Protein AF-A0A7C4T2D8-F1 (afdb_monomer)

Solvent-accessible surface area (backbone atoms only — not comparable to full-atom values): 27893 Å² total; per-residue (Å²): 118,68,72,63,54,55,53,52,51,52,51,49,53,52,51,50,51,51,50,55,55,58,72,61,60,72,76,83,68,47,91,36,60,38,37,37,36,27,35,97,89,35,70,68,26,50,51,41,60,71,73,39,44,61,58,50,55,63,75,38,58,80,56,51,41,79,42,83,35,50,46,82,39,43,69,45,38,51,50,55,49,45,56,33,56,76,69,67,55,85,72,83,92,65,68,31,28,38,36,45,86,94,43,78,46,68,64,71,61,73,47,65,65,50,49,53,49,54,49,52,65,48,74,76,43,82,79,71,69,84,78,80,79,73,86,70,79,67,58,70,76,56,57,73,56,43,64,59,51,42,34,51,54,14,36,57,57,22,65,30,69,66,58,48,49,51,54,52,52,53,52,50,51,45,58,73,70,68,56,51,73,68,55,47,49,53,33,50,51,34,19,51,48,24,32,46,52,42,50,50,44,49,70,73,40,78,51,53,60,59,72,67,40,90,59,39,67,58,52,52,48,51,49,38,41,52,52,14,51,50,27,37,51,51,15,52,43,29,48,50,34,38,53,49,32,74,74,64,75,47,85,78,87,44,72,88,50,79,53,68,69,57,50,51,48,52,52,51,59,49,43,71,62,52,79,77,69,97,81,71,88,89,70,82,56,66,71,44,54,50,52,47,36,52,52,24,30,52,50,20,38,56,47,42,58,54,44,48,69,75,45,32,81,60,53,46,59,49,44,51,49,39,60,44,78,32,94,45,70,69,61,28,49,51,50,53,49,46,19,45,53,31,24,44,46,52,53,51,50,56,50,50,51,57,72,71,47,73,47,71,65,64,50,48,51,50,47,63,75,40,39,63,61,51,28,52,52,50,18,52,50,22,40,53,52,13,48,50,42,34,60,76,65,47,81,77,76,70,66,94,61,62,51,57,42,64,83,56,51,66,48,71,72,46,78,41,51,48,64,41,74,51,75,52,75,40,44,44,31,26,65,29,96,56,72,41,38,52,76,48,76,49,54,76,64,71,42,48,76,74,48,69,56,70,45,66,28,48,58,72,34,71,30,48,40,32,38,33,42,50,32,61,96,48,66,43,80,44,76,43,44,37,40,39,28,36,70,43,89,67,61,38,62,45,71,34,37,42,34,32,30,24,41,81,122

Structure (mmCIF, N/CA/C/O backbone):
data_AF-A0A7C4T2D8-F1
#
_entry.id   AF-A0A7C4T2D8-F1
#
loop_
_atom_site.group_PDB
_atom_site.id
_atom_site.type_symbol
_atom_site.label_atom_id
_atom_site.label_alt_id
_atom_site.label_comp_id
_atom_site.label_asym_id
_atom_site.label_entity_id
_atom_site.label_seq_id
_atom_site.pdbx_PDB_ins_code
_atom_site.Cartn_x
_atom_site.Cartn_y
_atom_site.Cartn_z
_atom_site.occupancy
_atom_site.B_iso_or_equiv
_atom_site.auth_seq_id
_atom_site.auth_comp_id
_atom_site.auth_asym_id
_atom_site.auth_atom_id
_atom_site.pdbx_PDB_model_num
ATOM 1 N N . MET A 1 1 ? 78.414 -29.800 -5.692 1.00 55.16 1 MET A N 1
ATOM 2 C CA . MET A 1 1 ? 77.181 -29.174 -5.154 1.00 55.16 1 MET A CA 1
ATOM 3 C C . MET A 1 1 ? 76.679 -27.974 -5.967 1.00 55.16 1 MET A C 1
ATOM 5 O O . MET A 1 1 ? 75.473 -27.796 -6.037 1.00 55.16 1 MET A O 1
ATOM 9 N N . PHE A 1 2 ? 77.538 -27.225 -6.670 1.00 52.19 2 PHE A N 1
ATOM 10 C CA . PHE A 1 2 ? 77.144 -26.019 -7.425 1.00 52.19 2 PHE A CA 1
ATOM 11 C C . PHE A 1 2 ? 76.196 -26.245 -8.628 1.00 52.19 2 PHE A C 1
ATOM 13 O O . PHE A 1 2 ? 75.267 -25.472 -8.833 1.00 52.19 2 PHE A O 1
ATOM 20 N N . LYS A 1 3 ? 76.351 -27.338 -9.396 1.00 51.06 3 LYS A N 1
ATOM 21 C CA . LYS A 1 3 ? 75.506 -27.607 -10.584 1.00 51.06 3 LYS A CA 1
ATOM 22 C C . LYS A 1 3 ? 74.026 -27.882 -10.264 1.00 51.06 3 LYS A C 1
ATOM 24 O O . LYS A 1 3 ? 73.168 -27.536 -11.064 1.00 51.06 3 LYS A O 1
ATOM 29 N N . LYS A 1 4 ? 73.711 -28.466 -9.099 1.00 52.38 4 LYS A N 1
ATOM 30 C CA . LYS A 1 4 ? 72.316 -28.751 -8.699 1.00 52.38 4 LYS A CA 1
ATOM 31 C C . LYS A 1 4 ? 71.562 -27.487 -8.263 1.00 52.38 4 LYS A C 1
ATOM 33 O O . LYS A 1 4 ? 70.366 -27.392 -8.502 1.00 52.38 4 LYS A O 1
ATOM 38 N N . ALA A 1 5 ? 72.265 -26.503 -7.697 1.00 56.81 5 ALA A N 1
ATOM 39 C CA . ALA A 1 5 ? 71.671 -25.230 -7.292 1.00 56.81 5 ALA A CA 1
ATOM 40 C C . ALA A 1 5 ? 71.269 -24.364 -8.501 1.00 56.81 5 ALA A C 1
ATOM 42 O O . ALA A 1 5 ? 70.202 -23.759 -8.495 1.00 56.81 5 ALA A O 1
ATOM 43 N N . ILE A 1 6 ? 72.076 -24.374 -9.568 1.00 64.94 6 ILE A N 1
ATOM 44 C CA . ILE A 1 6 ? 71.794 -23.616 -10.799 1.00 64.94 6 ILE A CA 1
ATOM 45 C C . ILE A 1 6 ? 70.583 -24.200 -11.542 1.00 64.94 6 ILE A C 1
ATOM 47 O O . ILE A 1 6 ? 69.732 -23.451 -12.011 1.00 64.94 6 ILE A O 1
ATOM 51 N N . ILE A 1 7 ? 70.456 -25.531 -11.589 1.00 65.12 7 ILE A N 1
ATOM 52 C CA . ILE A 1 7 ? 69.319 -26.203 -12.238 1.00 65.12 7 ILE A CA 1
ATOM 53 C C . ILE A 1 7 ? 68.014 -25.948 -11.466 1.00 65.12 7 ILE A C 1
ATOM 55 O O . ILE A 1 7 ? 67.003 -25.641 -12.091 1.00 65.12 7 ILE A O 1
ATOM 59 N N . CYS A 1 8 ? 68.031 -25.985 -10.126 1.00 61.03 8 CYS A N 1
ATOM 60 C CA . CYS A 1 8 ? 66.858 -25.614 -9.323 1.00 61.03 8 CYS A CA 1
ATOM 61 C C . CYS A 1 8 ? 66.476 -24.136 -9.482 1.00 61.03 8 CYS A C 1
ATOM 63 O O . CYS A 1 8 ? 65.290 -23.832 -9.562 1.00 61.03 8 CYS A O 1
ATOM 65 N N . GLY A 1 9 ? 67.452 -23.225 -9.573 1.00 68.75 9 GLY A N 1
ATOM 66 C CA . GLY A 1 9 ? 67.187 -21.802 -9.805 1.00 68.75 9 GLY A CA 1
ATOM 67 C C . GLY A 1 9 ? 66.543 -21.531 -11.168 1.00 68.75 9 GLY A C 1
ATOM 68 O O . GLY A 1 9 ? 65.609 -20.738 -11.260 1.00 68.75 9 GLY A O 1
ATOM 69 N N . PHE A 1 10 ? 66.979 -22.241 -12.213 1.00 69.88 10 PHE A N 1
ATOM 70 C CA . PHE A 1 10 ? 66.416 -22.106 -13.559 1.00 69.88 10 PHE A CA 1
ATOM 71 C C . PHE A 1 10 ? 65.012 -22.720 -13.671 1.00 69.88 10 PHE A C 1
ATOM 73 O O . PHE A 1 10 ? 64.136 -22.136 -14.305 1.00 69.88 10 PHE A O 1
ATOM 80 N N . LEU A 1 11 ? 64.766 -23.854 -13.001 1.00 66.81 11 LEU A N 1
ATOM 81 C CA . LEU A 1 11 ? 63.431 -24.457 -12.922 1.00 66.81 11 LEU A CA 1
ATOM 82 C C . LEU A 1 11 ? 62.455 -23.564 -12.145 1.00 66.81 11 LEU A C 1
ATOM 84 O O . LEU A 1 11 ? 61.296 -23.448 -12.527 1.00 66.81 11 LEU A O 1
ATOM 88 N N . PHE A 1 12 ? 62.929 -22.906 -11.083 1.00 66.62 12 PHE A N 1
ATOM 89 C CA . PHE A 1 12 ? 62.127 -21.974 -10.295 1.00 66.62 12 PHE A CA 1
ATOM 90 C C . PHE A 1 12 ? 61.799 -20.704 -11.087 1.00 66.62 12 PHE A C 1
ATOM 92 O O . PHE A 1 12 ? 60.657 -20.270 -11.067 1.00 66.62 12 PHE A O 1
ATOM 99 N N . LEU A 1 13 ? 62.743 -20.157 -11.861 1.00 65.69 13 LEU A N 1
ATOM 100 C CA . LEU A 1 13 ? 62.503 -19.013 -12.755 1.00 65.69 13 LEU A CA 1
ATOM 101 C C . LEU A 1 13 ? 61.555 -19.342 -13.920 1.00 65.69 13 LEU A C 1
ATOM 103 O O . LEU A 1 13 ? 60.729 -18.504 -14.285 1.00 65.69 13 LEU A O 1
ATOM 107 N N . LEU A 1 14 ? 61.629 -20.558 -14.471 1.00 65.75 14 LEU A N 1
ATOM 108 C CA . LEU A 1 14 ? 60.684 -21.044 -15.482 1.00 65.75 14 LEU A CA 1
ATOM 109 C C . LEU A 1 14 ? 59.287 -21.280 -14.895 1.00 65.75 14 LEU A C 1
ATOM 111 O O . LEU A 1 14 ? 58.303 -20.893 -15.517 1.00 65.75 14 LEU A O 1
ATOM 115 N N . LEU A 1 15 ? 59.188 -21.843 -13.688 1.00 61.91 15 LEU A N 1
ATOM 116 C CA . LEU A 1 15 ? 57.913 -22.018 -12.983 1.00 61.91 15 LEU A CA 1
ATOM 117 C C . LEU A 1 15 ? 57.306 -20.678 -12.551 1.00 61.91 15 LEU A C 1
ATOM 119 O O . LEU A 1 15 ? 56.095 -20.514 -12.646 1.00 61.91 15 LEU A O 1
ATOM 123 N N . PHE A 1 16 ? 58.124 -19.701 -12.152 1.00 63.34 16 PHE A N 1
ATOM 124 C CA . PHE A 1 16 ? 57.665 -18.357 -11.795 1.00 63.34 16 PHE A CA 1
ATOM 125 C C . PHE A 1 16 ? 57.233 -17.555 -13.031 1.00 63.34 16 PHE A C 1
ATOM 127 O O . PHE A 1 16 ? 56.214 -16.876 -12.988 1.00 63.34 16 PHE A O 1
ATOM 134 N N . SER A 1 17 ? 57.937 -17.696 -14.162 1.00 56.19 17 SER A N 1
ATOM 135 C CA . SER A 1 17 ? 57.495 -17.118 -15.444 1.00 56.19 17 SER A CA 1
ATOM 136 C C . SER A 1 17 ? 56.231 -17.792 -15.976 1.00 56.19 17 SER A C 1
ATOM 138 O O . SER A 1 17 ? 55.381 -17.118 -16.546 1.00 56.19 17 SER A O 1
ATOM 140 N N . CYS A 1 18 ? 56.067 -19.102 -15.766 1.00 51.31 18 CYS A N 1
ATOM 141 C CA . CYS A 1 18 ? 54.859 -19.824 -16.161 1.00 51.31 18 CYS A CA 1
ATOM 142 C C . CYS A 1 18 ? 53.662 -19.494 -15.252 1.00 51.31 18 CYS A C 1
ATOM 144 O O . CYS A 1 18 ? 52.543 -19.410 -15.746 1.00 51.31 18 CYS A O 1
ATOM 146 N N . ALA A 1 19 ? 53.883 -19.265 -13.952 1.00 54.75 19 ALA A N 1
ATOM 147 C CA . ALA A 1 19 ? 52.855 -18.801 -13.018 1.00 54.75 19 ALA A CA 1
ATOM 148 C C . ALA A 1 19 ? 52.434 -17.351 -13.311 1.00 54.75 19 ALA A C 1
ATOM 150 O O . ALA A 1 19 ? 51.241 -17.068 -13.383 1.00 54.75 19 ALA A O 1
ATOM 151 N N . ALA A 1 20 ? 53.395 -16.466 -13.602 1.00 51.75 20 ALA A N 1
ATOM 152 C CA . ALA A 1 20 ? 53.120 -15.093 -14.025 1.00 51.75 20 ALA A CA 1
ATOM 153 C C . ALA A 1 20 ? 52.416 -15.025 -15.395 1.00 51.75 20 ALA A C 1
ATOM 155 O O . ALA A 1 20 ? 51.584 -14.149 -15.620 1.00 51.75 20 ALA A O 1
ATOM 156 N N . ALA A 1 21 ? 52.699 -15.967 -16.303 1.00 49.38 21 ALA A N 1
ATOM 157 C CA . ALA A 1 21 ? 51.984 -16.094 -17.573 1.00 49.38 21 ALA A CA 1
ATOM 158 C C . ALA A 1 21 ? 50.563 -16.672 -17.411 1.00 49.38 21 ALA A C 1
ATOM 160 O O . ALA A 1 21 ? 49.702 -16.384 -18.238 1.00 49.38 21 ALA A O 1
ATOM 161 N N . LEU A 1 22 ? 50.297 -17.449 -16.352 1.00 45.03 22 LEU A N 1
ATOM 162 C CA . LEU A 1 22 ? 48.966 -17.988 -16.052 1.00 45.03 22 LEU A CA 1
ATOM 163 C C . LEU A 1 22 ? 48.059 -16.951 -15.362 1.00 45.03 22 LEU A C 1
ATOM 165 O O . LEU A 1 22 ? 46.859 -16.939 -15.611 1.00 45.03 22 LEU A O 1
ATOM 169 N N . GLU A 1 23 ? 48.624 -16.032 -14.570 1.00 45.62 23 GLU A N 1
ATOM 170 C CA . GLU A 1 23 ? 47.907 -14.859 -14.031 1.00 45.62 23 GLU A CA 1
ATOM 171 C C . GLU A 1 23 ? 47.669 -13.755 -15.078 1.00 45.62 23 GLU A C 1
ATOM 173 O O . GLU A 1 23 ? 46.821 -12.888 -14.880 1.00 45.62 23 GLU A O 1
ATOM 178 N N . ALA A 1 24 ? 48.358 -13.812 -16.223 1.00 35.44 24 ALA A N 1
ATOM 179 C CA . ALA A 1 24 ? 48.115 -12.949 -17.380 1.00 35.44 24 ALA A CA 1
ATOM 180 C C . ALA A 1 24 ? 47.079 -13.523 -18.369 1.00 35.44 24 ALA A C 1
ATOM 182 O O . ALA A 1 24 ? 46.892 -12.969 -19.455 1.00 35.44 24 ALA A O 1
ATOM 183 N N . ALA A 1 25 ? 46.373 -14.602 -18.008 1.00 34.56 25 ALA A N 1
ATOM 184 C CA . ALA A 1 25 ? 45.121 -14.967 -18.660 1.00 34.56 25 ALA A CA 1
ATOM 185 C C . ALA A 1 25 ? 44.061 -13.938 -18.250 1.00 34.56 25 ALA A C 1
ATOM 187 O O . ALA A 1 25 ? 43.311 -14.114 -17.294 1.00 34.56 25 ALA A O 1
ATOM 188 N N . GLN A 1 26 ? 44.076 -12.819 -18.964 1.00 37.28 26 GLN A N 1
ATOM 189 C CA . GLN A 1 26 ? 43.080 -11.767 -18.934 1.00 37.28 26 GLN A CA 1
ATOM 190 C C . GLN A 1 26 ? 41.699 -12.427 -19.042 1.00 37.28 26 GLN A C 1
ATOM 192 O O . GLN A 1 26 ? 41.313 -12.886 -20.117 1.00 37.28 26 GLN A O 1
ATOM 197 N N . GLU A 1 27 ? 40.971 -12.531 -17.925 1.00 35.59 27 GLU A N 1
ATOM 198 C CA . GLU A 1 27 ? 39.535 -12.762 -17.990 1.00 35.59 27 GLU A CA 1
ATOM 199 C C . GLU A 1 27 ? 38.992 -11.632 -18.858 1.00 35.59 27 GLU A C 1
ATOM 201 O O . GLU A 1 27 ? 39.068 -10.453 -18.500 1.00 35.59 27 GLU A O 1
ATOM 206 N N . GLU A 1 28 ? 38.529 -11.993 -20.050 1.00 40.81 28 GLU A N 1
ATOM 207 C CA . GLU A 1 28 ? 37.852 -11.113 -20.986 1.00 40.81 28 GLU A CA 1
ATOM 208 C C . GLU A 1 28 ? 36.533 -10.697 -20.315 1.00 40.81 28 GLU A C 1
ATOM 210 O O . GLU A 1 28 ? 35.469 -11.289 -20.494 1.00 40.81 28 GLU A O 1
ATOM 215 N N . HIS A 1 29 ? 36.630 -9.742 -19.390 1.00 42.03 29 HIS A N 1
ATOM 216 C CA . HIS A 1 29 ? 35.486 -9.199 -18.691 1.00 42.03 29 HIS A CA 1
ATOM 217 C C . HIS A 1 29 ? 34.643 -8.459 -19.733 1.00 42.03 29 HIS A C 1
ATOM 219 O O . HIS A 1 29 ? 35.170 -7.559 -20.389 1.00 42.03 29 HIS A O 1
ATOM 225 N N . PRO A 1 30 ? 33.353 -8.800 -19.900 1.00 51.03 30 PRO A N 1
ATOM 226 C CA . PRO A 1 30 ? 32.504 -8.140 -20.886 1.00 51.03 30 PRO A CA 1
ATOM 227 C C . PRO A 1 30 ? 32.525 -6.622 -20.660 1.00 51.03 30 PRO A C 1
ATOM 229 O O . PRO A 1 30 ? 32.318 -6.158 -19.535 1.00 51.03 30 PRO A O 1
ATOM 232 N N . GLU A 1 31 ? 32.781 -5.858 -21.726 1.00 63.25 31 GLU A N 1
ATOM 233 C CA . GLU A 1 31 ? 32.985 -4.401 -21.669 1.00 63.25 31 GLU A CA 1
ATOM 234 C C . GLU A 1 31 ? 31.751 -3.638 -21.148 1.00 63.25 31 GLU A C 1
ATOM 236 O O . GLU A 1 31 ? 31.884 -2.539 -20.608 1.00 63.25 31 GLU A O 1
ATOM 241 N N . HIS A 1 32 ? 30.560 -4.247 -21.208 1.00 78.94 32 HIS A N 1
ATOM 242 C CA . HIS A 1 32 ? 29.289 -3.599 -20.891 1.00 78.94 32 HIS A CA 1
ATOM 243 C C . HIS A 1 32 ? 28.548 -4.285 -19.731 1.00 78.94 32 HIS A C 1
ATOM 245 O O . HIS A 1 32 ? 28.319 -5.497 -19.736 1.00 78.94 32 HIS A O 1
ATOM 251 N N . THR A 1 33 ? 28.118 -3.496 -18.736 1.00 86.25 33 THR A N 1
ATOM 252 C CA . THR A 1 33 ? 27.339 -3.975 -17.576 1.00 86.25 33 THR A CA 1
ATOM 253 C C . THR A 1 33 ? 25.938 -3.362 -17.556 1.00 86.25 33 THR A C 1
ATOM 255 O O . THR A 1 33 ? 25.787 -2.155 -17.364 1.00 86.25 33 THR A O 1
ATOM 258 N N . LEU A 1 34 ? 24.912 -4.202 -17.708 1.00 89.75 34 LEU A N 1
ATOM 259 C CA . LEU A 1 34 ? 23.504 -3.856 -17.527 1.00 89.75 34 LEU A CA 1
ATOM 260 C C . LEU A 1 34 ? 23.116 -4.041 -16.060 1.00 89.75 34 LEU A C 1
ATOM 262 O O . LEU A 1 34 ? 23.060 -5.163 -15.563 1.00 89.75 34 LEU A O 1
ATOM 266 N N . ILE A 1 35 ? 22.787 -2.950 -15.377 1.00 90.75 35 ILE A N 1
ATOM 267 C CA . ILE A 1 35 ? 22.290 -2.984 -14.001 1.00 90.75 35 ILE A CA 1
ATOM 268 C C . ILE A 1 35 ? 20.760 -2.988 -14.021 1.00 90.75 35 ILE A C 1
ATOM 270 O O . ILE A 1 35 ? 20.130 -2.069 -14.544 1.00 90.75 35 ILE A O 1
ATOM 274 N N . VAL A 1 36 ? 20.155 -4.011 -13.423 1.00 91.50 36 VAL A N 1
ATOM 275 C CA . VAL A 1 36 ? 18.705 -4.168 -13.294 1.00 91.50 36 VAL A CA 1
ATOM 276 C C . VAL A 1 36 ? 18.297 -3.833 -11.866 1.00 91.50 36 VAL A C 1
ATOM 278 O O . VAL A 1 36 ? 18.449 -4.644 -10.952 1.00 91.50 36 VAL A O 1
ATOM 281 N N . PHE A 1 37 ? 17.747 -2.639 -11.663 1.00 89.12 37 PHE A N 1
ATOM 282 C CA . PHE A 1 37 ? 17.127 -2.257 -10.401 1.00 89.12 37 PHE A CA 1
ATOM 283 C C . PHE A 1 37 ? 15.721 -2.841 -10.325 1.00 89.12 37 PHE A C 1
ATOM 285 O O . PHE A 1 37 ? 14.851 -2.506 -11.131 1.00 89.12 37 PHE A O 1
ATOM 292 N N . TYR A 1 38 ? 15.480 -3.711 -9.350 1.00 84.31 38 TYR A N 1
ATOM 293 C CA . TYR A 1 38 ? 14.206 -4.413 -9.196 1.00 84.31 38 TYR A CA 1
ATOM 294 C C . TYR A 1 38 ? 13.744 -4.424 -7.738 1.00 84.31 38 TYR A C 1
ATOM 296 O O . TYR A 1 38 ? 14.420 -3.894 -6.863 1.00 84.31 38 TYR A O 1
ATOM 304 N N . SER A 1 39 ? 12.563 -4.977 -7.464 1.00 77.88 39 SER A N 1
ATOM 305 C CA . SER A 1 39 ? 12.120 -5.257 -6.098 1.00 77.88 39 SER A CA 1
ATOM 306 C C . SER A 1 39 ? 11.395 -6.594 -6.044 1.00 77.88 39 SER A C 1
ATOM 308 O O . SER A 1 39 ? 10.592 -6.902 -6.925 1.00 77.88 39 SER A O 1
ATOM 310 N N . SER A 1 40 ? 11.638 -7.371 -4.993 1.00 68.94 40 SER A N 1
ATOM 311 C CA . SER A 1 40 ? 10.948 -8.643 -4.735 1.00 68.94 40 SER A CA 1
ATOM 312 C C . SER A 1 40 ? 9.430 -8.497 -4.536 1.00 68.94 40 SER A C 1
ATOM 314 O O . SER A 1 40 ? 8.687 -9.443 -4.782 1.00 68.94 40 SER A O 1
ATOM 316 N N . SER A 1 41 ? 8.938 -7.309 -4.172 1.00 55.41 41 SER A N 1
ATOM 317 C CA . SER A 1 41 ? 7.502 -7.007 -4.064 1.00 55.41 41 SER A CA 1
ATOM 318 C C . SER A 1 41 ? 6.881 -6.444 -5.354 1.00 55.41 41 SER A C 1
ATOM 320 O O . SER A 1 41 ? 5.697 -6.112 -5.379 1.00 55.41 41 SER A O 1
ATOM 322 N N . CYS A 1 42 ? 7.655 -6.300 -6.433 1.00 71.31 42 CYS A N 1
ATOM 323 C CA . CYS A 1 42 ? 7.213 -5.692 -7.688 1.00 71.31 42 CYS A CA 1
ATOM 324 C C . CYS A 1 42 ? 6.787 -6.761 -8.710 1.00 71.31 42 CYS A C 1
ATOM 326 O O . CYS A 1 42 ? 7.611 -7.471 -9.283 1.00 71.31 42 CYS A O 1
ATOM 328 N N . ARG A 1 43 ? 5.479 -6.837 -9.001 1.00 62.50 43 ARG A N 1
ATOM 329 C CA . ARG A 1 43 ? 4.900 -7.845 -9.914 1.00 62.50 43 ARG A CA 1
ATOM 330 C C . ARG A 1 43 ? 5.485 -7.793 -11.329 1.00 62.50 43 ARG A C 1
ATOM 332 O O . ARG A 1 43 ? 5.807 -8.834 -11.891 1.00 62.50 43 ARG A O 1
ATOM 339 N N . LYS A 1 44 ? 5.664 -6.588 -11.886 1.00 70.69 44 LYS A N 1
ATOM 340 C CA . LYS A 1 44 ? 6.306 -6.397 -13.200 1.00 70.69 44 LYS A CA 1
ATOM 341 C C . LYS A 1 44 ? 7.769 -6.846 -13.194 1.00 70.69 44 LYS A C 1
ATOM 343 O O . LYS A 1 44 ? 8.229 -7.414 -14.174 1.00 70.69 44 LYS A O 1
ATOM 348 N N . CYS A 1 45 ? 8.483 -6.627 -12.090 1.00 78.31 45 CYS A N 1
ATOM 349 C CA . CYS A 1 45 ? 9.871 -7.046 -11.928 1.00 78.31 45 CYS A CA 1
ATOM 350 C C . CYS A 1 45 ? 10.000 -8.567 -11.993 1.00 78.31 45 CYS A C 1
ATOM 352 O O . CYS A 1 45 ? 10.853 -9.067 -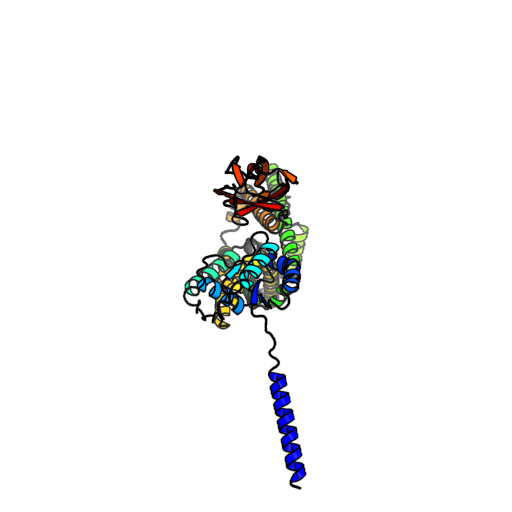12.714 1.00 78.31 45 CYS A O 1
ATOM 354 N N . ILE A 1 46 ? 9.113 -9.287 -11.299 1.00 71.56 46 ILE A N 1
ATOM 355 C CA . ILE A 1 46 ? 9.069 -10.754 -11.327 1.00 71.56 46 ILE A CA 1
ATOM 356 C C . ILE A 1 46 ? 8.803 -11.242 -12.755 1.00 71.56 46 ILE A C 1
ATOM 358 O O . ILE A 1 46 ? 9.587 -12.018 -13.286 1.00 71.56 46 ILE A O 1
ATOM 362 N N . GLN A 1 47 ? 7.767 -10.712 -13.415 1.00 72.94 47 GLN A N 1
ATOM 363 C CA . GLN A 1 47 ? 7.429 -11.097 -14.791 1.00 72.94 47 GLN A CA 1
ATOM 364 C C . GLN A 1 47 ? 8.589 -10.881 -15.767 1.00 72.94 47 GLN A C 1
ATOM 366 O O . GLN A 1 47 ? 8.876 -11.750 -16.581 1.00 72.94 47 GLN A O 1
ATOM 371 N N . ILE A 1 48 ? 9.266 -9.734 -15.696 1.00 81.56 48 ILE A N 1
ATOM 372 C CA . ILE A 1 48 ? 10.371 -9.418 -16.605 1.00 81.56 48 ILE A CA 1
ATOM 373 C C . ILE A 1 48 ? 11.598 -10.286 -16.296 1.00 81.56 48 ILE A C 1
ATOM 375 O O . ILE A 1 48 ? 12.204 -10.827 -17.220 1.00 81.56 48 ILE A O 1
ATOM 379 N N . ASN A 1 49 ? 11.930 -10.473 -15.017 1.00 81.88 49 ASN A N 1
ATOM 380 C CA . ASN A 1 49 ? 13.072 -11.286 -14.602 1.00 81.88 49 ASN A CA 1
ATOM 381 C C . ASN A 1 49 ? 12.882 -12.779 -14.908 1.00 81.88 49 ASN A C 1
ATOM 383 O O . ASN A 1 49 ? 13.868 -13.454 -15.176 1.00 81.88 49 ASN A O 1
ATOM 387 N N . GLU A 1 50 ? 11.648 -13.289 -14.899 1.00 78.06 50 GLU A N 1
ATOM 388 C CA . GLU A 1 50 ? 11.357 -14.698 -15.200 1.00 78.06 50 GLU A CA 1
ATOM 389 C C . GLU A 1 50 ? 11.129 -14.964 -16.696 1.00 78.06 50 GLU A C 1
ATOM 391 O O . GLU A 1 50 ? 11.534 -16.012 -17.189 1.00 78.06 50 GLU A O 1
ATOM 396 N N . LEU A 1 51 ? 10.488 -14.043 -17.432 1.00 77.00 51 LEU A N 1
ATOM 397 C CA . LEU A 1 51 ? 10.035 -14.298 -18.810 1.00 77.00 51 LEU A CA 1
ATOM 398 C C . LEU A 1 51 ? 10.873 -13.621 -19.899 1.00 77.00 51 LEU A C 1
ATOM 400 O O . LEU A 1 51 ? 10.773 -14.018 -21.056 1.00 77.00 51 LEU A O 1
ATOM 404 N N . ILE A 1 52 ? 11.614 -12.556 -19.583 1.00 85.31 52 ILE A N 1
ATOM 405 C CA . ILE A 1 52 ? 12.318 -11.740 -20.590 1.00 85.31 52 ILE A CA 1
ATOM 406 C C . ILE A 1 52 ? 13.824 -11.791 -20.370 1.00 85.31 52 ILE A C 1
ATOM 408 O O . ILE A 1 52 ? 14.571 -12.011 -21.318 1.00 85.31 52 ILE A O 1
ATOM 412 N N . MET A 1 53 ? 14.280 -11.603 -19.133 1.00 90.62 53 MET A N 1
ATOM 413 C CA . MET A 1 53 ? 15.711 -11.553 -18.839 1.00 90.62 53 MET A CA 1
ATOM 414 C C . MET A 1 53 ? 16.487 -12.824 -19.219 1.00 90.62 53 MET A C 1
ATOM 416 O O . MET A 1 53 ? 17.577 -12.659 -19.762 1.00 90.62 53 MET A O 1
ATOM 420 N N . PRO A 1 54 ? 15.956 -14.056 -19.060 1.00 88.81 54 PRO A N 1
ATOM 421 C CA . PRO A 1 54 ? 16.670 -15.256 -19.500 1.00 88.81 54 PRO A CA 1
ATOM 422 C C . PRO A 1 54 ? 16.946 -15.267 -21.010 1.00 88.81 54 PRO A C 1
ATOM 424 O O . PRO A 1 54 ? 18.014 -15.699 -21.442 1.00 88.81 54 PRO A O 1
ATOM 427 N N . ASP A 1 55 ? 16.010 -14.748 -21.814 1.00 86.94 55 ASP A N 1
ATOM 428 C CA . ASP A 1 55 ? 16.186 -14.633 -23.265 1.00 86.94 55 ASP A CA 1
ATOM 429 C C . ASP A 1 55 ? 17.264 -13.594 -23.605 1.00 86.94 55 ASP A C 1
ATOM 431 O O . ASP A 1 55 ? 18.110 -13.844 -24.459 1.00 86.94 55 ASP A O 1
ATOM 435 N N . ILE A 1 56 ? 17.275 -12.456 -22.902 1.00 88.75 56 ILE A N 1
ATOM 436 C CA . ILE A 1 56 ? 18.258 -11.375 -23.084 1.00 88.75 56 ILE A CA 1
ATOM 437 C C . ILE A 1 56 ? 19.666 -11.829 -22.688 1.00 88.75 56 ILE A C 1
ATOM 439 O O . ILE A 1 56 ? 20.613 -11.634 -23.444 1.00 88.75 56 ILE A O 1
ATOM 443 N N . GLU A 1 57 ? 19.824 -12.466 -21.528 1.00 89.56 57 GLU A N 1
ATOM 444 C CA . GLU A 1 57 ? 21.121 -12.979 -21.072 1.00 89.56 57 GLU A CA 1
ATOM 445 C C . GLU A 1 57 ? 21.693 -14.023 -22.032 1.00 89.56 57 GLU A C 1
ATOM 447 O O . GLU A 1 57 ? 22.898 -14.054 -22.284 1.00 89.56 57 GLU A O 1
ATOM 452 N N . LYS A 1 58 ? 20.821 -14.860 -22.605 1.00 88.94 58 LYS A N 1
ATOM 453 C CA . LYS A 1 58 ? 21.209 -15.852 -23.605 1.00 88.94 58 LYS A CA 1
ATOM 454 C C . LYS A 1 58 ? 21.599 -15.205 -24.935 1.00 88.94 58 LYS A C 1
ATOM 456 O O . LYS A 1 58 ? 22.590 -15.619 -25.530 1.00 88.94 58 LYS A O 1
ATOM 461 N N . GLU A 1 59 ? 20.834 -14.217 -25.395 1.00 87.25 59 GLU A N 1
ATOM 462 C CA . GLU A 1 59 ? 21.050 -13.505 -26.662 1.00 87.25 59 GLU A CA 1
ATOM 463 C C . GLU A 1 59 ? 22.347 -12.678 -26.652 1.00 87.25 59 GLU A C 1
ATOM 465 O O . GLU A 1 59 ? 23.085 -12.678 -27.634 1.00 87.25 59 GLU A O 1
ATOM 470 N N . PHE A 1 60 ? 22.672 -12.036 -25.525 1.00 87.38 60 PHE A N 1
ATOM 471 C CA . PHE A 1 60 ? 23.850 -11.168 -25.372 1.00 87.38 60 PHE A CA 1
ATOM 472 C C . PHE A 1 60 ? 25.013 -11.817 -24.605 1.00 87.38 60 PHE A C 1
ATOM 474 O O . PHE A 1 60 ? 25.909 -11.127 -24.103 1.00 87.38 60 PHE A O 1
ATOM 481 N N . ARG A 1 61 ? 25.028 -13.152 -24.522 1.00 84.62 61 ARG A N 1
ATOM 482 C CA . ARG A 1 61 ? 26.052 -13.914 -23.801 1.00 84.62 61 ARG A CA 1
ATOM 483 C C . ARG A 1 61 ? 27.458 -13.575 -24.313 1.00 84.62 61 ARG A C 1
ATOM 485 O O . ARG A 1 61 ? 27.725 -13.647 -25.508 1.00 84.62 61 ARG A O 1
ATOM 492 N N . GLY A 1 62 ? 28.356 -13.208 -23.398 1.00 81.12 62 GLY A N 1
ATOM 493 C CA . GLY A 1 62 ? 29.744 -12.830 -23.705 1.00 81.12 62 GLY A CA 1
ATOM 494 C C . GLY A 1 62 ? 29.947 -11.360 -24.094 1.00 81.12 62 GLY A C 1
ATOM 495 O O . GLY A 1 62 ? 31.073 -10.887 -24.047 1.00 81.12 62 GLY A O 1
ATOM 496 N N . LYS A 1 63 ? 28.879 -10.611 -24.408 1.00 82.00 63 LYS A N 1
ATOM 497 C CA . LYS A 1 63 ? 28.946 -9.165 -24.710 1.00 82.00 63 LYS A CA 1
ATOM 498 C C . LYS A 1 63 ? 28.414 -8.287 -23.579 1.00 82.00 63 LYS A C 1
ATOM 500 O O . LYS A 1 63 ? 28.764 -7.115 -23.490 1.00 82.00 63 LYS A O 1
ATOM 505 N N . LEU A 1 64 ? 27.554 -8.846 -22.728 1.00 85.06 64 LEU A N 1
ATOM 506 C CA . LEU A 1 64 ? 26.838 -8.117 -21.688 1.00 85.06 64 LEU A CA 1
ATOM 507 C C . LEU A 1 64 ? 26.900 -8.870 -20.356 1.00 85.06 64 LEU A C 1
ATOM 509 O O . LEU A 1 64 ? 26.531 -10.043 -20.290 1.00 85.06 64 LEU A O 1
ATOM 513 N N . ARG A 1 65 ? 27.304 -8.185 -19.279 1.00 84.31 65 ARG A N 1
ATOM 514 C CA . ARG A 1 65 ? 27.112 -8.665 -17.902 1.00 84.31 65 ARG A CA 1
ATOM 515 C C . ARG A 1 65 ? 25.840 -8.072 -17.325 1.00 84.31 65 ARG A C 1
ATOM 517 O O . ARG A 1 65 ? 25.674 -6.857 -17.337 1.00 84.31 65 ARG A O 1
ATOM 524 N N . VAL A 1 66 ? 24.967 -8.914 -16.788 1.00 88.75 66 VAL A N 1
ATOM 525 C CA . VAL A 1 66 ? 23.742 -8.467 -16.120 1.00 88.75 66 VAL A CA 1
ATOM 526 C C . VAL A 1 66 ? 23.946 -8.514 -14.609 1.00 88.75 66 VAL A C 1
ATOM 528 O O . VAL A 1 66 ? 24.334 -9.538 -14.054 1.00 88.75 66 VAL A O 1
ATOM 531 N N . GLU A 1 67 ? 23.700 -7.392 -13.938 1.00 88.69 67 GLU A N 1
ATOM 532 C CA . GLU A 1 67 ? 23.760 -7.272 -12.483 1.00 88.69 67 GLU A CA 1
ATOM 533 C C . GLU A 1 67 ? 22.388 -6.914 -11.917 1.00 88.69 67 GLU A C 1
ATOM 535 O O . GLU A 1 67 ? 21.855 -5.830 -12.151 1.00 88.69 67 GLU A O 1
ATOM 540 N N . TYR A 1 68 ? 21.830 -7.808 -11.108 1.00 88.38 68 TYR A N 1
ATOM 541 C CA . TYR A 1 68 ? 20.566 -7.580 -10.420 1.00 88.38 68 TYR A CA 1
ATOM 542 C C . TYR A 1 68 ? 20.791 -6.850 -9.096 1.00 88.38 68 TYR A C 1
ATOM 544 O O . TYR A 1 68 ? 21.519 -7.324 -8.226 1.00 88.38 68 TYR A O 1
ATOM 552 N N . ARG A 1 69 ? 20.128 -5.706 -8.916 1.00 84.38 69 ARG A N 1
ATOM 553 C CA . ARG A 1 69 ? 20.215 -4.874 -7.710 1.00 84.38 69 ARG A CA 1
ATOM 554 C C . ARG A 1 69 ? 18.827 -4.707 -7.103 1.00 84.38 69 ARG A C 1
ATOM 556 O O . ARG A 1 69 ? 17.985 -3.983 -7.636 1.00 84.38 69 ARG A O 1
ATOM 563 N N . ASP A 1 70 ? 18.570 -5.390 -5.988 1.00 79.75 70 ASP A N 1
ATOM 564 C CA . ASP A 1 70 ? 17.288 -5.260 -5.292 1.00 79.75 70 ASP A CA 1
ATOM 565 C C . ASP A 1 70 ? 17.232 -3.896 -4.592 1.00 79.75 70 ASP A C 1
ATOM 567 O O . ASP A 1 70 ? 18.016 -3.601 -3.692 1.00 79.75 70 ASP A O 1
ATOM 571 N N . THR A 1 71 ? 16.288 -3.054 -5.000 1.00 75.38 71 THR A N 1
ATOM 572 C CA . THR A 1 71 ? 15.987 -1.750 -4.392 1.00 75.38 71 THR A CA 1
ATOM 573 C C . THR A 1 71 ? 15.330 -1.873 -3.014 1.00 75.38 71 THR A C 1
ATOM 575 O O . THR A 1 71 ? 15.105 -0.865 -2.336 1.00 75.38 71 THR A O 1
ATOM 578 N N . ALA A 1 72 ? 15.012 -3.092 -2.561 1.00 62.97 72 ALA A N 1
ATOM 579 C CA . ALA A 1 72 ? 14.787 -3.402 -1.154 1.00 62.97 72 ALA A CA 1
ATOM 580 C C . ALA A 1 72 ? 16.035 -3.115 -0.304 1.00 62.97 72 ALA A C 1
ATOM 582 O O . ALA A 1 72 ? 15.894 -2.717 0.852 1.00 62.97 72 ALA A O 1
ATOM 583 N N . GLU A 1 73 ? 17.233 -3.226 -0.879 1.00 63.62 73 GLU A N 1
ATOM 584 C CA . GLU A 1 73 ? 18.478 -2.836 -0.227 1.00 63.62 73 GLU A CA 1
ATOM 585 C C . GLU A 1 73 ? 18.734 -1.336 -0.388 1.00 63.62 73 GLU A C 1
ATOM 587 O O . GLU A 1 73 ? 18.573 -0.748 -1.462 1.00 63.62 73 GLU A O 1
ATOM 592 N N . LEU A 1 74 ? 19.157 -0.703 0.706 1.00 59.84 74 LEU A N 1
ATOM 593 C CA . LEU A 1 74 ? 19.390 0.735 0.748 1.00 59.84 74 LEU A CA 1
ATOM 594 C C . LEU A 1 74 ? 20.470 1.187 -0.234 1.00 59.84 74 LEU A C 1
ATOM 596 O O . LEU A 1 74 ? 20.272 2.166 -0.948 1.00 59.84 74 LEU A O 1
ATOM 600 N N . GLU A 1 75 ? 21.614 0.511 -0.245 1.00 68.62 75 GLU A N 1
ATOM 601 C CA . GLU A 1 75 ? 22.753 0.938 -1.060 1.00 68.62 75 GLU A CA 1
ATOM 602 C C . GLU A 1 75 ? 22.402 0.897 -2.553 1.00 68.62 75 GLU A C 1
ATOM 604 O O . GLU A 1 75 ? 22.679 1.849 -3.278 1.00 68.62 75 GLU A O 1
ATOM 609 N N . ASN A 1 76 ? 21.634 -0.109 -2.982 1.00 79.44 76 ASN A N 1
ATOM 610 C CA . ASN A 1 76 ? 21.110 -0.200 -4.344 1.00 79.44 76 ASN A CA 1
ATOM 611 C C . ASN A 1 76 ? 20.088 0.910 -4.650 1.00 79.44 76 ASN A C 1
ATOM 613 O O . ASN A 1 76 ? 20.107 1.490 -5.734 1.00 79.44 76 ASN A O 1
ATOM 617 N N . TYR A 1 77 ? 19.203 1.248 -3.703 1.00 72.31 77 TYR A N 1
ATOM 618 C CA . TYR A 1 77 ? 18.247 2.347 -3.877 1.00 72.31 77 TYR A CA 1
ATOM 619 C C . TYR A 1 77 ? 18.940 3.718 -3.955 1.00 72.31 77 TYR A C 1
ATOM 621 O O . TYR A 1 77 ? 18.597 4.531 -4.813 1.00 72.31 77 TYR A O 1
ATOM 629 N N . LYS A 1 78 ? 19.945 3.971 -3.103 1.00 70.25 78 LYS A N 1
ATOM 630 C CA . LYS A 1 78 ? 20.784 5.180 -3.163 1.00 70.25 78 LYS A CA 1
ATOM 631 C C . LYS A 1 78 ? 21.523 5.267 -4.490 1.00 70.25 78 LYS A C 1
ATOM 633 O O . LYS A 1 78 ? 21.493 6.323 -5.107 1.00 70.25 78 LYS A O 1
ATOM 638 N N . MET A 1 79 ? 22.131 4.165 -4.929 1.00 78.06 79 MET A N 1
ATOM 639 C CA . MET A 1 79 ? 22.828 4.074 -6.211 1.00 78.06 79 MET A CA 1
ATOM 640 C C . MET A 1 79 ? 21.892 4.387 -7.383 1.00 78.06 79 MET A C 1
ATOM 642 O O . MET A 1 79 ? 22.247 5.148 -8.277 1.00 78.06 79 MET A O 1
ATOM 646 N N . MET A 1 80 ? 20.668 3.856 -7.366 1.00 81.00 80 MET A N 1
ATOM 647 C CA . MET A 1 80 ? 19.665 4.162 -8.386 1.00 81.00 80 MET A CA 1
ATOM 648 C C . MET A 1 80 ? 19.319 5.657 -8.409 1.00 81.00 80 MET A C 1
ATOM 650 O O . MET A 1 80 ? 19.229 6.259 -9.478 1.00 81.00 80 MET A O 1
ATOM 654 N N . LEU A 1 81 ? 19.116 6.265 -7.237 1.00 74.19 81 LEU A N 1
ATOM 655 C CA . LEU A 1 81 ? 18.797 7.688 -7.138 1.00 74.19 81 LEU A CA 1
ATOM 656 C C . LEU A 1 81 ? 19.971 8.580 -7.544 1.00 74.19 81 LEU A C 1
ATOM 658 O O . LEU A 1 81 ? 19.743 9.551 -8.261 1.00 74.19 81 LEU A O 1
ATOM 662 N N . SER A 1 82 ? 21.201 8.257 -7.135 1.00 72.50 82 SER A N 1
ATOM 663 C CA . SER A 1 82 ? 22.383 9.045 -7.494 1.00 72.50 82 SER A CA 1
ATOM 664 C C . SER A 1 82 ? 22.631 9.015 -8.998 1.00 72.50 82 SER A C 1
ATOM 666 O O . SER A 1 82 ? 22.854 10.061 -9.601 1.00 72.50 82 SER A O 1
ATOM 668 N N . LEU A 1 83 ? 22.494 7.846 -9.628 1.00 76.50 83 LEU A N 1
ATOM 669 C CA . LEU A 1 83 ? 22.578 7.706 -11.079 1.00 76.50 83 LEU A CA 1
ATOM 670 C C . LEU A 1 83 ? 21.503 8.528 -11.806 1.00 76.50 83 LEU A C 1
ATOM 672 O O . LEU A 1 83 ? 21.794 9.168 -12.814 1.00 76.50 83 LEU A O 1
ATOM 676 N N . LYS A 1 84 ? 20.260 8.533 -11.307 1.00 75.12 84 LYS A N 1
ATOM 677 C CA . LYS A 1 84 ? 19.175 9.330 -11.903 1.00 75.12 84 LYS A CA 1
ATOM 678 C C . LYS A 1 84 ? 19.413 10.833 -11.773 1.00 75.12 84 LYS A C 1
ATOM 680 O O . LYS A 1 84 ? 19.172 11.561 -12.735 1.00 75.12 84 LYS A O 1
ATOM 685 N N . ASP A 1 85 ? 19.871 11.284 -10.609 1.00 71.12 85 ASP A N 1
ATOM 686 C CA . ASP A 1 85 ? 20.129 12.701 -10.337 1.00 71.12 85 ASP A CA 1
ATOM 687 C C . ASP A 1 85 ? 21.300 13.225 -11.182 1.00 71.12 85 ASP A C 1
ATOM 689 O O . ASP A 1 85 ? 21.180 14.274 -11.812 1.00 71.12 85 ASP A O 1
ATOM 693 N N . HIS A 1 86 ? 22.376 12.437 -11.318 1.00 71.06 86 HIS A N 1
ATOM 694 C CA . HIS A 1 86 ? 23.514 12.762 -12.188 1.00 71.06 86 HIS A CA 1
ATOM 695 C C . HIS A 1 86 ? 23.136 12.958 -13.656 1.00 71.06 86 HIS A C 1
ATOM 697 O O . HIS A 1 86 ? 23.737 13.783 -14.341 1.00 71.06 86 HIS A O 1
ATOM 703 N N . LEU A 1 87 ? 22.136 12.224 -14.137 1.00 69.25 87 LEU A N 1
ATOM 704 C CA . LEU A 1 87 ? 21.640 12.329 -15.508 1.00 69.25 87 LEU A CA 1
ATOM 705 C C . LEU A 1 87 ? 20.507 13.358 -15.653 1.00 69.25 87 LEU A C 1
ATOM 707 O O . LEU A 1 87 ? 19.885 13.446 -16.710 1.00 69.25 87 LEU A O 1
ATOM 711 N N . GLY A 1 88 ? 20.205 14.125 -14.598 1.00 63.41 88 GLY A N 1
ATOM 712 C CA . GLY A 1 88 ? 19.154 15.144 -14.603 1.00 63.41 88 GLY A CA 1
ATOM 713 C C . GLY A 1 88 ? 17.739 14.576 -14.761 1.00 63.41 88 GLY A C 1
ATOM 714 O O . GLY A 1 88 ? 16.812 15.309 -15.119 1.00 63.41 88 GLY A O 1
ATOM 715 N N . LEU A 1 89 ? 17.544 13.278 -14.506 1.00 65.19 89 LEU A N 1
ATOM 716 C CA . LEU A 1 89 ? 16.270 12.592 -14.704 1.00 65.19 89 LEU A CA 1
ATOM 717 C C . LEU A 1 89 ? 15.319 12.873 -13.535 1.00 65.19 89 LEU A C 1
ATOM 719 O O . LEU A 1 89 ? 15.291 12.163 -12.527 1.00 65.19 89 LEU A O 1
ATOM 723 N N . LYS A 1 90 ? 14.487 13.905 -13.695 1.00 50.53 90 LYS A N 1
ATOM 724 C CA . LYS A 1 90 ? 13.413 14.250 -12.752 1.00 50.53 90 LYS A CA 1
ATOM 725 C C . LYS A 1 90 ? 12.221 13.303 -12.932 1.00 50.53 90 LYS A C 1
ATOM 727 O O . LYS A 1 90 ? 11.633 13.241 -14.006 1.00 50.53 90 LYS A O 1
ATOM 732 N N . GLY A 1 91 ? 11.845 12.576 -11.878 1.00 53.19 91 GLY A N 1
ATOM 733 C CA . GLY A 1 91 ? 10.659 11.709 -11.880 1.00 53.19 91 GLY A CA 1
ATOM 734 C C . GLY A 1 91 ? 10.742 10.520 -10.919 1.00 53.19 91 GLY A C 1
ATOM 735 O O . GLY A 1 91 ? 11.805 10.209 -10.376 1.00 53.19 91 GLY A O 1
ATOM 736 N N . SER A 1 92 ? 9.613 9.835 -10.731 1.00 52.78 92 SER A N 1
ATOM 737 C CA . SER A 1 92 ? 9.419 8.714 -9.800 1.00 52.78 92 SER A CA 1
ATOM 738 C C . SER A 1 92 ? 10.444 7.583 -9.976 1.00 52.78 92 SER A C 1
ATOM 740 O O . SER A 1 92 ? 10.846 7.242 -11.090 1.00 52.78 92 SER A O 1
ATOM 742 N N . ALA A 1 93 ? 10.901 6.998 -8.866 1.00 63.66 93 ALA A N 1
ATOM 743 C CA . ALA A 1 93 ? 11.810 5.848 -8.821 1.00 63.66 93 ALA A CA 1
ATOM 744 C C . ALA A 1 93 ? 11.061 4.527 -9.094 1.00 63.66 93 ALA A C 1
ATOM 746 O O . ALA A 1 93 ? 10.953 3.665 -8.226 1.00 63.66 93 ALA A O 1
ATOM 747 N N . GLU A 1 94 ? 10.474 4.410 -10.285 1.00 72.25 94 GLU A N 1
ATOM 748 C CA . GLU A 1 94 ? 9.711 3.231 -10.704 1.00 72.25 94 GLU A CA 1
ATOM 749 C C . GLU A 1 94 ? 10.645 2.071 -11.077 1.00 72.25 94 GLU A C 1
ATOM 751 O O . GLU A 1 94 ? 11.557 2.246 -11.881 1.00 72.25 94 GLU A O 1
ATOM 756 N N . VAL A 1 95 ? 10.386 0.884 -10.521 1.00 80.12 95 VAL A N 1
ATOM 757 C CA . VAL A 1 95 ? 11.068 -0.381 -10.847 1.00 80.12 95 VAL A CA 1
ATOM 758 C C . VAL A 1 95 ? 10.132 -1.317 -11.645 1.00 80.12 95 VAL A C 1
ATOM 760 O O . VAL A 1 95 ? 8.915 -1.244 -11.459 1.00 80.12 95 VAL A O 1
ATOM 763 N N . PRO A 1 96 ? 10.646 -2.209 -12.520 1.00 83.19 96 PRO A N 1
ATOM 764 C CA . PRO A 1 96 ? 12.061 -2.406 -12.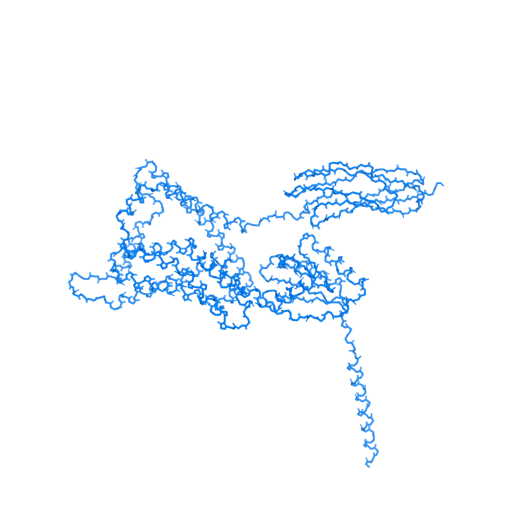811 1.00 83.19 96 PRO A CA 1
ATOM 765 C C . PRO A 1 96 ? 12.629 -1.283 -13.680 1.00 83.19 96 PRO A C 1
ATOM 767 O O . PRO A 1 96 ? 11.940 -0.737 -14.547 1.00 83.19 96 PRO A O 1
ATOM 770 N N . LEU A 1 97 ? 13.884 -0.943 -13.405 1.00 88.44 97 LEU A N 1
ATOM 771 C CA . LEU A 1 97 ? 14.632 0.113 -14.069 1.00 88.44 97 LEU A CA 1
ATOM 772 C C . LEU A 1 97 ? 15.983 -0.448 -14.512 1.00 88.44 97 LEU A C 1
ATOM 774 O O . LEU A 1 97 ? 16.711 -1.034 -13.716 1.00 88.44 97 LEU A O 1
ATOM 778 N N . PHE A 1 98 ? 16.310 -0.260 -15.780 1.00 90.06 98 PHE A N 1
ATOM 779 C CA . PHE A 1 98 ? 17.515 -0.784 -16.409 1.00 90.06 98 PHE A CA 1
ATOM 780 C C . PHE A 1 98 ? 18.507 0.350 -16.609 1.00 90.06 98 PHE A C 1
ATOM 782 O O . PHE A 1 98 ? 18.122 1.401 -17.114 1.00 90.06 98 PHE A O 1
ATOM 789 N N . TYR A 1 99 ? 19.761 0.142 -16.234 1.00 88.31 99 TYR A N 1
ATOM 790 C CA . TYR A 1 99 ? 20.845 1.095 -16.424 1.00 88.31 99 TYR A CA 1
ATOM 791 C C . TYR A 1 99 ? 21.967 0.463 -17.239 1.00 88.31 99 TYR A C 1
ATOM 793 O O . TYR A 1 99 ? 22.438 -0.620 -16.901 1.00 88.31 99 TYR A O 1
ATOM 801 N N . LEU A 1 100 ? 22.402 1.148 -18.290 1.00 87.38 100 LEU A N 1
ATOM 802 C CA . LEU A 1 100 ? 23.520 0.734 -19.132 1.00 87.38 100 LEU A CA 1
ATOM 803 C C . LEU A 1 100 ? 24.229 1.993 -19.633 1.00 87.38 100 LEU A C 1
ATOM 805 O O . LEU A 1 100 ? 23.605 2.833 -20.279 1.00 87.38 100 LEU A O 1
ATOM 809 N N . GLU A 1 101 ? 25.508 2.131 -19.283 1.00 80.38 101 GLU A N 1
ATOM 810 C CA . GLU A 1 101 ? 26.413 3.174 -19.798 1.00 80.38 101 GLU A CA 1
ATOM 811 C C . GLU A 1 101 ? 25.851 4.605 -19.765 1.00 80.38 101 GLU A C 1
ATOM 813 O O . GLU A 1 101 ? 25.789 5.306 -20.774 1.00 80.38 101 GLU A O 1
ATOM 818 N N . GLY A 1 102 ? 25.399 5.055 -18.593 1.00 75.56 102 GLY A N 1
ATOM 819 C CA . GLY A 1 102 ? 24.896 6.422 -18.436 1.00 75.56 102 GLY A CA 1
ATOM 820 C C . GLY A 1 102 ? 23.499 6.646 -19.017 1.00 75.56 102 GLY A C 1
ATOM 821 O O . GLY A 1 102 ? 23.065 7.787 -19.144 1.00 75.56 102 GLY A O 1
ATOM 822 N N . ARG A 1 103 ? 22.766 5.582 -19.359 1.00 80.88 103 ARG A N 1
ATOM 823 C CA . ARG A 1 103 ? 21.373 5.669 -19.809 1.00 80.88 103 ARG A CA 1
ATOM 824 C C . ARG A 1 103 ? 20.469 4.771 -18.990 1.00 80.88 103 ARG A C 1
ATOM 826 O O . ARG A 1 103 ? 20.902 3.771 -18.422 1.00 80.88 103 ARG A O 1
ATOM 833 N N . PHE A 1 104 ? 19.192 5.135 -18.970 1.00 84.56 104 PHE A N 1
ATOM 834 C CA . PHE A 1 104 ? 18.149 4.404 -18.272 1.00 84.56 104 PHE A CA 1
ATOM 835 C C . PHE A 1 104 ? 17.026 3.980 -19.215 1.00 84.56 104 PHE A C 1
ATOM 837 O O . PHE A 1 104 ? 16.597 4.757 -20.066 1.00 84.56 104 PHE A O 1
ATOM 844 N N . LEU A 1 105 ? 16.488 2.784 -18.989 1.00 85.12 105 LEU A N 1
ATOM 845 C CA . LEU A 1 105 ? 15.262 2.292 -19.606 1.00 85.12 105 LEU A CA 1
ATOM 846 C C . LEU A 1 105 ? 14.268 1.888 -18.510 1.00 85.12 105 LEU A C 1
ATOM 848 O O . LEU A 1 105 ? 14.610 1.178 -17.567 1.00 85.12 105 LEU A O 1
ATOM 852 N N . ASN A 1 106 ? 13.024 2.351 -18.629 1.00 83.06 106 ASN A N 1
ATOM 853 C CA . ASN A 1 106 ? 11.935 2.007 -17.713 1.00 83.06 106 ASN A CA 1
ATOM 854 C C . ASN A 1 106 ? 11.115 0.801 -18.218 1.00 83.06 106 ASN A C 1
ATOM 856 O O . ASN A 1 106 ? 11.288 0.312 -19.335 1.00 83.06 106 ASN A O 1
ATOM 860 N N . SER A 1 107 ? 10.162 0.355 -17.402 1.00 73.62 107 SER A N 1
ATOM 861 C CA . SER A 1 107 ? 9.314 -0.811 -17.676 1.00 73.62 107 SER A CA 1
ATOM 862 C C . SER A 1 107 ? 7.962 -0.517 -18.357 1.00 73.62 107 SER A C 1
ATOM 864 O O . SER A 1 107 ? 7.061 -1.356 -18.309 1.00 73.62 107 SER A O 1
ATOM 866 N N . LYS A 1 108 ? 7.761 0.670 -18.951 1.00 64.75 108 LYS A N 1
ATOM 867 C CA . LYS A 1 108 ? 6.458 1.088 -19.529 1.00 64.75 108 LYS A CA 1
ATOM 868 C C . LYS A 1 108 ? 6.283 0.633 -20.979 1.00 64.75 108 LYS A C 1
ATOM 870 O O . LYS A 1 108 ? 7.072 1.075 -21.779 1.00 64.75 108 LYS A O 1
ATOM 875 N N . GLY A 1 109 ? 5.265 -0.120 -21.379 1.00 68.00 109 GLY A N 1
ATOM 876 C CA . GLY A 1 109 ? 5.137 -0.607 -22.770 1.00 68.00 109 GLY A CA 1
ATOM 877 C C . GLY A 1 109 ? 5.920 -1.905 -23.025 1.00 68.00 109 GLY A C 1
ATOM 878 O O . GLY A 1 109 ? 6.228 -2.632 -22.079 1.00 68.00 109 GLY A O 1
ATOM 879 N N . ASN A 1 110 ? 6.238 -2.234 -24.285 1.00 76.56 110 ASN A N 1
ATOM 880 C CA . ASN A 1 110 ? 6.886 -3.510 -24.631 1.00 76.56 110 ASN A CA 1
ATOM 881 C C . ASN A 1 110 ? 8.365 -3.538 -24.192 1.00 76.56 110 ASN A C 1
ATOM 883 O O . ASN A 1 110 ? 9.268 -3.050 -24.874 1.00 76.56 110 ASN A O 1
ATOM 887 N N . VAL A 1 111 ? 8.611 -4.101 -23.006 1.00 79.88 111 VAL A N 1
ATOM 888 C CA . VAL A 1 111 ? 9.946 -4.147 -22.395 1.00 79.88 111 VAL A CA 1
ATOM 889 C C . VAL A 1 111 ? 10.905 -5.042 -23.174 1.00 79.88 111 VAL A C 1
ATOM 891 O O . VAL A 1 111 ? 12.072 -4.690 -23.273 1.00 79.88 111 VAL A O 1
ATOM 894 N N . ARG A 1 112 ? 10.437 -6.149 -23.763 1.00 80.31 112 ARG A N 1
ATOM 895 C CA . ARG A 1 112 ? 11.292 -7.120 -24.467 1.00 80.31 112 ARG A CA 1
ATOM 896 C C . ARG A 1 112 ? 12.032 -6.467 -25.633 1.00 80.31 112 ARG A C 1
ATOM 898 O O . ARG A 1 112 ? 13.260 -6.501 -25.680 1.00 80.31 112 ARG A O 1
ATOM 905 N N . ASP A 1 113 ? 11.295 -5.828 -26.534 1.00 76.50 113 ASP A N 1
ATOM 906 C CA . ASP A 1 113 ? 11.879 -5.284 -27.764 1.00 76.50 113 ASP A CA 1
ATOM 907 C C . ASP A 1 113 ? 12.682 -4.012 -27.502 1.00 76.50 113 ASP A C 1
ATOM 909 O O . ASP A 1 113 ? 13.753 -3.805 -28.073 1.00 76.50 113 ASP A O 1
ATOM 913 N N . ARG A 1 114 ? 12.222 -3.183 -26.563 1.00 84.62 114 ARG A N 1
ATOM 914 C CA . ARG A 1 114 ? 12.960 -1.976 -26.188 1.00 84.62 114 ARG A CA 1
ATOM 915 C C . ARG A 1 114 ? 14.217 -2.280 -25.400 1.00 84.62 114 ARG A C 1
ATOM 917 O O . ARG A 1 114 ? 15.187 -1.557 -25.568 1.00 84.62 114 ARG A O 1
ATOM 924 N N . LEU A 1 115 ? 14.227 -3.325 -24.573 1.00 87.31 115 LEU A N 1
ATOM 925 C CA . LEU A 1 115 ? 15.434 -3.753 -23.871 1.00 87.31 115 LEU A CA 1
ATOM 926 C C . LEU A 1 115 ? 16.480 -4.266 -24.867 1.00 87.31 115 LEU A C 1
ATOM 928 O O . LEU A 1 115 ? 17.636 -3.867 -24.772 1.00 87.31 115 LEU A O 1
ATOM 932 N N . ARG A 1 116 ? 16.071 -5.040 -25.883 1.00 88.38 116 ARG A N 1
ATOM 933 C CA . ARG A 1 116 ? 16.955 -5.432 -26.998 1.00 88.38 116 ARG A CA 1
ATOM 934 C C . ARG A 1 116 ? 17.511 -4.232 -27.751 1.00 88.38 116 ARG A C 1
ATOM 936 O O . ARG A 1 116 ? 18.714 -4.161 -27.980 1.00 88.38 116 ARG A O 1
ATOM 943 N N . TRP A 1 117 ? 16.652 -3.288 -28.134 1.00 84.94 117 TRP A N 1
ATOM 944 C CA . TRP A 1 117 ? 17.083 -2.069 -28.818 1.00 84.94 117 TRP A CA 1
ATOM 945 C C . TRP A 1 117 ? 18.040 -1.244 -27.951 1.00 84.94 117 TRP A C 1
ATOM 947 O O . TRP A 1 117 ? 19.086 -0.821 -28.428 1.00 84.94 117 TRP A O 1
ATOM 957 N N . PHE A 1 118 ? 17.715 -1.078 -26.669 1.00 85.25 118 PHE A N 1
ATOM 958 C CA . PHE A 1 118 ? 18.512 -0.331 -25.700 1.00 85.25 118 PHE A CA 1
ATOM 959 C C . PHE A 1 118 ? 19.911 -0.923 -25.513 1.00 85.25 118 PHE A C 1
ATOM 961 O O . PHE A 1 118 ? 20.884 -0.174 -25.453 1.00 85.25 118 PHE A O 1
ATOM 968 N N . ILE A 1 119 ? 20.018 -2.254 -25.458 1.00 89.25 119 ILE A N 1
ATOM 969 C CA . ILE A 1 119 ? 21.305 -2.951 -25.387 1.00 89.25 119 ILE A CA 1
ATOM 970 C C . ILE A 1 119 ? 22.061 -2.787 -26.708 1.00 89.25 119 ILE A C 1
ATOM 972 O O . ILE A 1 119 ? 23.203 -2.345 -26.692 1.00 89.25 119 ILE A O 1
ATOM 976 N N . ASN A 1 120 ? 21.434 -3.061 -27.854 1.00 87.69 120 ASN A N 1
ATOM 977 C CA . ASN A 1 120 ? 22.094 -2.950 -29.159 1.00 87.69 120 ASN A CA 1
ATOM 978 C C . ASN A 1 120 ? 22.606 -1.531 -29.457 1.00 87.69 120 ASN A C 1
ATOM 980 O O . ASN A 1 120 ? 23.729 -1.378 -29.923 1.00 87.69 120 ASN A O 1
ATOM 984 N N . ASP A 1 121 ? 21.824 -0.496 -29.141 1.00 83.06 121 ASP A N 1
ATOM 985 C CA . ASP A 1 121 ? 22.225 0.911 -29.286 1.00 83.06 121 ASP A CA 1
ATOM 986 C C . ASP A 1 121 ? 23.293 1.339 -28.260 1.00 83.06 121 ASP A C 1
ATOM 988 O O . ASP A 1 121 ? 23.906 2.396 -28.404 1.00 83.06 121 ASP A O 1
ATOM 992 N N . ALA A 1 122 ? 23.508 0.581 -27.180 1.00 82.00 122 ALA A N 1
ATOM 993 C CA . ALA A 1 122 ? 24.656 0.776 -26.287 1.00 82.00 122 ALA A CA 1
ATOM 994 C C . ALA A 1 122 ? 25.906 0.119 -26.863 1.00 82.00 122 ALA A C 1
ATOM 996 O O . ALA A 1 122 ? 26.911 0.791 -27.050 1.00 82.00 122 ALA A O 1
ATOM 997 N N . LEU A 1 123 ? 25.789 -1.146 -27.265 1.00 81.88 123 LEU A N 1
ATOM 998 C CA . LEU A 1 123 ? 26.881 -1.920 -27.853 1.00 81.88 123 LEU A CA 1
ATOM 999 C C . LEU A 1 123 ? 27.413 -1.322 -29.168 1.00 81.88 123 LEU A C 1
ATOM 1001 O O . LEU A 1 123 ? 28.556 -1.565 -29.534 1.00 81.88 123 LEU A O 1
ATOM 1005 N N . SER A 1 124 ? 26.601 -0.558 -29.906 1.00 76.94 124 SER A N 1
ATOM 1006 C CA . SER A 1 124 ? 27.018 0.090 -31.157 1.00 76.94 124 SER A CA 1
ATOM 1007 C C . SER A 1 124 ? 27.774 1.410 -30.964 1.00 76.94 124 SER A C 1
ATOM 1009 O O . SER A 1 124 ? 28.173 2.029 -31.951 1.00 76.94 124 SER A O 1
ATOM 1011 N N . ARG A 1 125 ? 27.908 1.907 -29.729 1.00 70.19 125 ARG A N 1
ATOM 1012 C CA . ARG A 1 125 ? 28.576 3.178 -29.416 1.00 70.19 125 ARG A CA 1
ATOM 1013 C C . ARG A 1 125 ? 29.898 2.895 -28.705 1.00 70.19 125 ARG A C 1
ATOM 1015 O O . ARG A 1 125 ? 30.011 1.918 -27.979 1.00 70.19 125 ARG A O 1
ATOM 1022 N N . ASN A 1 126 ? 30.892 3.765 -28.894 1.00 58.91 126 ASN A N 1
ATOM 1023 C CA . ASN A 1 126 ? 32.128 3.676 -28.113 1.00 58.91 126 ASN A CA 1
ATOM 1024 C C . ASN A 1 126 ? 31.795 3.802 -26.616 1.00 58.91 126 ASN A C 1
ATOM 1026 O O . ASN A 1 126 ? 31.039 4.717 -26.261 1.00 58.91 126 ASN A O 1
ATOM 1030 N N . PRO A 1 127 ? 32.355 2.936 -25.751 1.00 57.19 127 PRO A N 1
ATOM 1031 C CA . PRO A 1 127 ? 32.037 2.932 -24.332 1.00 57.19 127 PRO A CA 1
ATOM 1032 C C . PRO A 1 127 ? 32.373 4.298 -23.732 1.00 57.19 127 PRO A C 1
ATOM 1034 O O . PRO A 1 127 ? 33.516 4.764 -23.773 1.00 57.19 127 PRO A O 1
ATOM 1037 N N . LEU A 1 128 ? 31.362 4.963 -23.170 1.00 53.78 128 LEU A N 1
ATOM 1038 C CA . LEU A 1 128 ? 31.585 6.111 -22.299 1.00 53.78 128 LEU A CA 1
ATOM 1039 C C . LEU A 1 128 ? 32.369 5.580 -21.097 1.00 53.78 128 LEU A C 1
ATOM 1041 O O . LEU A 1 128 ? 31.856 4.756 -20.341 1.00 53.78 128 LEU A O 1
ATOM 1045 N N . GLY A 1 129 ? 33.635 5.996 -20.981 1.00 51.06 129 GLY A N 1
ATOM 1046 C CA . GLY A 1 129 ? 34.573 5.502 -19.973 1.00 51.06 129 GLY A CA 1
ATOM 1047 C C . GLY A 1 129 ? 33.939 5.392 -18.585 1.00 51.06 129 GLY A C 1
ATOM 1048 O O . GLY A 1 129 ? 33.083 6.202 -18.228 1.00 51.06 129 GLY A O 1
ATOM 1049 N N . ARG A 1 130 ? 34.351 4.366 -17.822 1.00 50.69 130 ARG A N 1
ATOM 1050 C CA . ARG A 1 130 ? 33.795 3.994 -16.506 1.00 50.69 130 ARG A CA 1
ATOM 1051 C C . ARG A 1 130 ? 33.391 5.231 -15.702 1.00 50.69 130 ARG A C 1
ATOM 1053 O O . ARG A 1 130 ? 34.246 5.925 -15.157 1.00 50.69 130 ARG A O 1
ATOM 1060 N N . VAL A 1 131 ? 32.087 5.480 -15.602 1.00 50.19 131 VAL A N 1
ATOM 1061 C CA . VAL A 1 131 ? 31.562 6.583 -14.795 1.00 50.19 131 VAL A CA 1
ATOM 1062 C C . VAL A 1 131 ? 31.889 6.281 -13.335 1.00 50.19 131 VAL A C 1
ATOM 1064 O O . VAL A 1 131 ? 31.284 5.405 -12.717 1.00 50.19 131 VAL A O 1
ATOM 1067 N N . HIS A 1 132 ? 32.883 6.977 -12.783 1.00 43.97 132 HIS A N 1
ATOM 1068 C CA . HIS A 1 132 ? 33.106 7.007 -11.344 1.00 43.97 132 HIS A CA 1
ATOM 1069 C C . HIS A 1 132 ? 31.914 7.701 -10.700 1.00 43.97 132 HIS A C 1
ATOM 1071 O O . HIS A 1 132 ? 31.728 8.902 -10.858 1.00 43.97 132 HIS A O 1
ATOM 1077 N N . LEU A 1 133 ? 31.093 6.902 -10.021 1.00 50.41 133 LEU A N 1
ATOM 1078 C CA . LEU A 1 133 ? 29.930 7.334 -9.260 1.00 50.41 133 LEU A CA 1
ATOM 1079 C C . LEU A 1 133 ? 30.371 8.269 -8.129 1.00 50.41 133 LEU A C 1
ATOM 1081 O O . LEU A 1 133 ? 31.033 7.815 -7.193 1.00 50.41 133 LEU A O 1
ATOM 1085 N N . PRO A 1 134 ? 29.980 9.548 -8.148 1.00 45.12 134 PRO A N 1
ATOM 1086 C CA . PRO A 1 134 ? 30.118 10.404 -6.986 1.00 45.12 134 PRO A CA 1
ATOM 1087 C C . PRO A 1 134 ? 29.154 9.921 -5.900 1.00 45.12 134 PRO A C 1
ATOM 1089 O O . PRO A 1 134 ? 27.975 9.651 -6.152 1.00 45.12 134 PRO A O 1
ATOM 1092 N N . THR A 1 135 ? 29.637 9.817 -4.665 1.00 46.25 135 THR A N 1
ATOM 1093 C CA . THR A 1 135 ? 28.786 9.577 -3.498 1.00 46.25 135 THR A CA 1
ATOM 1094 C C . THR A 1 135 ? 28.002 10.854 -3.200 1.00 46.25 135 THR A C 1
ATOM 1096 O O . THR A 1 135 ? 28.442 11.691 -2.415 1.00 46.25 135 THR A O 1
ATOM 1099 N N . ILE A 1 136 ? 26.858 11.047 -3.860 1.00 49.28 136 ILE A N 1
ATOM 1100 C CA . ILE A 1 136 ? 25.954 12.150 -3.522 1.00 49.28 136 ILE A CA 1
ATOM 1101 C C . ILE A 1 136 ? 25.429 11.911 -2.103 1.00 49.28 136 ILE A C 1
ATOM 1103 O O . ILE A 1 136 ? 24.701 10.947 -1.844 1.00 49.28 136 ILE A O 1
ATOM 1107 N N . ASP A 1 137 ? 25.758 12.818 -1.185 1.00 48.56 137 ASP A N 1
ATOM 1108 C CA . ASP A 1 137 ? 25.196 12.838 0.160 1.00 48.56 137 ASP A CA 1
ATOM 1109 C C . ASP A 1 137 ? 23.761 13.404 0.125 1.00 48.56 137 ASP A C 1
ATOM 1111 O O . ASP A 1 137 ? 23.486 14.545 0.495 1.00 48.56 137 ASP A O 1
ATOM 1115 N N . LEU A 1 138 ? 22.811 12.584 -0.345 1.00 50.81 138 LEU A N 1
ATOM 1116 C CA . LEU A 1 138 ? 21.364 12.873 -0.402 1.00 50.81 138 LEU A CA 1
ATOM 1117 C C . LEU A 1 138 ? 20.714 13.090 0.984 1.00 50.81 138 LEU A C 1
ATOM 1119 O O . LEU A 1 138 ? 19.491 13.238 1.099 1.00 50.81 138 LEU A O 1
ATOM 1123 N N . ASN A 1 139 ? 21.496 13.085 2.064 1.00 51.56 139 ASN A N 1
ATOM 1124 C CA . ASN A 1 139 ? 20.979 13.113 3.420 1.00 51.56 139 ASN A CA 1
ATOM 1125 C C . ASN A 1 139 ? 20.280 14.438 3.767 1.00 51.56 139 ASN A C 1
ATOM 1127 O O . ASN A 1 139 ? 19.208 14.396 4.369 1.00 51.56 139 ASN A O 1
ATOM 1131 N N . SER A 1 140 ? 20.789 15.600 3.350 1.00 44.50 140 SER A N 1
ATOM 1132 C CA . SER A 1 140 ? 20.351 16.903 3.887 1.00 44.50 140 SER A CA 1
ATOM 1133 C C . SER A 1 140 ? 18.913 17.314 3.525 1.00 44.50 140 SER A C 1
ATOM 1135 O O . SER A 1 140 ? 18.146 17.691 4.411 1.00 44.50 140 SER A O 1
ATOM 1137 N N . ARG A 1 141 ? 18.498 17.198 2.255 1.00 42.53 141 ARG A N 1
ATOM 1138 C CA . ARG A 1 141 ? 17.142 17.592 1.811 1.00 42.53 141 ARG A CA 1
ATOM 1139 C C . ARG A 1 141 ? 16.064 16.581 2.163 1.00 42.53 141 ARG A C 1
ATOM 1141 O O . ARG A 1 141 ? 14.942 16.970 2.469 1.00 42.53 141 ARG A O 1
ATOM 1148 N N . LEU A 1 142 ? 16.389 15.287 2.143 1.00 47.41 142 LEU A N 1
ATOM 1149 C CA . LEU A 1 142 ? 15.420 14.282 2.554 1.00 47.41 142 LEU A CA 1
ATOM 1150 C C . LEU A 1 142 ? 15.186 14.330 4.069 1.00 47.41 142 LEU A C 1
ATOM 1152 O O . LEU A 1 142 ? 14.087 13.976 4.458 1.00 47.41 142 LEU A O 1
ATOM 1156 N N . LEU A 1 143 ? 16.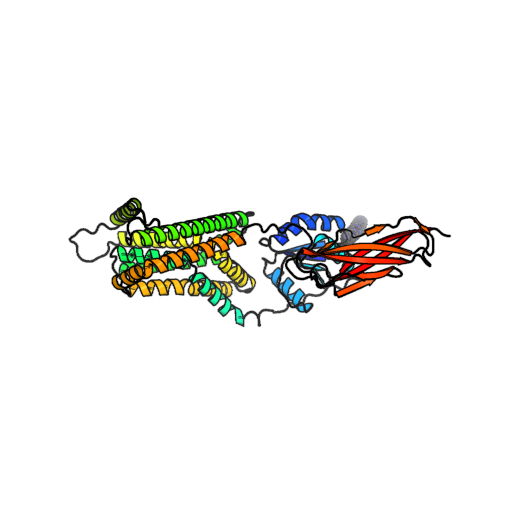170 14.693 4.915 1.00 51.66 143 LEU A N 1
ATOM 1157 C CA . LEU A 1 143 ? 16.082 14.644 6.392 1.00 51.66 143 LEU A CA 1
ATOM 1158 C C . LEU A 1 143 ? 15.027 15.586 6.996 1.00 51.66 143 LEU A C 1
ATOM 1160 O O . LEU A 1 143 ? 14.428 15.223 8.006 1.00 51.66 143 LEU A O 1
ATOM 1164 N N . SER A 1 144 ? 14.761 16.745 6.388 1.00 50.50 144 SER A N 1
ATOM 1165 C CA . SER A 1 144 ? 13.838 17.743 6.952 1.00 50.50 144 SER A CA 1
ATOM 1166 C C . SER A 1 144 ? 12.359 17.352 6.835 1.00 50.50 144 SER A C 1
ATOM 1168 O O . SER A 1 144 ? 11.577 17.653 7.732 1.00 50.50 144 SER A O 1
ATOM 1170 N N . PHE A 1 145 ? 11.970 16.620 5.786 1.00 59.25 145 PHE A N 1
ATOM 1171 C CA . PHE A 1 145 ? 10.586 16.164 5.578 1.00 59.25 145 PHE A CA 1
ATOM 1172 C C . PHE A 1 145 ? 10.248 14.830 6.282 1.00 59.25 145 PHE A C 1
ATOM 1174 O O . PHE A 1 145 ? 9.075 14.461 6.356 1.00 59.25 145 PHE A O 1
ATOM 1181 N N . ARG A 1 146 ? 11.238 14.092 6.820 1.00 73.56 146 ARG A N 1
ATOM 1182 C CA . ARG A 1 146 ? 11.037 12.712 7.336 1.00 73.56 146 ARG A CA 1
ATOM 1183 C C . ARG A 1 146 ? 10.200 12.636 8.612 1.00 73.56 146 ARG A C 1
ATOM 1185 O O . ARG A 1 146 ? 9.286 11.818 8.630 1.00 73.56 146 ARG A O 1
ATOM 1192 N N . PRO A 1 147 ? 10.455 13.436 9.668 1.00 82.88 147 PRO A N 1
ATOM 1193 C CA . PRO A 1 147 ? 9.707 13.301 10.917 1.00 82.88 147 PRO A CA 1
ATOM 1194 C C . PRO A 1 147 ? 8.217 13.576 10.729 1.00 82.88 147 PRO A C 1
ATOM 1196 O O . PRO A 1 147 ? 7.393 12.830 11.246 1.00 82.88 147 PRO A O 1
ATOM 1199 N N . LEU A 1 148 ? 7.876 14.593 9.931 1.00 84.00 148 LEU A N 1
ATOM 1200 C CA . LEU A 1 148 ? 6.489 14.951 9.650 1.00 84.00 148 LEU A CA 1
ATOM 1201 C C . LEU A 1 148 ? 5.784 13.884 8.804 1.00 84.00 148 LEU A C 1
ATOM 1203 O O . LEU A 1 148 ? 4.649 13.529 9.104 1.00 84.00 148 LEU A O 1
ATOM 1207 N N . ALA A 1 149 ? 6.461 13.331 7.792 1.00 81.56 149 ALA A N 1
ATOM 1208 C CA . ALA A 1 149 ? 5.914 12.244 6.982 1.00 81.56 149 ALA A CA 1
ATOM 1209 C C . ALA A 1 149 ? 5.667 10.976 7.816 1.00 81.56 149 ALA A C 1
ATOM 1211 O O . ALA A 1 149 ? 4.599 10.378 7.727 1.00 81.56 149 ALA A O 1
ATOM 1212 N N . VAL A 1 150 ? 6.625 10.597 8.670 1.00 87.00 150 VAL A N 1
ATOM 1213 C CA . VAL A 1 150 ? 6.501 9.439 9.571 1.00 87.00 150 VAL A CA 1
ATOM 1214 C C . VAL A 1 150 ? 5.393 9.662 10.602 1.00 87.00 150 VAL A C 1
ATOM 1216 O O . VAL A 1 150 ? 4.589 8.763 10.838 1.00 87.00 150 VAL A O 1
ATOM 1219 N N . ALA A 1 151 ? 5.311 10.861 11.181 1.00 90.44 151 ALA A N 1
ATOM 1220 C CA . ALA A 1 151 ? 4.263 11.207 12.132 1.00 90.44 151 ALA A CA 1
ATOM 1221 C C . ALA A 1 151 ? 2.869 11.206 11.486 1.00 90.44 151 ALA A C 1
ATOM 1223 O O . ALA A 1 151 ? 1.927 10.662 12.059 1.00 90.44 151 ALA A O 1
ATOM 1224 N N . GLY A 1 152 ? 2.746 11.763 10.277 1.00 87.06 152 GLY A N 1
ATOM 1225 C CA . GLY A 1 152 ? 1.508 11.752 9.501 1.00 87.06 152 GLY A CA 1
ATOM 1226 C C . GLY A 1 152 ? 1.072 10.337 9.126 1.00 87.06 152 GLY A C 1
ATOM 1227 O O . GLY A 1 152 ? -0.093 9.996 9.303 1.00 87.06 152 GLY A O 1
ATOM 1228 N N . ALA A 1 153 ? 2.005 9.488 8.687 1.00 83.56 153 ALA A N 1
ATOM 1229 C CA . ALA A 1 153 ? 1.724 8.087 8.383 1.00 83.56 153 ALA A CA 1
ATOM 1230 C C . ALA A 1 153 ? 1.256 7.304 9.622 1.00 83.56 153 ALA A C 1
ATOM 1232 O O . ALA A 1 153 ? 0.316 6.521 9.518 1.00 83.56 153 ALA A O 1
ATOM 1233 N N . GLY A 1 154 ? 1.867 7.542 10.789 1.00 90.44 154 GLY A N 1
ATOM 1234 C CA . GLY A 1 154 ? 1.438 6.936 12.053 1.00 90.44 154 GLY A CA 1
ATOM 1235 C C . GLY A 1 154 ? 0.035 7.382 12.460 1.00 90.44 154 GLY A C 1
ATOM 1236 O O . GLY A 1 154 ? -0.805 6.550 12.782 1.00 90.44 154 GLY A O 1
ATOM 1237 N N . LEU A 1 155 ? -0.258 8.683 12.374 1.00 91.06 155 LEU A N 1
ATOM 1238 C CA . LEU A 1 155 ? -1.578 9.221 12.714 1.00 91.06 155 LEU A CA 1
ATOM 1239 C C . LEU A 1 155 ? -2.679 8.692 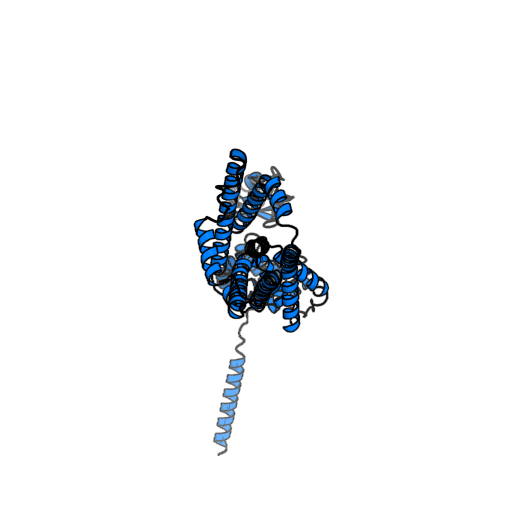11.784 1.00 91.06 155 LEU A C 1
ATOM 1241 O O . LEU A 1 155 ? -3.754 8.322 12.252 1.00 91.06 155 LEU A O 1
ATOM 1245 N N . LEU A 1 156 ? -2.405 8.648 10.477 1.00 84.06 156 LEU A N 1
ATOM 1246 C CA . LEU A 1 156 ? -3.327 8.098 9.483 1.00 84.06 156 LEU A CA 1
ATOM 1247 C C . LEU A 1 156 ? -3.605 6.615 9.739 1.00 84.06 156 LEU A C 1
ATOM 1249 O O . LEU A 1 156 ? -4.756 6.196 9.639 1.00 84.06 156 LEU A O 1
ATOM 1253 N N . ASP A 1 157 ? -2.584 5.842 10.118 1.00 86.94 157 ASP A N 1
ATOM 1254 C CA . ASP A 1 157 ? -2.768 4.436 10.476 1.00 86.94 157 ASP A CA 1
ATOM 1255 C C . ASP A 1 157 ? -3.555 4.270 11.790 1.00 86.94 157 ASP A C 1
ATOM 1257 O O . ASP A 1 157 ? -4.419 3.407 11.907 1.00 86.94 157 ASP A O 1
ATOM 1261 N N . GLY A 1 158 ? -3.364 5.159 12.769 1.00 85.69 158 GLY A N 1
ATOM 1262 C CA . GLY A 1 158 ? -4.110 5.123 14.036 1.00 85.69 158 GLY A CA 1
ATOM 1263 C C . GLY A 1 158 ? -5.609 5.414 13.888 1.00 85.69 158 GLY A C 1
ATOM 1264 O O . GLY A 1 158 ? -6.411 5.020 14.735 1.00 85.69 158 GLY A O 1
ATOM 1265 N N . ILE A 1 159 ? -6.011 6.084 12.803 1.00 83.69 159 ILE A N 1
ATOM 1266 C CA . ILE A 1 159 ? -7.417 6.362 12.451 1.00 83.69 159 ILE A CA 1
ATOM 1267 C C . ILE A 1 159 ? -7.999 5.228 11.582 1.00 83.69 159 ILE A C 1
ATOM 1269 O O . ILE A 1 159 ? -9.130 5.310 11.098 1.00 83.69 159 ILE A O 1
ATOM 1273 N N . ASN A 1 160 ? -7.263 4.126 11.401 1.00 78.19 160 ASN A N 1
ATOM 1274 C CA . ASN A 1 160 ? -7.741 3.002 10.618 1.00 78.19 160 ASN A CA 1
ATOM 1275 C C . ASN A 1 160 ? -9.070 2.453 11.176 1.00 78.19 160 ASN A C 1
ATOM 1277 O O . ASN A 1 160 ? -9.205 2.244 12.388 1.00 78.19 160 ASN A O 1
ATOM 1281 N N . PRO A 1 161 ? -10.054 2.167 10.304 1.00 70.88 161 PRO A N 1
ATOM 1282 C CA . PRO A 1 161 ? -11.347 1.648 10.726 1.00 70.88 161 PRO A CA 1
ATOM 1283 C C . PRO A 1 161 ? -11.285 0.357 11.547 1.00 70.88 161 PRO A C 1
ATOM 1285 O O . PRO A 1 161 ? -12.141 0.169 12.411 1.00 70.88 161 PRO A O 1
ATOM 1288 N N . CYS A 1 162 ? -10.298 -0.516 11.330 1.00 76.50 162 CYS A N 1
ATOM 1289 C CA . CYS A 1 162 ? -10.093 -1.717 12.141 1.00 76.50 162 CYS A CA 1
ATOM 1290 C C . CYS A 1 162 ? -9.735 -1.347 13.588 1.00 76.50 162 CYS A C 1
ATOM 1292 O O . CYS A 1 162 ? -10.452 -1.746 14.509 1.00 76.50 162 CYS A O 1
ATOM 1294 N N . ALA A 1 163 ? -8.709 -0.513 13.775 1.00 77.62 163 ALA A N 1
ATOM 1295 C CA . ALA A 1 163 ? -8.232 -0.099 15.093 1.00 77.62 163 ALA A CA 1
ATOM 1296 C C . ALA A 1 163 ? -9.278 0.713 15.862 1.00 77.62 163 ALA A C 1
ATOM 1298 O O . ALA A 1 163 ? -9.571 0.434 17.030 1.00 77.62 163 ALA A O 1
ATOM 1299 N N . PHE A 1 164 ? -9.925 1.658 15.177 1.00 73.62 164 PHE A N 1
ATOM 1300 C CA . PHE A 1 164 ? -10.994 2.465 15.753 1.00 73.62 164 PHE A CA 1
ATOM 1301 C C . PHE A 1 164 ? -12.184 1.606 16.204 1.00 73.62 164 PHE A C 1
ATOM 1303 O O . PHE A 1 164 ? -12.706 1.777 17.307 1.00 73.62 164 PHE A O 1
ATOM 1310 N N . THR A 1 165 ? -12.602 0.643 15.378 1.00 69.94 165 THR A N 1
ATOM 1311 C CA . THR A 1 165 ? -13.725 -0.243 15.707 1.00 69.94 165 THR A CA 1
ATOM 1312 C C . THR A 1 165 ? -13.403 -1.091 16.933 1.00 69.94 165 THR A C 1
ATOM 1314 O O . THR A 1 165 ? -14.209 -1.149 17.864 1.00 69.94 165 THR A O 1
ATOM 1317 N N . VAL A 1 166 ? -12.217 -1.705 16.985 1.00 77.50 166 VAL A N 1
ATOM 1318 C CA . VAL A 1 166 ? -11.839 -2.574 18.105 1.00 77.50 166 VAL A CA 1
ATOM 1319 C C . VAL A 1 166 ? -11.811 -1.808 19.423 1.00 77.50 166 VAL A C 1
ATOM 1321 O O . VAL A 1 166 ? -12.420 -2.273 20.387 1.00 77.50 166 VAL A O 1
ATOM 1324 N N . ILE A 1 167 ? -11.181 -0.628 19.483 1.00 76.31 167 ILE A N 1
ATOM 1325 C CA . ILE A 1 167 ? -11.106 0.127 20.741 1.00 76.31 167 ILE A CA 1
ATOM 1326 C C . ILE A 1 167 ? -12.489 0.606 21.197 1.00 76.31 167 ILE A C 1
ATOM 1328 O O . ILE A 1 167 ? -12.816 0.496 22.379 1.00 76.31 167 ILE A O 1
ATOM 1332 N N . VAL A 1 168 ? -13.350 1.060 20.279 1.00 71.25 168 VAL A N 1
ATOM 1333 C CA . VAL A 1 168 ? -14.717 1.478 20.621 1.00 71.25 168 VAL A CA 1
ATOM 1334 C C . VAL A 1 168 ? -15.528 0.300 21.161 1.00 71.25 168 VAL A C 1
ATOM 1336 O O . VAL A 1 168 ? -16.173 0.433 22.204 1.00 71.25 168 VAL A O 1
ATOM 1339 N N . PHE A 1 169 ? -15.473 -0.867 20.511 1.00 71.00 169 PHE A N 1
ATOM 1340 C CA . PHE A 1 169 ? -16.153 -2.069 21.000 1.00 71.00 169 PHE A CA 1
ATOM 1341 C C . PHE A 1 169 ? -15.597 -2.532 22.342 1.00 71.00 169 PHE A C 1
ATOM 1343 O O . PHE A 1 169 ? -16.372 -2.841 23.247 1.00 71.00 169 PHE A O 1
ATOM 1350 N N . PHE A 1 170 ? -14.275 -2.543 22.494 1.00 75.94 170 PHE A N 1
ATOM 1351 C CA . PHE A 1 170 ? -13.606 -2.959 23.718 1.00 75.94 170 PHE A CA 1
ATOM 1352 C C . PHE A 1 170 ? -13.995 -2.062 24.896 1.00 75.94 170 PHE A C 1
ATOM 1354 O O . PHE A 1 170 ? -14.413 -2.546 25.947 1.00 75.94 170 PHE A O 1
ATOM 1361 N N . VAL A 1 171 ? -13.960 -0.744 24.715 1.00 73.38 171 VAL A N 1
ATOM 1362 C CA . VAL A 1 171 ? -14.307 0.195 25.784 1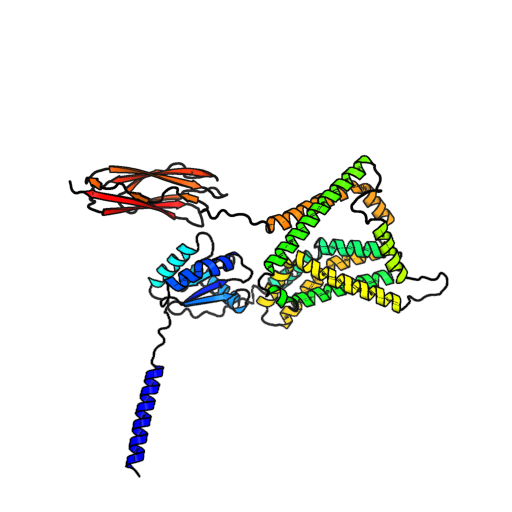.00 73.38 171 VAL A CA 1
ATOM 1363 C C . VAL A 1 171 ? -15.814 0.242 26.056 1.00 73.38 171 VAL A C 1
ATOM 1365 O O . VAL A 1 171 ? -16.231 0.328 27.217 1.00 73.38 171 VAL A O 1
ATOM 1368 N N . SER A 1 172 ? -16.652 0.127 25.021 1.00 66.69 172 SER A N 1
ATOM 1369 C CA . SER A 1 172 ? -18.104 -0.024 25.184 1.00 66.69 172 SER A CA 1
ATOM 1370 C C . SER A 1 172 ? -18.427 -1.270 26.009 1.00 66.69 172 SER A C 1
ATOM 1372 O O . SER A 1 172 ? -19.185 -1.206 26.979 1.00 66.69 172 SER A O 1
ATOM 1374 N N . PHE A 1 173 ? -17.766 -2.386 25.699 1.00 71.25 173 PHE A N 1
ATOM 1375 C CA . PHE A 1 173 ? -17.893 -3.635 26.430 1.00 71.25 173 PHE A CA 1
ATOM 1376 C C . PHE A 1 173 ? -17.509 -3.483 27.911 1.00 71.25 173 PHE A C 1
ATOM 1378 O O . PHE A 1 173 ? -18.282 -3.878 28.788 1.00 71.25 173 PHE A O 1
ATOM 1385 N N . LEU A 1 174 ? -16.366 -2.857 28.210 1.00 68.88 174 LEU A N 1
ATOM 1386 C CA . LEU A 1 174 ? -15.920 -2.624 29.589 1.00 68.88 174 LEU A CA 1
ATOM 1387 C C . LEU A 1 174 ? -16.885 -1.717 30.371 1.00 68.88 174 LEU A C 1
ATOM 1389 O O . LEU A 1 174 ? -17.177 -1.966 31.541 1.00 68.88 174 LEU A O 1
ATOM 1393 N N . THR A 1 175 ? -17.443 -0.699 29.720 1.00 65.19 175 THR A N 1
ATOM 1394 C CA . THR A 1 175 ? -18.429 0.198 30.337 1.00 65.19 175 THR A CA 1
ATOM 1395 C C . THR A 1 175 ? -19.756 -0.521 30.633 1.00 65.19 175 THR A C 1
ATOM 1397 O O . THR A 1 175 ? -20.334 -0.336 31.706 1.00 65.19 175 THR A O 1
ATOM 1400 N N . LEU A 1 176 ? -20.229 -1.395 29.735 1.00 64.81 176 LEU A N 1
ATOM 1401 C CA . LEU A 1 176 ? -21.489 -2.139 29.895 1.00 64.81 176 LEU A CA 1
ATOM 1402 C C . LEU A 1 176 ? -21.462 -3.156 31.046 1.00 64.81 176 LEU A C 1
ATOM 1404 O O . LEU A 1 176 ? -22.495 -3.424 31.659 1.00 64.81 176 LEU A O 1
ATOM 1408 N N . GLN A 1 177 ? -20.289 -3.694 31.375 1.00 63.59 177 GLN A N 1
ATOM 1409 C CA . GLN A 1 177 ? -20.118 -4.701 32.430 1.00 63.59 177 GLN A CA 1
ATOM 1410 C C . GLN A 1 177 ? -19.957 -4.092 33.838 1.00 63.59 177 GLN A C 1
ATOM 1412 O O . GLN A 1 177 ? -19.674 -4.811 34.795 1.00 63.59 177 GLN A O 1
ATOM 1417 N N . ARG A 1 178 ? -20.152 -2.771 33.993 1.00 65.06 178 ARG A N 1
ATOM 1418 C CA . ARG A 1 178 ? -20.031 -2.049 35.276 1.00 65.06 178 ARG A CA 1
ATOM 1419 C C . ARG A 1 178 ? -18.668 -2.244 35.965 1.00 65.06 178 ARG A C 1
ATOM 1421 O O . ARG A 1 178 ? -18.591 -2.309 37.199 1.00 65.06 178 ARG A O 1
ATOM 1428 N N . TYR A 1 179 ? -17.589 -2.332 35.185 1.00 69.44 179 TYR A N 1
ATOM 1429 C CA . TYR A 1 179 ? -16.234 -2.232 35.728 1.00 69.44 179 TYR A CA 1
ATOM 1430 C C . TYR A 1 179 ? -16.024 -0.847 36.351 1.00 69.44 179 TYR A C 1
ATOM 1432 O O . TYR A 1 179 ? -16.590 0.157 35.910 1.00 69.44 179 TYR A O 1
ATOM 1440 N N . ARG A 1 180 ? -15.215 -0.773 37.409 1.00 76.00 180 ARG A N 1
ATOM 1441 C CA . ARG A 1 180 ? -14.851 0.513 38.019 1.00 76.00 180 ARG A CA 1
ATOM 1442 C C . ARG A 1 180 ? -13.973 1.297 37.048 1.00 76.00 180 ARG A C 1
ATOM 1444 O O . ARG A 1 180 ? -13.146 0.704 36.364 1.00 76.00 180 ARG A O 1
ATOM 1451 N N . ARG A 1 181 ? -14.045 2.634 37.064 1.00 79.44 181 ARG A N 1
ATOM 1452 C CA . ARG A 1 181 ? -13.195 3.495 36.210 1.00 79.44 181 ARG A CA 1
ATOM 1453 C C . ARG A 1 181 ? -11.704 3.131 36.280 1.00 79.44 181 ARG A C 1
ATOM 1455 O O . ARG A 1 181 ? -11.041 3.130 35.254 1.00 79.44 181 ARG A O 1
ATOM 1462 N N . ARG A 1 182 ? -11.197 2.751 37.463 1.00 80.69 182 ARG A N 1
ATOM 1463 C CA . ARG A 1 182 ? -9.812 2.272 37.647 1.00 80.69 182 ARG A CA 1
ATOM 1464 C C . ARG A 1 182 ? -9.525 0.942 36.937 1.00 80.69 182 ARG A C 1
ATOM 1466 O O . ARG A 1 182 ? -8.450 0.782 36.381 1.00 80.69 182 ARG A O 1
ATOM 1473 N N . GLU A 1 183 ? -10.470 0.003 36.939 1.00 79.25 183 GLU A N 1
ATOM 1474 C CA . GLU A 1 183 ? -10.328 -1.288 36.245 1.00 79.25 183 GLU A CA 1
ATOM 1475 C C . GLU A 1 183 ? -10.349 -1.079 34.727 1.00 79.25 183 GLU A C 1
ATOM 1477 O O . GLU A 1 183 ? -9.490 -1.605 34.028 1.00 79.25 183 GLU A O 1
ATOM 1482 N N . ILE A 1 184 ? -11.266 -0.239 34.232 1.00 82.06 184 ILE A N 1
ATOM 1483 C CA . ILE A 1 184 ? -11.329 0.152 32.815 1.00 82.06 184 ILE A CA 1
ATOM 1484 C C . ILE A 1 184 ? -10.024 0.841 32.397 1.00 82.06 184 ILE A C 1
ATOM 1486 O O . ILE A 1 184 ? -9.472 0.500 31.355 1.00 82.06 184 ILE A O 1
ATOM 1490 N N . ALA A 1 185 ? -9.504 1.755 33.229 1.00 88.19 185 ALA A N 1
ATOM 1491 C CA . ALA A 1 185 ? -8.232 2.439 33.006 1.00 88.19 185 ALA A CA 1
ATOM 1492 C C . ALA A 1 185 ? -7.069 1.447 32.839 1.00 88.19 185 ALA A C 1
ATOM 1494 O O . ALA A 1 185 ? -6.355 1.495 31.843 1.00 88.19 185 ALA A O 1
ATOM 1495 N N . VAL A 1 186 ? -6.912 0.516 33.786 1.00 88.38 186 VAL A N 1
ATOM 1496 C CA . VAL A 1 186 ? -5.827 -0.478 33.774 1.00 88.38 186 VAL A CA 1
ATOM 1497 C C . VAL A 1 186 ? -5.939 -1.413 32.570 1.00 88.38 186 VAL A C 1
ATOM 1499 O O . VAL A 1 186 ? -4.954 -1.632 31.868 1.00 88.38 186 VAL A O 1
ATOM 1502 N N . VAL A 1 187 ? -7.133 -1.943 32.302 1.00 85.94 187 VAL A N 1
ATOM 1503 C CA . VAL A 1 187 ? -7.376 -2.878 31.196 1.00 85.94 187 VAL A CA 1
ATOM 1504 C C . VAL A 1 187 ? -7.181 -2.200 29.838 1.00 85.94 187 VAL A C 1
ATOM 1506 O O . VAL A 1 187 ? -6.504 -2.753 28.975 1.00 85.94 187 VAL A O 1
ATOM 1509 N N . GLY A 1 188 ? -7.716 -0.992 29.650 1.00 88.62 188 GLY A N 1
ATOM 1510 C CA . GLY A 1 188 ? -7.559 -0.245 28.403 1.00 88.62 188 GLY A CA 1
ATOM 1511 C C . GLY A 1 188 ? -6.127 0.221 28.151 1.00 88.62 188 GLY A C 1
ATOM 1512 O O . GLY A 1 188 ? -5.635 0.053 27.040 1.00 88.62 188 GLY A O 1
ATOM 1513 N N . LEU A 1 189 ? -5.413 0.706 29.174 1.00 92.25 189 LEU A N 1
ATOM 1514 C CA . LEU A 1 189 ? -3.986 1.025 29.039 1.00 92.25 189 LEU A CA 1
ATOM 1515 C C . LEU A 1 189 ? -3.148 -0.221 28.743 1.00 92.25 189 LEU A C 1
ATOM 1517 O O . LEU A 1 189 ? -2.241 -0.147 27.923 1.00 92.25 189 LEU A O 1
ATOM 1521 N N . SER A 1 190 ? -3.470 -1.368 29.349 1.00 92.38 190 SER A N 1
ATOM 1522 C CA . SER A 1 190 ? -2.792 -2.637 29.042 1.00 92.38 190 SER A CA 1
ATOM 1523 C C . SER A 1 190 ? -3.026 -3.062 27.592 1.00 92.38 190 SER A C 1
ATOM 1525 O O . SER A 1 190 ? -2.085 -3.462 26.916 1.00 92.38 190 SER A O 1
ATOM 1527 N N . PHE A 1 191 ? -4.257 -2.933 27.088 1.00 91.38 191 PHE A N 1
ATOM 1528 C CA . PHE A 1 191 ? -4.580 -3.196 25.684 1.00 91.38 191 PHE A CA 1
ATOM 1529 C C . PHE A 1 191 ? -3.788 -2.281 24.738 1.00 91.38 191 PHE A C 1
ATOM 1531 O O . PHE A 1 191 ? -3.108 -2.768 23.839 1.00 91.38 191 PHE A O 1
ATOM 1538 N N . ILE A 1 192 ? -3.816 -0.965 24.974 1.00 92.94 192 ILE A N 1
ATOM 1539 C CA . ILE A 1 192 ? -3.090 0.022 24.160 1.00 92.94 192 ILE A CA 1
ATOM 1540 C C . ILE A 1 192 ? -1.577 -0.233 24.206 1.00 92.94 192 ILE A C 1
ATOM 1542 O O . ILE A 1 192 ? -0.900 -0.157 23.184 1.00 92.94 192 ILE A O 1
ATOM 1546 N N . PHE A 1 193 ? -1.042 -0.576 25.378 1.00 94.94 193 PHE A N 1
ATOM 1547 C CA . PHE A 1 193 ? 0.364 -0.929 25.539 1.00 94.94 193 PHE A CA 1
ATOM 1548 C C . PHE A 1 193 ? 0.738 -2.196 24.760 1.00 94.94 193 PHE A C 1
ATOM 1550 O O . PHE A 1 193 ? 1.787 -2.224 24.122 1.00 94.94 193 PHE A O 1
ATOM 1557 N N . ALA A 1 194 ? -0.117 -3.224 24.757 1.00 94.69 194 ALA A N 1
ATOM 1558 C CA . ALA A 1 194 ? 0.105 -4.410 23.933 1.00 94.69 194 ALA A CA 1
ATOM 1559 C C . ALA A 1 194 ? 0.104 -4.079 22.441 1.00 94.69 194 ALA A C 1
ATOM 1561 O O . ALA A 1 194 ? 0.965 -4.579 21.721 1.00 94.69 194 ALA A O 1
ATOM 1562 N N . VAL A 1 195 ? -0.803 -3.212 21.987 1.00 92.38 195 VAL A N 1
ATOM 1563 C CA . VAL A 1 195 ? -0.843 -2.748 20.595 1.00 92.38 195 VAL A CA 1
ATOM 1564 C C . VAL A 1 195 ? 0.452 -2.011 20.229 1.00 92.38 195 VAL A C 1
ATOM 1566 O O . VAL A 1 195 ? 1.126 -2.373 19.266 1.00 92.38 195 VAL A O 1
ATOM 1569 N N . PHE A 1 196 ? 0.868 -1.052 21.060 1.00 94.75 196 PHE A N 1
ATOM 1570 C CA . PHE A 1 196 ? 2.124 -0.314 20.903 1.00 94.75 196 PHE A CA 1
ATOM 1571 C C . PHE A 1 196 ? 3.348 -1.238 20.836 1.00 94.75 196 PHE A C 1
ATOM 1573 O O . PHE A 1 196 ? 4.184 -1.122 19.940 1.00 94.75 196 PHE A O 1
ATOM 1580 N N . LEU A 1 197 ? 3.451 -2.187 21.771 1.00 94.06 197 LEU A N 1
ATOM 1581 C CA . LEU A 1 197 ? 4.562 -3.131 21.821 1.00 94.06 197 LEU A CA 1
ATOM 1582 C C . LEU A 1 197 ? 4.561 -4.055 20.599 1.00 94.06 197 LEU A C 1
ATOM 1584 O O . LEU A 1 197 ? 5.615 -4.297 20.018 1.00 94.06 197 LEU A O 1
ATOM 1588 N N . SER A 1 198 ? 3.389 -4.535 20.178 1.00 91.88 198 SER A N 1
ATOM 1589 C CA . SER A 1 198 ? 3.243 -5.410 19.010 1.00 91.88 198 SER A CA 1
ATOM 1590 C C . SER A 1 198 ? 3.718 -4.724 17.736 1.00 91.88 198 SER A C 1
ATOM 1592 O O . SER A 1 198 ? 4.493 -5.311 16.983 1.00 91.88 198 SER A O 1
ATOM 1594 N N . TYR A 1 199 ? 3.339 -3.463 17.522 1.00 89.62 199 TYR A N 1
ATOM 1595 C CA . TYR A 1 199 ? 3.824 -2.709 16.372 1.00 89.62 199 TYR A CA 1
ATOM 1596 C C . TYR A 1 199 ? 5.332 -2.436 16.469 1.00 89.62 199 TYR A C 1
ATOM 1598 O O . TYR A 1 199 ? 6.035 -2.648 15.489 1.00 89.62 199 TYR A O 1
ATOM 1606 N N . ILE A 1 200 ? 5.904 -2.105 17.632 1.00 90.75 200 ILE A N 1
ATOM 1607 C CA . ILE A 1 200 ? 7.376 -2.034 17.767 1.00 90.75 200 ILE A CA 1
ATOM 1608 C C . ILE A 1 200 ? 8.049 -3.360 17.370 1.00 90.75 200 ILE A C 1
ATOM 1610 O O . ILE A 1 200 ? 9.055 -3.351 16.654 1.00 90.75 200 ILE A O 1
ATOM 1614 N N . LEU A 1 201 ? 7.496 -4.503 17.784 1.00 88.44 201 LEU A N 1
ATOM 1615 C CA . LEU A 1 201 ? 8.022 -5.819 17.411 1.00 88.44 201 LEU A CA 1
ATOM 1616 C C . LEU A 1 201 ? 7.933 -6.050 15.893 1.00 88.44 201 LEU A C 1
ATOM 1618 O O . LEU A 1 201 ? 8.905 -6.504 15.289 1.00 88.44 201 LEU A O 1
ATOM 1622 N N . ILE A 1 202 ? 6.826 -5.670 15.251 1.00 84.69 202 ILE A N 1
ATOM 1623 C CA . ILE A 1 202 ? 6.666 -5.760 13.790 1.00 84.69 202 ILE A CA 1
ATOM 1624 C C . ILE A 1 202 ? 7.663 -4.844 13.071 1.00 84.69 202 ILE A C 1
ATOM 1626 O O . ILE A 1 202 ? 8.385 -5.307 12.187 1.00 84.69 202 ILE A O 1
ATOM 1630 N N . GLY A 1 203 ? 7.777 -3.583 13.489 1.00 81.00 203 GLY A N 1
ATOM 1631 C CA . GLY A 1 203 ? 8.666 -2.598 12.873 1.00 81.00 203 GLY A CA 1
ATOM 1632 C C . GLY A 1 203 ? 10.154 -2.836 13.109 1.00 81.00 203 GLY A C 1
ATOM 1633 O O . GLY A 1 203 ? 10.965 -2.477 12.259 1.00 81.00 203 GLY A O 1
ATOM 1634 N N . SER A 1 204 ? 10.532 -3.499 14.205 1.00 79.56 204 SER A N 1
ATOM 1635 C CA . SER A 1 204 ? 11.922 -3.926 14.439 1.00 79.56 204 SER A CA 1
ATOM 1636 C C . SER A 1 204 ? 12.368 -5.078 13.528 1.00 79.56 204 SER A C 1
ATOM 1638 O O . SER A 1 204 ? 13.543 -5.441 13.520 1.00 79.56 204 SER A O 1
ATOM 1640 N N . GLY A 1 205 ? 11.452 -5.639 12.731 1.00 70.81 205 GLY A N 1
ATOM 1641 C CA . GLY A 1 205 ? 11.754 -6.708 11.790 1.00 70.81 205 GLY A CA 1
ATOM 1642 C C . GLY A 1 205 ? 11.720 -8.104 12.408 1.00 70.81 205 GLY A C 1
ATOM 1643 O O . GLY A 1 205 ? 12.114 -9.051 11.726 1.00 70.81 205 GLY A O 1
ATOM 1644 N N . LEU A 1 206 ? 11.187 -8.273 13.630 1.00 67.38 206 LEU A N 1
ATOM 1645 C CA . LEU A 1 206 ? 10.930 -9.600 14.215 1.00 67.38 206 LEU A CA 1
ATOM 1646 C C . LEU A 1 206 ? 10.060 -10.459 13.284 1.00 67.38 206 LEU A C 1
ATOM 1648 O O . LEU A 1 206 ? 10.248 -11.665 13.182 1.00 67.38 206 LEU A O 1
ATOM 1652 N N . PHE A 1 207 ? 9.164 -9.814 12.538 1.00 60.56 207 PHE A N 1
ATOM 1653 C CA . PHE A 1 207 ? 8.310 -10.435 11.527 1.00 60.56 207 PHE A CA 1
ATOM 1654 C C . PHE A 1 207 ? 8.845 -10.281 10.091 1.00 60.56 207 PHE A C 1
ATOM 1656 O O . PHE A 1 207 ? 8.192 -10.682 9.134 1.00 60.56 207 PHE A O 1
ATOM 1663 N N . GLY A 1 208 ? 10.061 -9.753 9.911 1.00 59.78 208 GLY A N 1
ATOM 1664 C CA . GLY A 1 208 ? 10.709 -9.561 8.608 1.00 59.78 208 GLY A CA 1
ATOM 1665 C C . GLY A 1 208 ? 11.015 -10.865 7.861 1.00 59.78 208 GLY A C 1
ATOM 1666 O O . GLY A 1 208 ? 11.303 -10.842 6.665 1.00 59.78 208 GLY A O 1
ATOM 1667 N N . PHE A 1 209 ? 10.959 -12.012 8.544 1.00 61.91 209 PHE A N 1
ATOM 1668 C CA . PHE A 1 209 ? 11.023 -13.321 7.894 1.00 61.91 209 PHE A CA 1
ATOM 1669 C C . PHE A 1 209 ? 9.706 -13.676 7.191 1.00 61.91 209 PHE A C 1
ATOM 1671 O O . PHE A 1 209 ? 9.771 -14.263 6.117 1.00 61.91 209 PHE A O 1
ATOM 1678 N N . LEU A 1 210 ? 8.539 -13.271 7.723 1.00 60.06 210 LEU A N 1
ATOM 1679 C CA . LEU A 1 210 ? 7.234 -13.553 7.105 1.00 60.06 210 LEU A CA 1
ATOM 1680 C C . LEU A 1 210 ? 7.160 -12.978 5.688 1.00 60.06 210 LEU A C 1
ATOM 1682 O O . LEU A 1 210 ? 6.695 -13.646 4.773 1.00 60.06 210 LEU A O 1
ATOM 1686 N N . TYR A 1 211 ? 7.711 -11.779 5.495 1.00 55.25 211 TYR A N 1
ATOM 1687 C CA . TYR A 1 211 ? 7.750 -11.094 4.201 1.00 55.25 211 TYR A CA 1
ATOM 1688 C C . TYR A 1 211 ? 8.790 -11.661 3.224 1.00 55.25 211 TYR A C 1
ATOM 1690 O O . TYR A 1 211 ? 8.689 -11.424 2.024 1.00 55.25 211 TYR A O 1
ATOM 1698 N N . ARG A 1 212 ? 9.784 -12.415 3.714 1.00 59.38 212 ARG A N 1
ATOM 1699 C CA . ARG A 1 212 ? 10.775 -13.111 2.873 1.00 59.38 212 ARG A CA 1
ATOM 1700 C C . ARG A 1 212 ? 10.275 -14.465 2.366 1.00 59.38 212 ARG A C 1
ATOM 1702 O O . ARG A 1 212 ? 10.907 -15.052 1.488 1.00 59.38 212 ARG A O 1
ATOM 1709 N N . ILE A 1 213 ? 9.153 -14.962 2.890 1.00 67.50 213 ILE A N 1
ATOM 1710 C CA . ILE A 1 213 ? 8.533 -16.201 2.419 1.00 67.50 213 ILE A CA 1
ATOM 1711 C C . ILE A 1 213 ? 8.022 -15.976 0.992 1.00 67.50 213 ILE A C 1
ATOM 1713 O O . ILE A 1 213 ? 7.134 -15.153 0.749 1.00 67.50 213 ILE A O 1
ATOM 1717 N N . LYS A 1 214 ? 8.571 -16.737 0.035 1.00 53.81 214 LYS A N 1
ATOM 1718 C CA . LYS A 1 214 ? 8.061 -16.794 -1.341 1.00 53.81 214 LYS A CA 1
ATOM 1719 C C . LYS A 1 214 ? 6.580 -17.190 -1.288 1.00 53.81 214 LYS A C 1
ATOM 1721 O O . LYS A 1 214 ? 6.255 -18.276 -0.824 1.00 53.81 214 LYS A O 1
ATOM 1726 N N . GLY A 1 215 ? 5.686 -16.295 -1.712 1.00 65.06 215 GLY A N 1
ATOM 1727 C CA . GLY A 1 215 ? 4.233 -16.505 -1.648 1.00 65.06 215 GLY A CA 1
ATOM 1728 C C . GLY A 1 215 ? 3.496 -15.720 -0.558 1.00 65.06 215 GLY A C 1
ATOM 1729 O O . GLY A 1 215 ? 2.268 -15.759 -0.536 1.00 65.06 215 GLY A O 1
ATOM 1730 N N . PHE A 1 216 ? 4.185 -14.934 0.281 1.00 67.56 216 PHE A N 1
ATOM 1731 C CA . PHE A 1 216 ? 3.522 -14.035 1.237 1.00 67.56 216 PHE A CA 1
ATOM 1732 C C . PHE A 1 216 ? 2.502 -13.107 0.554 1.00 67.56 216 PHE A C 1
ATOM 1734 O O . PHE A 1 216 ? 1.409 -12.914 1.069 1.00 67.56 216 PHE A O 1
ATOM 1741 N N . TRP A 1 217 ? 2.796 -12.628 -0.663 1.00 65.00 217 TRP A N 1
ATOM 1742 C CA . TRP A 1 217 ? 1.851 -11.836 -1.460 1.00 65.00 217 TRP A CA 1
ATOM 1743 C C . TRP A 1 217 ? 0.539 -12.578 -1.765 1.00 65.00 217 TRP A C 1
ATOM 1745 O O . TRP A 1 217 ? -0.525 -11.970 -1.728 1.00 65.00 217 TRP A O 1
ATOM 1755 N N . VAL A 1 218 ? 0.585 -13.893 -2.009 1.00 73.50 218 VAL A N 1
ATOM 1756 C CA . VAL A 1 218 ? -0.620 -14.713 -2.237 1.00 73.50 218 VAL A CA 1
ATOM 1757 C C . VAL A 1 218 ? -1.450 -14.802 -0.959 1.00 73.50 218 VAL A C 1
ATOM 1759 O O . VAL A 1 218 ? -2.673 -14.685 -1.008 1.00 73.50 218 VAL A O 1
ATOM 1762 N N . ILE A 1 219 ? -0.782 -14.952 0.188 1.00 76.19 219 ILE A N 1
ATOM 1763 C CA . ILE A 1 219 ? -1.425 -14.988 1.505 1.00 76.19 219 ILE A CA 1
ATOM 1764 C C . ILE A 1 219 ? -2.068 -13.632 1.816 1.00 76.19 219 ILE A C 1
ATOM 1766 O O . ILE A 1 219 ? -3.250 -13.588 2.143 1.00 76.19 219 ILE A O 1
ATOM 1770 N N . SER A 1 220 ? -1.335 -12.525 1.661 1.00 71.69 220 SER A N 1
ATOM 1771 C CA . SER A 1 220 ? -1.872 -11.173 1.858 1.00 71.69 220 SER A CA 1
ATOM 1772 C C . SER A 1 220 ? -3.044 -10.886 0.927 1.00 71.69 220 SER A C 1
ATOM 1774 O O . SER A 1 220 ? -4.064 -10.382 1.383 1.00 71.69 220 SER A O 1
ATOM 1776 N N . LYS A 1 221 ? -2.948 -11.276 -0.349 1.00 76.00 221 LYS A N 1
ATOM 1777 C CA . LYS A 1 221 ? -4.043 -11.154 -1.313 1.00 76.00 221 LYS A CA 1
ATOM 1778 C C . LYS A 1 221 ? -5.281 -11.927 -0.864 1.00 76.00 221 LYS A C 1
ATOM 1780 O O . LYS A 1 221 ? -6.385 -11.392 -0.889 1.00 76.00 221 LYS A O 1
ATOM 1785 N N . PHE A 1 222 ? -5.107 -13.178 -0.442 1.00 84.19 222 PHE A N 1
ATOM 1786 C CA . PHE A 1 222 ? -6.208 -13.992 0.067 1.00 84.19 222 PHE A CA 1
ATOM 1787 C C . PHE A 1 222 ? -6.856 -13.354 1.301 1.00 84.19 222 PHE A C 1
ATOM 1789 O O . PHE A 1 222 ? -8.079 -13.248 1.358 1.00 84.19 222 PHE A O 1
ATOM 1796 N N . ILE A 1 223 ? -6.049 -12.872 2.252 1.00 79.81 223 ILE A N 1
ATOM 1797 C CA . ILE A 1 223 ? -6.529 -12.177 3.453 1.00 79.81 223 ILE A CA 1
ATOM 1798 C C . ILE A 1 223 ? -7.297 -10.902 3.075 1.00 79.81 223 ILE A C 1
ATOM 1800 O O . ILE A 1 223 ? -8.402 -10.701 3.569 1.00 79.81 223 ILE A O 1
ATOM 1804 N N . ASN A 1 224 ? -6.779 -10.078 2.161 1.00 77.69 224 ASN A N 1
ATOM 1805 C CA . ASN A 1 224 ? -7.441 -8.849 1.714 1.00 77.69 224 ASN A CA 1
ATOM 1806 C C . ASN A 1 224 ? -8.772 -9.128 1.010 1.00 77.69 224 ASN A C 1
ATOM 1808 O O . ASN A 1 224 ? -9.761 -8.451 1.285 1.00 77.69 224 ASN A O 1
ATOM 1812 N N . ILE A 1 225 ? -8.830 -10.150 0.151 1.00 86.19 225 ILE A N 1
ATOM 1813 C CA . ILE A 1 225 ? -10.076 -10.580 -0.497 1.00 86.19 225 ILE A CA 1
ATOM 1814 C C . ILE A 1 225 ? -11.071 -11.095 0.547 1.00 86.19 225 ILE A C 1
ATOM 1816 O O . ILE A 1 225 ? -12.246 -10.739 0.494 1.00 86.19 225 ILE A O 1
ATOM 1820 N N . LEU A 1 226 ? -10.615 -11.897 1.512 1.00 88.38 226 LEU A N 1
ATOM 1821 C CA . LEU A 1 226 ? -11.454 -12.420 2.589 1.00 88.38 226 LEU A CA 1
ATOM 1822 C C . LEU A 1 226 ? -12.038 -11.289 3.449 1.00 88.38 226 LEU A C 1
ATOM 1824 O O . LEU A 1 226 ? -13.238 -11.279 3.719 1.00 88.38 226 LEU A O 1
ATOM 1828 N N . ILE A 1 227 ? -11.210 -10.323 3.850 1.00 83.38 227 ILE A N 1
ATOM 1829 C CA . ILE A 1 227 ? -11.631 -9.152 4.630 1.00 83.38 227 ILE A CA 1
ATOM 1830 C C . ILE A 1 227 ? -12.568 -8.275 3.801 1.00 83.38 227 ILE A C 1
ATOM 1832 O O . ILE A 1 227 ? -13.613 -7.866 4.300 1.00 83.38 227 ILE A O 1
ATOM 1836 N N . GLY A 1 228 ? -12.255 -8.040 2.526 1.00 87.62 228 GLY A N 1
ATOM 1837 C CA . GLY A 1 228 ? -13.116 -7.299 1.610 1.00 87.62 228 GLY A CA 1
ATOM 1838 C C . GLY A 1 228 ? -14.490 -7.954 1.446 1.00 87.62 228 GLY A C 1
ATOM 1839 O O . GLY A 1 228 ? -15.512 -7.278 1.562 1.00 87.62 228 GLY A O 1
ATOM 1840 N N . ALA A 1 229 ? -14.535 -9.278 1.280 1.00 91.38 229 ALA A N 1
ATOM 1841 C CA . ALA A 1 229 ? -15.774 -10.050 1.226 1.00 91.38 229 ALA A CA 1
ATOM 1842 C C . ALA A 1 229 ? -16.559 -9.974 2.546 1.00 91.38 229 ALA A C 1
ATOM 1844 O O . ALA A 1 229 ? -17.776 -9.780 2.529 1.00 91.38 229 ALA A O 1
ATOM 1845 N N . LEU A 1 230 ? -15.874 -10.059 3.691 1.00 88.81 230 LEU A N 1
ATOM 1846 C CA . LEU A 1 230 ? -16.488 -9.888 5.008 1.00 88.81 230 LEU A CA 1
ATOM 1847 C C . LEU A 1 230 ? -17.062 -8.474 5.185 1.00 88.81 230 LEU A C 1
ATOM 1849 O O . LEU A 1 230 ? -18.169 -8.334 5.699 1.00 88.81 230 LEU A O 1
ATOM 1853 N N . CYS A 1 231 ? -16.364 -7.432 4.727 1.00 87.31 231 CYS A N 1
ATOM 1854 C CA . CYS A 1 231 ? -16.872 -6.062 4.722 1.00 87.31 231 CYS A CA 1
ATOM 1855 C C . CYS A 1 231 ? -18.129 -5.939 3.856 1.00 87.31 231 CYS A C 1
ATOM 1857 O O . CYS A 1 231 ? -19.132 -5.416 4.330 1.00 87.31 231 CYS A O 1
ATOM 1859 N N . ILE A 1 232 ? -18.132 -6.478 2.635 1.00 93.44 232 ILE A N 1
ATOM 1860 C CA . ILE A 1 232 ? -19.323 -6.475 1.768 1.00 93.44 232 ILE A CA 1
ATOM 1861 C C . ILE A 1 232 ? -20.495 -7.187 2.461 1.00 93.44 232 ILE A C 1
ATOM 1863 O O . ILE A 1 232 ? -21.602 -6.649 2.499 1.00 93.44 232 ILE A O 1
ATOM 1867 N N . LEU A 1 233 ? -20.252 -8.346 3.082 1.00 93.81 233 LEU A N 1
ATOM 1868 C CA . LEU A 1 233 ? -21.259 -9.074 3.857 1.00 93.81 233 LEU A CA 1
ATOM 1869 C C . LEU A 1 233 ? -21.800 -8.230 5.025 1.00 93.81 233 LEU A C 1
ATOM 1871 O O . LEU A 1 233 ? -23.013 -8.140 5.208 1.00 93.81 233 LEU A O 1
ATOM 1875 N N . LEU A 1 234 ? -20.924 -7.575 5.795 1.00 87.81 234 LEU A N 1
ATOM 1876 C CA . LEU A 1 234 ? -21.306 -6.658 6.877 1.00 87.81 234 LEU A CA 1
ATOM 1877 C C . LEU A 1 234 ? -22.124 -5.468 6.356 1.00 87.81 234 LEU A C 1
ATOM 1879 O O . LEU A 1 234 ? -23.086 -5.066 7.010 1.00 87.81 234 LEU A O 1
ATOM 1883 N N . GLY A 1 235 ? -21.794 -4.944 5.173 1.00 91.81 235 GLY A N 1
ATOM 1884 C CA . GLY A 1 235 ? -22.558 -3.903 4.486 1.00 91.81 235 GLY A CA 1
ATOM 1885 C C . GLY A 1 235 ? -23.977 -4.357 4.133 1.00 91.81 235 GLY A C 1
ATOM 1886 O O . GLY A 1 235 ? -24.943 -3.660 4.447 1.00 91.81 235 GLY A O 1
ATOM 1887 N N . VAL A 1 236 ? -24.127 -5.563 3.572 1.00 94.50 236 VAL A N 1
ATOM 1888 C CA . VAL A 1 236 ? -25.440 -6.169 3.278 1.00 94.50 236 VAL A CA 1
ATOM 1889 C C . VAL A 1 236 ? -26.249 -6.378 4.559 1.00 94.50 236 VAL A C 1
ATOM 1891 O O . VAL A 1 236 ? -27.425 -6.019 4.615 1.00 94.50 236 VAL A O 1
ATOM 1894 N N . MET A 1 237 ? -25.626 -6.897 5.619 1.00 90.62 237 MET A N 1
ATOM 1895 C CA . MET A 1 237 ? -26.299 -7.079 6.908 1.00 90.62 237 MET A CA 1
ATOM 1896 C C . MET A 1 237 ? -26.701 -5.738 7.549 1.00 90.62 237 MET A C 1
ATOM 1898 O O . MET A 1 237 ? -27.767 -5.644 8.156 1.00 90.62 237 MET A O 1
ATOM 1902 N N . ALA A 1 238 ? -25.910 -4.673 7.380 1.00 88.75 238 ALA A N 1
ATOM 1903 C CA . ALA A 1 238 ? -26.272 -3.330 7.835 1.00 88.75 238 ALA A CA 1
ATOM 1904 C C . ALA A 1 238 ? -27.487 -2.757 7.077 1.00 88.75 238 ALA A C 1
ATOM 1906 O O . ALA A 1 238 ? -28.334 -2.109 7.698 1.00 88.75 238 ALA A O 1
ATOM 1907 N N . LEU A 1 239 ? -27.615 -3.034 5.771 1.00 92.44 239 LEU A N 1
ATOM 1908 C CA . LEU A 1 239 ? -28.813 -2.694 4.990 1.00 92.44 239 LEU A CA 1
ATOM 1909 C C . LEU A 1 239 ? -30.039 -3.511 5.417 1.00 92.44 239 LEU A C 1
ATOM 1911 O O . LEU A 1 239 ? -31.135 -2.960 5.507 1.00 92.44 239 LEU A O 1
ATOM 1915 N N . TYR A 1 240 ? -29.867 -4.799 5.721 1.00 91.25 240 TYR A N 1
ATOM 1916 C CA . TYR A 1 240 ? -30.947 -5.629 6.258 1.00 91.25 240 TYR A CA 1
ATOM 1917 C C . TYR A 1 240 ? -31.460 -5.086 7.601 1.00 91.25 240 TYR A C 1
ATOM 1919 O O . TYR A 1 240 ? -32.666 -4.924 7.789 1.00 91.25 240 TYR A O 1
ATOM 1927 N N . ASP A 1 241 ? -30.558 -4.710 8.510 1.00 88.56 241 ASP A N 1
ATOM 1928 C CA . ASP A 1 241 ? -30.920 -4.073 9.781 1.00 88.56 241 ASP A CA 1
ATOM 1929 C C . ASP A 1 241 ? -31.671 -2.756 9.583 1.00 88.56 241 ASP A C 1
ATOM 1931 O O . ASP A 1 241 ? -32.635 -2.475 10.298 1.00 88.56 241 ASP A O 1
ATOM 1935 N N . LEU A 1 242 ? -31.246 -1.946 8.607 1.00 89.75 242 LEU A N 1
ATOM 1936 C CA . LEU A 1 242 ? -31.947 -0.723 8.232 1.00 89.75 242 LEU A CA 1
ATOM 1937 C C . LEU A 1 242 ? -33.366 -1.036 7.744 1.00 89.75 242 LEU A C 1
ATOM 1939 O O . LEU A 1 242 ? -34.313 -0.390 8.188 1.00 89.75 242 LEU A O 1
ATOM 1943 N N . TYR A 1 243 ? -33.525 -2.039 6.880 1.00 90.06 243 TYR A N 1
ATOM 1944 C CA . TYR A 1 243 ? -34.828 -2.479 6.384 1.00 90.06 243 TYR A CA 1
ATOM 1945 C C . TYR A 1 243 ? -35.759 -2.924 7.524 1.00 90.06 243 TYR A C 1
ATOM 1947 O O . TYR A 1 243 ? -36.891 -2.438 7.626 1.00 90.06 243 TYR A O 1
ATOM 1955 N N . VAL A 1 244 ? -35.275 -3.781 8.431 1.00 88.00 244 VAL A N 1
ATOM 1956 C CA . VAL A 1 244 ? -36.035 -4.241 9.606 1.00 88.00 244 VAL A CA 1
ATOM 1957 C C . VAL A 1 244 ? -36.412 -3.067 10.511 1.00 88.00 244 VAL A C 1
ATOM 1959 O O . VAL A 1 244 ? -37.561 -2.976 10.951 1.00 88.00 244 VAL A O 1
ATOM 1962 N N . TYR A 1 245 ? -35.490 -2.134 10.758 1.00 86.88 245 TYR A N 1
ATOM 1963 C CA . TYR A 1 245 ? -35.750 -0.955 11.585 1.00 86.88 245 TYR A CA 1
ATOM 1964 C C . TYR A 1 245 ? -36.777 -0.004 10.952 1.00 86.88 245 TYR A C 1
ATOM 1966 O O . TYR A 1 245 ? -37.664 0.493 11.649 1.00 86.88 245 TYR A O 1
ATOM 1974 N N . LEU A 1 246 ? -36.708 0.231 9.637 1.00 87.81 246 LEU A N 1
ATOM 1975 C CA . LEU A 1 246 ? -37.672 1.074 8.924 1.00 87.81 246 LEU A CA 1
ATOM 1976 C C . LEU A 1 246 ? -39.087 0.479 8.952 1.00 87.81 246 LEU A C 1
ATOM 1978 O O . LEU A 1 246 ? -40.049 1.236 9.076 1.00 87.81 246 LEU A O 1
ATOM 1982 N N . ARG A 1 247 ? -39.212 -0.856 8.894 1.00 87.12 247 ARG A N 1
ATOM 1983 C CA . ARG A 1 247 ? -40.498 -1.571 8.956 1.00 87.12 247 ARG A CA 1
ATOM 1984 C C . ARG A 1 247 ? -41.073 -1.687 10.367 1.00 87.12 247 ARG A C 1
ATOM 1986 O O . ARG A 1 247 ? -42.265 -1.481 10.549 1.00 87.12 247 ARG A O 1
ATOM 1993 N N . THR A 1 248 ? -40.254 -2.043 11.355 1.00 84.62 248 THR A N 1
ATOM 1994 C CA . THR A 1 248 ? -40.739 -2.410 12.699 1.00 84.62 248 THR A CA 1
ATOM 1995 C C . THR A 1 248 ? -40.608 -1.291 13.727 1.00 84.62 248 THR A C 1
ATOM 1997 O O . THR A 1 248 ? -41.250 -1.356 14.772 1.00 84.62 248 THR A O 1
ATOM 2000 N N . LYS A 1 249 ? -39.747 -0.290 13.477 1.00 82.31 249 LYS A N 1
ATOM 2001 C CA . LYS A 1 249 ? -39.307 0.731 14.452 1.00 82.31 249 LYS A CA 1
ATOM 2002 C C . LYS A 1 249 ? -38.748 0.151 15.761 1.00 82.31 249 LYS A C 1
ATOM 2004 O O . LYS A 1 249 ? -38.517 0.893 16.715 1.00 82.31 249 LYS A O 1
ATOM 2009 N N . ARG A 1 250 ? -38.491 -1.159 15.811 1.00 76.06 250 ARG A N 1
ATOM 2010 C CA . ARG A 1 250 ? -37.919 -1.870 16.954 1.00 76.06 250 ARG A CA 1
ATOM 2011 C C . ARG A 1 250 ? -36.464 -2.205 16.664 1.00 76.06 250 ARG A C 1
ATOM 2013 O O . ARG A 1 250 ? -36.045 -2.332 15.519 1.00 76.06 250 ARG A O 1
ATOM 2020 N N . THR A 1 251 ? -35.681 -2.323 17.730 1.00 71.31 251 THR A N 1
ATOM 2021 C CA . THR A 1 251 ? -34.267 -2.716 17.660 1.00 71.31 251 THR A CA 1
ATOM 2022 C C . THR A 1 251 ? -34.057 -4.211 17.907 1.00 71.31 251 THR A C 1
ATOM 2024 O O . THR A 1 251 ? -32.916 -4.653 17.984 1.00 71.31 251 THR A O 1
ATOM 2027 N N . GLU A 1 252 ? -35.134 -4.972 18.097 1.00 64.44 252 GLU A N 1
ATOM 2028 C CA . GLU A 1 252 ? -35.113 -6.411 18.361 1.00 64.44 252 GLU A CA 1
ATOM 2029 C C . GLU A 1 252 ? -35.135 -7.171 17.027 1.00 64.44 252 GLU A C 1
ATOM 2031 O O . GLU A 1 252 ? -35.993 -6.907 16.189 1.00 64.44 252 GLU A O 1
ATOM 2036 N N . GLY A 1 253 ? -34.179 -8.084 16.813 1.00 65.31 253 GLY A N 1
ATOM 2037 C CA . GLY A 1 253 ? -34.071 -8.873 15.574 1.00 65.31 253 GLY A CA 1
ATOM 2038 C C . GLY A 1 253 ? -33.089 -8.335 14.525 1.00 65.31 253 GLY A C 1
ATOM 2039 O O . GLY A 1 253 ? -33.037 -8.868 13.419 1.00 65.31 253 GLY A O 1
ATOM 2040 N N . MET A 1 254 ? -32.296 -7.310 14.860 1.00 75.62 254 MET A N 1
ATOM 2041 C CA . MET A 1 254 ? -31.182 -6.856 14.017 1.00 75.62 254 MET A CA 1
ATOM 2042 C C . MET A 1 254 ? -30.050 -7.901 13.995 1.00 75.62 254 MET A C 1
ATOM 2044 O O . MET A 1 254 ? -29.619 -8.378 15.044 1.00 75.62 254 MET A O 1
ATOM 2048 N N . LEU A 1 255 ? -29.555 -8.233 12.802 1.00 68.88 255 LEU A N 1
ATOM 2049 C CA . LEU A 1 255 ? -28.532 -9.245 12.532 1.00 68.88 255 LEU A CA 1
ATOM 2050 C C . LEU A 1 255 ? -27.140 -8.827 13.023 1.00 68.88 255 LEU A C 1
ATOM 2052 O O . LEU A 1 255 ? -26.383 -9.674 13.490 1.00 68.88 255 LEU A O 1
ATOM 2056 N N . LEU A 1 256 ? -26.797 -7.530 12.963 1.00 69.38 256 LEU A N 1
ATOM 2057 C CA . LEU A 1 256 ? -25.506 -7.027 13.466 1.00 69.38 256 LEU A CA 1
ATOM 2058 C C . LEU A 1 256 ? -25.459 -6.895 15.002 1.00 69.38 256 LEU A C 1
ATOM 2060 O O . LEU A 1 256 ? -24.506 -6.336 15.548 1.00 69.38 256 LEU A O 1
ATOM 2064 N N . GLN A 1 257 ? -26.479 -7.368 15.723 1.00 64.38 257 GLN A N 1
ATOM 2065 C CA . GLN A 1 257 ? -26.427 -7.505 17.177 1.00 64.38 257 GLN A CA 1
ATOM 2066 C C . GLN A 1 257 ? -25.858 -8.873 17.564 1.00 64.38 257 GLN A C 1
ATOM 2068 O O . GLN A 1 257 ? -26.135 -9.885 16.925 1.00 64.38 257 GLN A O 1
ATOM 2073 N N . LEU A 1 258 ? -25.077 -8.921 18.648 1.00 60.91 258 LEU A N 1
ATOM 2074 C CA . LEU A 1 258 ? -24.533 -10.184 19.145 1.00 60.91 258 LEU A CA 1
ATOM 2075 C C . LEU A 1 258 ? -25.673 -11.175 19.471 1.00 60.91 258 LEU A C 1
ATOM 2077 O O . LEU A 1 258 ? -26.547 -10.824 20.271 1.00 60.91 258 LEU A O 1
ATOM 2081 N N . PRO A 1 259 ? -25.645 -12.419 18.948 1.00 65.88 259 PRO A N 1
ATOM 2082 C CA . PRO A 1 259 ? -26.650 -13.429 19.261 1.00 65.88 259 PRO A CA 1
ATOM 2083 C C . PRO A 1 259 ? -26.765 -13.639 20.772 1.00 65.88 259 PRO A C 1
ATOM 2085 O O . PRO A 1 259 ? -25.747 -13.750 21.463 1.00 65.88 259 PRO A O 1
ATOM 2088 N N . GLN A 1 260 ? -27.987 -13.782 21.292 1.00 66.94 260 GLN A N 1
ATOM 2089 C CA . GLN A 1 260 ? -28.222 -13.880 22.740 1.00 66.94 260 GLN A CA 1
ATOM 2090 C C . GLN A 1 260 ? -27.441 -15.036 23.391 1.00 66.94 260 GLN A C 1
ATOM 2092 O O . GLN A 1 260 ? -26.947 -14.915 24.507 1.00 66.94 260 GLN A O 1
ATOM 2097 N N . ARG A 1 261 ? -27.236 -16.142 22.662 1.00 65.94 261 ARG A N 1
ATOM 2098 C CA . ARG A 1 261 ? -26.414 -17.279 23.112 1.00 65.94 261 ARG A CA 1
ATOM 2099 C C . ARG A 1 261 ? -24.937 -16.915 23.277 1.00 65.94 261 ARG A C 1
ATOM 2101 O O . ARG A 1 261 ? -24.312 -17.337 24.248 1.00 65.94 261 ARG A O 1
ATOM 2108 N N . LEU A 1 262 ? -24.386 -16.129 22.352 1.00 62.72 262 LEU A N 1
ATOM 2109 C CA . LEU A 1 262 ? -22.999 -15.675 22.413 1.00 62.72 262 LEU A CA 1
ATOM 2110 C C . LEU A 1 262 ? -22.826 -14.640 23.526 1.00 62.72 262 LEU A C 1
ATOM 2112 O O . LEU A 1 262 ? -21.896 -14.751 24.317 1.00 62.72 262 LEU A O 1
ATOM 2116 N N . LYS A 1 263 ? -23.784 -13.716 23.663 1.00 64.12 263 LYS A N 1
ATOM 2117 C CA . LYS A 1 263 ? -23.853 -12.767 24.780 1.00 64.12 263 LYS A CA 1
ATOM 2118 C C . LYS A 1 263 ? -23.853 -13.498 26.128 1.00 64.12 263 LYS A C 1
ATOM 2120 O O . LYS A 1 263 ? -23.028 -13.202 26.987 1.00 64.12 263 LYS A O 1
ATOM 2125 N N . ASN A 1 264 ? -24.692 -14.522 26.278 1.00 67.19 264 ASN A N 1
ATOM 2126 C CA . ASN A 1 264 ? -24.770 -15.327 27.498 1.00 67.19 264 ASN A CA 1
ATOM 2127 C C . ASN A 1 264 ? -23.480 -16.122 27.766 1.00 67.19 264 ASN A C 1
ATOM 2129 O O . ASN A 1 264 ? -23.050 -16.199 28.915 1.00 67.19 264 ASN A O 1
ATOM 2133 N N . ARG A 1 265 ? -22.818 -16.669 26.734 1.00 66.12 265 ARG A N 1
ATOM 2134 C CA . ARG A 1 265 ? -21.509 -17.335 26.892 1.00 66.12 265 ARG A CA 1
ATOM 2135 C C . ARG A 1 265 ? -20.401 -16.368 27.298 1.00 66.12 265 ARG A C 1
ATOM 2137 O O . ARG A 1 265 ? -19.618 -16.700 28.183 1.00 66.12 265 ARG A O 1
ATOM 2144 N N . ILE A 1 266 ? -20.355 -15.181 26.694 1.00 62.41 266 ILE A N 1
ATOM 2145 C CA . ILE A 1 266 ? -19.412 -14.122 27.071 1.00 62.41 266 ILE A CA 1
ATOM 2146 C C . ILE A 1 266 ? -19.640 -13.735 28.539 1.00 62.41 266 ILE A C 1
ATOM 2148 O O . ILE A 1 266 ? -18.689 -13.711 29.316 1.00 62.41 266 ILE A O 1
ATOM 2152 N N . HIS A 1 267 ? -20.897 -13.545 28.958 1.00 62.62 267 HIS A N 1
ATOM 2153 C CA . HIS A 1 267 ? -21.237 -13.288 30.361 1.00 62.62 267 HIS A CA 1
ATOM 2154 C C . HIS A 1 267 ? -20.851 -14.446 31.299 1.00 62.62 267 HIS A C 1
ATOM 2156 O O . HIS A 1 267 ? -20.384 -14.184 32.403 1.00 62.62 267 HIS A O 1
ATOM 2162 N N . ALA A 1 268 ? -20.982 -15.709 30.880 1.00 64.81 268 ALA A N 1
ATOM 2163 C CA . ALA A 1 268 ? -20.618 -16.871 31.695 1.00 64.81 268 ALA A CA 1
ATOM 2164 C C . ALA A 1 268 ? -19.097 -17.022 31.885 1.00 64.81 268 ALA A C 1
ATOM 2166 O O . ALA A 1 268 ? -18.637 -17.258 33.001 1.00 64.81 268 ALA A O 1
ATOM 2167 N N . ILE A 1 269 ? -18.307 -16.851 30.818 1.00 61.25 269 ILE A N 1
ATOM 2168 C CA . ILE A 1 269 ? -16.835 -16.909 30.881 1.00 61.25 269 ILE A CA 1
ATOM 2169 C C . ILE A 1 269 ? -16.305 -15.781 31.768 1.00 61.25 269 ILE A C 1
ATOM 2171 O O . ILE A 1 269 ? -15.441 -16.000 32.613 1.00 61.25 269 ILE A O 1
ATOM 2175 N N . ILE A 1 270 ? -16.872 -14.586 31.633 1.00 53.94 270 ILE A N 1
ATOM 2176 C CA . ILE A 1 270 ? -16.425 -13.404 32.372 1.00 53.94 270 ILE A CA 1
ATOM 2177 C C . ILE A 1 270 ? -16.919 -13.435 33.818 1.00 53.94 270 ILE A C 1
ATOM 2179 O O . ILE A 1 270 ? -16.157 -13.108 34.724 1.00 53.94 270 ILE A O 1
ATOM 2183 N N . GLY A 1 271 ? -18.130 -13.938 34.067 1.00 55.44 271 GLY A N 1
ATOM 2184 C CA . GLY A 1 271 ? -18.627 -14.231 35.412 1.00 55.44 271 GLY A CA 1
ATOM 2185 C C . GLY A 1 271 ? -17.763 -15.258 36.152 1.00 55.44 271 GLY A C 1
ATOM 2186 O O . GLY A 1 271 ? -17.591 -15.151 37.364 1.00 55.44 271 GLY A O 1
ATOM 2187 N N . LYS A 1 272 ? -17.127 -16.192 35.428 1.00 55.88 272 LYS A N 1
ATOM 2188 C CA . LYS A 1 272 ? -16.164 -17.155 35.990 1.00 55.88 272 LYS A CA 1
ATOM 2189 C C . LYS A 1 272 ? -14.879 -16.485 36.498 1.00 55.88 272 LYS A C 1
ATOM 2191 O O . LYS A 1 272 ? -14.338 -16.918 37.510 1.00 55.88 272 LYS A O 1
ATOM 2196 N N . PHE A 1 273 ? -14.428 -15.410 35.843 1.00 52.53 273 PHE A N 1
ATOM 2197 C CA . PHE A 1 273 ? -13.319 -14.560 36.307 1.00 52.53 273 PHE A CA 1
ATOM 2198 C C . PHE A 1 273 ? -13.761 -13.481 37.315 1.00 52.53 273 PHE A C 1
ATOM 2200 O O . PHE A 1 273 ? -12.920 -12.891 37.994 1.00 52.53 273 PHE A O 1
ATOM 2207 N N . HIS A 1 274 ? -15.069 -13.232 37.444 1.00 52.50 274 HIS A N 1
ATOM 2208 C CA . HIS A 1 274 ? -15.649 -12.150 38.240 1.00 52.50 274 HIS A CA 1
ATOM 2209 C C . HIS A 1 274 ? -16.687 -12.665 39.254 1.00 52.50 274 HIS A C 1
ATOM 2211 O O . HIS A 1 274 ? -17.858 -12.286 39.231 1.00 52.50 274 HIS A O 1
ATOM 2217 N N . ARG A 1 275 ? -16.260 -13.512 40.200 1.00 46.91 275 ARG A N 1
ATOM 2218 C CA . ARG A 1 275 ? -17.084 -13.873 41.364 1.00 46.91 275 ARG A CA 1
ATOM 2219 C C . ARG A 1 275 ? -17.066 -12.717 42.378 1.00 46.91 275 ARG A C 1
ATOM 2221 O O . ARG A 1 275 ? -16.267 -12.710 43.308 1.00 46.91 275 ARG A O 1
ATOM 2228 N N . ARG A 1 276 ? -17.938 -11.719 42.191 1.00 48.97 276 ARG A N 1
ATOM 2229 C CA . ARG A 1 276 ? -18.314 -10.769 43.255 1.00 48.97 276 ARG A CA 1
ATOM 2230 C C . ARG A 1 276 ? -19.253 -11.494 44.223 1.00 48.97 276 ARG A C 1
ATOM 2232 O O . ARG A 1 276 ? -20.411 -11.728 43.893 1.00 48.97 276 ARG A O 1
ATOM 2239 N N . GLY A 1 277 ? -18.747 -11.881 45.393 1.00 42.38 277 GLY A N 1
ATOM 2240 C CA . GLY A 1 277 ? -19.599 -12.221 46.534 1.00 42.38 277 GLY A CA 1
ATOM 2241 C C . GLY A 1 277 ? -20.258 -10.949 47.102 1.00 42.38 277 GLY A C 1
ATOM 2242 O O . GLY A 1 277 ? -19.645 -9.884 47.011 1.00 42.38 277 GLY A O 1
ATOM 2243 N N . PRO A 1 278 ? -21.473 -11.011 47.680 1.00 41.53 278 PRO A N 1
ATOM 2244 C CA . PRO A 1 278 ? -22.230 -9.817 48.079 1.00 41.53 278 PRO A CA 1
ATOM 2245 C C . PRO A 1 278 ? -21.702 -9.088 49.325 1.00 41.53 278 PRO A C 1
ATOM 2247 O O . PRO A 1 278 ? -22.230 -8.040 49.672 1.00 41.53 278 PRO A O 1
ATOM 2250 N N . SER A 1 279 ? -20.688 -9.610 50.016 1.00 39.09 279 SER A N 1
ATOM 2251 C CA . SER A 1 279 ? -20.245 -9.058 51.298 1.00 39.09 279 SER A CA 1
ATOM 2252 C C . SER A 1 279 ? -18.752 -9.288 51.520 1.00 39.09 279 SER A C 1
ATOM 2254 O O . SER A 1 279 ? -18.353 -10.220 52.209 1.00 39.09 279 SER A O 1
ATOM 2256 N N . SER A 1 280 ? -17.908 -8.444 50.929 1.00 40.28 280 SER A N 1
ATOM 2257 C CA . SER A 1 280 ? -16.555 -8.221 51.447 1.00 40.28 280 SER A CA 1
ATOM 2258 C C . SER A 1 280 ? -16.002 -6.898 50.931 1.00 40.28 280 SER A C 1
ATOM 2260 O O . SER A 1 280 ? -15.918 -6.648 49.726 1.00 40.28 280 SER A O 1
ATOM 2262 N N . SER A 1 281 ? -15.624 -6.060 51.882 1.00 41.91 281 SER A N 1
ATOM 2263 C CA . SER A 1 281 ? -14.855 -4.838 51.738 1.00 41.91 281 SER A CA 1
ATOM 2264 C C . SER A 1 281 ? -13.660 -4.983 50.778 1.00 41.91 281 SER A C 1
ATOM 2266 O O . SER A 1 281 ? -12.739 -5.764 50.966 1.00 41.91 281 SER A O 1
ATOM 2268 N N . MET A 1 282 ? -13.693 -4.143 49.743 1.00 46.88 282 MET A N 1
ATOM 2269 C CA . MET A 1 282 ? -12.616 -3.204 49.416 1.00 46.88 282 MET A CA 1
ATOM 2270 C C . MET A 1 282 ? -11.217 -3.741 49.028 1.00 46.88 282 MET A C 1
ATOM 2272 O O . MET A 1 282 ? -10.223 -3.180 49.454 1.00 46.88 282 MET A O 1
ATOM 2276 N N . ALA A 1 283 ? -11.107 -4.699 48.103 1.00 48.38 283 ALA A N 1
ATOM 2277 C CA . ALA A 1 283 ? -9.962 -4.771 47.174 1.00 48.38 283 ALA A CA 1
ATOM 2278 C C . ALA A 1 283 ? -10.303 -5.641 45.949 1.00 48.38 283 ALA A C 1
ATOM 2280 O O . ALA A 1 283 ? -10.953 -6.676 46.105 1.00 48.38 283 ALA A O 1
ATOM 2281 N N . PRO A 1 284 ? -9.895 -5.267 44.720 1.00 52.75 284 PRO A N 1
ATOM 2282 C CA . PRO A 1 284 ? -9.930 -6.202 43.601 1.00 52.75 284 PRO A CA 1
ATOM 2283 C C . PRO A 1 284 ? -9.029 -7.395 43.943 1.00 52.75 284 PRO A C 1
ATOM 2285 O O . PRO A 1 284 ? -7.875 -7.208 44.326 1.00 52.75 284 PRO A O 1
ATOM 2288 N N . SER A 1 285 ? -9.539 -8.624 43.820 1.00 61.41 285 SER A N 1
ATOM 2289 C CA . SER A 1 285 ? -8.700 -9.813 43.983 1.00 61.41 285 SER A CA 1
ATOM 2290 C C . SER A 1 285 ? -7.565 -9.741 42.960 1.00 61.41 285 SER A C 1
ATOM 2292 O O . SER A 1 285 ? -7.821 -9.733 41.754 1.00 61.41 285 SER A O 1
ATOM 2294 N N . PHE A 1 286 ? -6.321 -9.666 43.439 1.00 68.12 286 PHE A N 1
ATOM 2295 C CA . PHE A 1 286 ? -5.111 -9.509 42.625 1.00 68.12 286 PHE A CA 1
ATOM 2296 C C . PHE A 1 286 ? -5.060 -10.518 41.462 1.00 68.12 286 PHE A C 1
ATOM 2298 O O . PHE A 1 286 ? -4.744 -10.156 40.332 1.00 68.12 286 PHE A O 1
ATOM 2305 N N . LYS A 1 287 ? -5.515 -11.758 41.700 1.00 69.69 287 LYS A N 1
ATOM 2306 C CA . LYS A 1 287 ? -5.628 -12.814 40.678 1.00 69.69 287 LYS A CA 1
ATOM 2307 C C . LYS A 1 287 ? -6.636 -12.490 39.563 1.00 69.69 287 LYS A C 1
ATOM 2309 O O . LYS A 1 287 ? -6.378 -12.799 38.404 1.00 69.69 287 LYS A O 1
ATOM 2314 N N . GLY A 1 288 ? -7.764 -11.857 39.888 1.00 70.81 288 GLY A N 1
ATOM 2315 C CA . GLY A 1 288 ? -8.780 -11.456 38.907 1.00 70.81 288 GLY A CA 1
ATOM 2316 C C . GLY A 1 288 ? -8.325 -10.287 38.031 1.00 70.81 288 GLY A C 1
ATOM 2317 O O . GLY A 1 288 ? -8.566 -10.292 36.825 1.00 70.81 288 GLY A O 1
ATOM 2318 N N . LEU A 1 289 ? -7.606 -9.321 38.615 1.00 74.88 289 LEU A N 1
ATOM 2319 C CA . LEU A 1 289 ? -7.012 -8.208 37.870 1.00 74.88 289 LEU A CA 1
ATOM 2320 C C . LEU A 1 289 ? -5.923 -8.695 36.904 1.00 74.88 289 LEU A C 1
ATOM 2322 O O . LEU A 1 289 ? -5.906 -8.272 35.753 1.00 74.88 289 LEU A O 1
ATOM 2326 N N . ILE A 1 290 ? -5.068 -9.625 37.341 1.00 80.94 290 ILE A N 1
ATOM 2327 C CA . ILE A 1 290 ? -4.045 -10.241 36.484 1.00 80.94 290 ILE A CA 1
ATOM 2328 C C . ILE A 1 290 ? -4.684 -10.964 35.297 1.00 80.94 290 ILE A C 1
ATOM 2330 O O . ILE A 1 290 ? -4.236 -10.779 34.170 1.00 80.94 290 ILE A O 1
ATOM 2334 N N . GLY A 1 291 ? -5.752 -11.739 35.519 1.00 80.81 291 GLY A N 1
ATOM 2335 C CA . GLY A 1 291 ? -6.471 -12.409 34.430 1.00 80.81 291 GLY A CA 1
ATOM 2336 C C . GLY A 1 291 ? -7.044 -11.425 33.404 1.00 80.81 291 GLY A C 1
ATOM 2337 O O . GLY A 1 291 ? -6.930 -11.646 32.199 1.00 80.81 291 GLY A O 1
ATOM 2338 N N . LEU A 1 292 ? -7.596 -10.301 33.870 1.00 77.88 292 LEU A N 1
ATOM 2339 C CA . LEU A 1 292 ? -8.103 -9.231 33.007 1.00 77.88 292 LEU A CA 1
ATOM 2340 C C . LEU A 1 292 ? -6.983 -8.561 32.203 1.00 77.88 292 LEU A C 1
ATOM 2342 O O . LEU A 1 292 ? -7.112 -8.424 30.988 1.00 77.88 292 LEU A O 1
ATOM 2346 N N . VAL A 1 293 ? -5.874 -8.199 32.849 1.00 87.50 293 VAL A N 1
ATOM 2347 C CA . VAL A 1 293 ? -4.706 -7.614 32.174 1.00 87.50 293 VAL A CA 1
ATOM 2348 C C . VAL A 1 293 ? -4.131 -8.588 31.148 1.00 87.50 293 VAL A C 1
ATOM 2350 O O . VAL A 1 293 ? -3.925 -8.201 30.004 1.00 87.50 293 VAL A O 1
ATOM 2353 N N . ALA A 1 294 ? -3.957 -9.864 31.499 1.00 87.75 294 ALA A N 1
ATOM 2354 C CA . ALA A 1 294 ? -3.476 -10.888 30.574 1.00 87.75 294 ALA A CA 1
ATOM 2355 C C . ALA A 1 294 ? -4.402 -11.042 29.356 1.00 87.75 294 ALA A C 1
ATOM 2357 O O . ALA A 1 294 ? -3.927 -11.110 28.224 1.00 87.75 294 ALA A O 1
ATOM 2358 N N . SER A 1 295 ? -5.723 -11.026 29.567 1.00 82.88 295 SER A N 1
ATOM 2359 C CA . SER A 1 295 ? -6.694 -11.073 28.468 1.00 82.88 295 SER A CA 1
ATOM 2360 C C . SER A 1 295 ? -6.622 -9.836 27.568 1.00 82.88 295 SER A C 1
ATOM 2362 O O . SER A 1 295 ? -6.738 -9.962 26.350 1.00 82.88 295 SER A O 1
ATOM 2364 N N . ALA A 1 296 ? -6.376 -8.656 28.144 1.00 87.25 296 ALA A N 1
ATOM 2365 C CA . ALA A 1 296 ? -6.224 -7.406 27.407 1.00 87.25 296 ALA A CA 1
ATOM 2366 C C . ALA A 1 296 ? -4.933 -7.387 26.586 1.00 87.25 296 ALA A C 1
ATOM 2368 O O . ALA A 1 296 ? -4.964 -7.000 25.422 1.00 87.25 296 ALA A O 1
ATOM 2369 N N . LEU A 1 297 ? -3.826 -7.862 27.168 1.00 92.06 297 LEU A N 1
ATOM 2370 C CA . LEU A 1 297 ? -2.540 -7.985 26.485 1.00 92.06 297 LEU A CA 1
ATOM 2371 C C . LEU A 1 297 ? -2.632 -8.957 25.303 1.00 92.06 297 LEU A C 1
ATOM 2373 O O . LEU A 1 297 ? -2.226 -8.618 24.194 1.00 92.06 297 LEU A O 1
ATOM 2377 N N . LEU A 1 298 ? -3.218 -10.139 25.521 1.00 90.06 298 LEU A N 1
ATOM 2378 C CA . LEU A 1 298 ? -3.409 -11.137 24.468 1.00 90.06 298 LEU A CA 1
ATOM 2379 C C . LEU A 1 298 ? -4.333 -10.620 23.360 1.00 90.06 298 LEU A C 1
ATOM 2381 O O . LEU A 1 298 ? -4.030 -10.784 22.182 1.00 90.06 298 LEU A O 1
ATOM 2385 N N . SER A 1 299 ? -5.442 -9.976 23.734 1.00 85.75 299 SER A N 1
ATOM 2386 C CA . SER A 1 299 ? -6.378 -9.403 22.762 1.00 85.75 299 SER A CA 1
ATOM 2387 C C . SER A 1 299 ? -5.715 -8.295 21.947 1.00 85.75 299 SER A C 1
ATOM 2389 O O . SER A 1 299 ? -5.851 -8.297 20.731 1.00 85.75 299 SER A O 1
ATOM 2391 N N . GLY A 1 300 ? -4.960 -7.395 22.588 1.00 89.69 300 GLY A N 1
ATOM 2392 C CA . GLY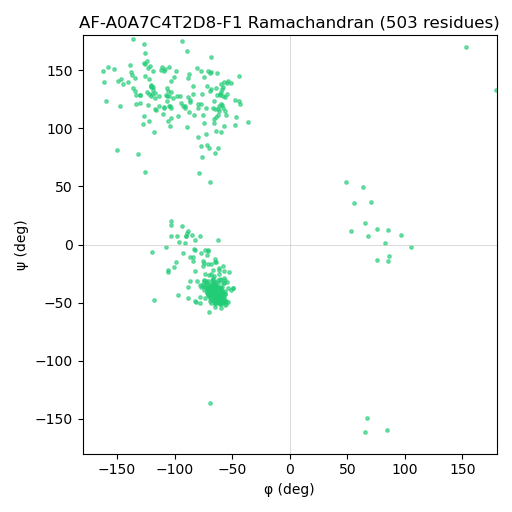 A 1 300 ? -4.208 -6.339 21.906 1.00 89.69 300 GLY A CA 1
ATOM 2393 C C . GLY A 1 300 ? -3.191 -6.900 20.916 1.00 89.69 300 GLY A C 1
ATOM 2394 O O . GLY A 1 300 ? -3.174 -6.486 19.765 1.00 89.69 300 GLY A O 1
ATOM 2395 N N . PHE A 1 301 ? -2.422 -7.914 21.320 1.00 91.12 301 PHE A N 1
ATOM 2396 C CA . PHE A 1 301 ? -1.460 -8.582 20.441 1.00 91.12 301 PHE A CA 1
ATOM 2397 C C . PHE A 1 301 ? -2.118 -9.239 19.217 1.00 91.12 301 PHE A C 1
ATOM 2399 O O . PHE A 1 301 ? -1.685 -9.025 18.086 1.00 91.12 301 PHE A O 1
ATOM 2406 N N . LEU A 1 302 ? -3.188 -10.018 19.423 1.00 87.25 302 LEU A N 1
ATOM 2407 C CA . LEU A 1 302 ? -3.905 -10.681 18.327 1.00 87.25 302 LEU A CA 1
ATOM 2408 C C . LEU A 1 302 ? -4.547 -9.672 17.372 1.00 87.25 302 LEU A C 1
ATOM 2410 O O . LEU A 1 302 ? -4.496 -9.856 16.158 1.00 87.25 302 LEU A O 1
ATOM 2414 N N . VAL A 1 303 ? -5.125 -8.601 17.919 1.00 85.88 303 VAL A N 1
ATOM 2415 C CA . VAL A 1 303 ? -5.702 -7.510 17.132 1.00 85.88 303 VAL A CA 1
ATOM 2416 C C . VAL A 1 303 ? -4.624 -6.843 16.284 1.00 85.88 303 VAL A C 1
ATOM 2418 O O . VAL A 1 303 ? -4.833 -6.703 15.086 1.00 85.88 303 VAL A O 1
ATOM 2421 N N . SER A 1 304 ? -3.451 -6.536 16.840 1.00 88.12 304 SER A N 1
ATOM 2422 C CA . SER A 1 304 ? -2.360 -5.918 16.077 1.00 88.12 304 SER A CA 1
ATOM 2423 C C . SER A 1 304 ? -1.833 -6.786 14.934 1.00 88.12 304 SER A C 1
ATOM 2425 O O . SER A 1 304 ? -1.418 -6.248 13.914 1.00 88.12 304 SER A O 1
ATOM 2427 N N . ILE A 1 305 ? -1.872 -8.118 15.050 1.00 84.06 305 ILE A N 1
ATOM 2428 C CA . ILE A 1 305 ? -1.528 -9.011 13.927 1.00 84.06 305 ILE A CA 1
ATOM 2429 C C . ILE A 1 305 ? -2.536 -8.854 12.782 1.00 84.06 305 ILE A C 1
ATOM 2431 O O . ILE A 1 305 ? -2.147 -8.787 11.616 1.00 84.06 305 ILE A O 1
ATOM 2435 N N . VAL A 1 306 ? -3.829 -8.796 13.109 1.00 80.56 306 VAL A N 1
ATOM 2436 C CA . VAL A 1 306 ? -4.898 -8.616 12.117 1.00 80.56 306 VAL A CA 1
ATOM 2437 C C . VAL A 1 306 ? -4.842 -7.214 11.514 1.00 80.56 306 VAL A C 1
ATOM 2439 O O . VAL A 1 306 ? -4.941 -7.070 10.298 1.00 80.56 306 VAL A O 1
ATOM 2442 N N . GLU A 1 307 ? -4.625 -6.187 12.335 1.00 81.38 307 GLU A N 1
ATOM 2443 C CA . GLU A 1 307 ? -4.443 -4.811 11.875 1.00 81.38 307 GLU A CA 1
ATOM 2444 C C . GLU A 1 307 ? -3.245 -4.706 10.937 1.00 81.38 307 GLU A C 1
ATOM 2446 O O . GLU A 1 307 ? -3.400 -4.203 9.832 1.00 81.38 307 GLU A O 1
ATOM 2451 N N . ALA A 1 308 ? -2.090 -5.277 11.285 1.00 78.50 308 ALA A N 1
ATOM 2452 C CA . ALA A 1 308 ? -0.914 -5.251 10.421 1.00 78.50 308 ALA A CA 1
ATOM 2453 C C . ALA A 1 308 ? -1.165 -5.868 9.031 1.00 78.50 308 ALA A C 1
ATOM 2455 O O . ALA A 1 308 ? -0.543 -5.444 8.057 1.00 78.50 308 ALA A O 1
ATOM 2456 N N . ALA A 1 309 ? -2.091 -6.825 8.907 1.00 72.88 309 ALA A N 1
ATOM 2457 C CA . ALA A 1 309 ? -2.506 -7.353 7.609 1.00 72.88 309 ALA A CA 1
ATOM 2458 C C . ALA A 1 309 ? -3.348 -6.342 6.806 1.00 72.88 309 ALA A C 1
ATOM 2460 O O . ALA A 1 309 ? -3.127 -6.189 5.606 1.00 72.88 309 ALA A O 1
ATOM 2461 N N . CYS A 1 310 ? -4.260 -5.615 7.461 1.00 72.31 310 CYS A N 1
ATOM 2462 C CA . CYS A 1 310 ? -5.102 -4.590 6.834 1.00 72.31 310 CYS A CA 1
ATOM 2463 C C . CYS A 1 310 ? -4.339 -3.300 6.506 1.00 72.31 310 CYS A C 1
ATOM 2465 O O . CYS A 1 310 ? -4.592 -2.660 5.488 1.00 72.31 310 CYS A O 1
ATOM 2467 N N . THR A 1 311 ? -3.439 -2.881 7.396 1.00 76.44 311 THR A N 1
ATOM 2468 C CA . THR A 1 311 ? -2.792 -1.563 7.367 1.00 76.44 311 THR A CA 1
ATOM 2469 C C . THR A 1 311 ? -1.326 -1.614 6.953 1.00 76.44 311 THR A C 1
ATOM 2471 O O . THR A 1 311 ? -0.689 -0.578 6.734 1.00 76.44 311 THR A O 1
ATOM 2474 N N . GLY A 1 312 ? -0.805 -2.825 6.724 1.00 68.56 312 GLY A N 1
ATOM 2475 C CA . GLY A 1 312 ? 0.557 -3.081 6.264 1.00 68.56 312 GLY A CA 1
ATOM 2476 C C . GLY A 1 312 ? 0.942 -2.302 5.004 1.00 68.56 312 GLY A C 1
ATOM 2477 O O . GLY A 1 312 ? 2.117 -2.013 4.809 1.00 68.56 312 GLY A O 1
ATOM 2478 N N . GLN A 1 313 ? -0.027 -1.877 4.187 1.00 63.41 313 GLN A N 1
ATOM 2479 C CA . GLN A 1 313 ? 0.199 -1.021 3.017 1.00 63.41 313 GLN A CA 1
ATOM 2480 C C . GLN A 1 313 ? 0.690 0.393 3.358 1.00 63.41 313 GLN A C 1
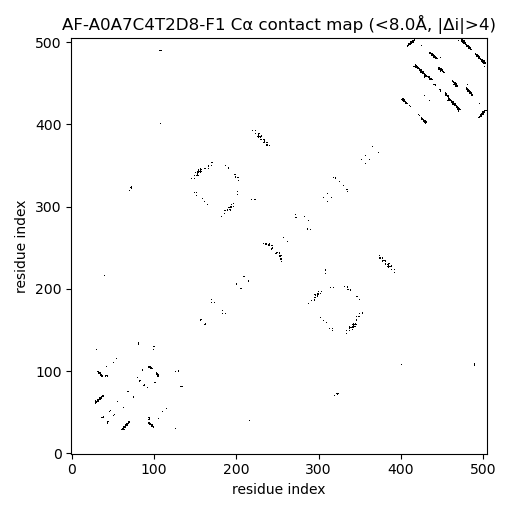ATOM 2482 O O . GLN A 1 313 ? 1.369 1.004 2.543 1.00 63.41 313 GLN A O 1
ATOM 2487 N N . VAL A 1 314 ? 0.376 0.925 4.540 1.00 68.62 314 VAL A N 1
ATOM 2488 C CA . VAL A 1 314 ? 0.903 2.215 5.019 1.00 68.62 314 VAL A CA 1
ATOM 2489 C C . VAL A 1 314 ? 2.104 1.973 5.928 1.00 68.62 314 VAL A C 1
ATOM 2491 O O . VAL A 1 314 ? 3.145 2.623 5.787 1.00 68.62 314 VAL A O 1
ATOM 2494 N N . TYR A 1 315 ? 1.992 0.993 6.826 1.00 75.88 315 TYR A N 1
ATOM 2495 C CA . TYR A 1 315 ? 3.012 0.722 7.829 1.00 75.88 315 TYR A CA 1
ATOM 2496 C C . TYR A 1 315 ? 4.329 0.208 7.229 1.00 75.88 315 TYR A C 1
ATOM 2498 O O . TYR A 1 315 ? 5.403 0.741 7.524 1.00 75.88 315 TYR A O 1
ATOM 2506 N N . LEU A 1 316 ? 4.272 -0.774 6.323 1.00 67.94 316 LEU A N 1
ATOM 2507 C CA . LEU A 1 316 ? 5.471 -1.416 5.776 1.00 67.94 316 LEU A CA 1
ATOM 2508 C C . LEU A 1 316 ? 6.261 -0.508 4.834 1.00 67.94 316 LEU A C 1
ATOM 2510 O O . LEU A 1 316 ? 7.482 -0.461 4.991 1.00 67.94 316 LEU A O 1
ATOM 2514 N N . PRO A 1 317 ? 5.652 0.257 3.904 1.00 60.34 317 PRO A N 1
ATOM 2515 C CA . PRO A 1 317 ? 6.414 1.207 3.099 1.00 60.34 317 PRO A CA 1
ATOM 2516 C C . PRO A 1 317 ? 7.066 2.294 3.948 1.00 60.34 317 PRO A C 1
ATOM 2518 O O . PRO A 1 317 ? 8.176 2.716 3.637 1.00 60.34 317 PRO A O 1
ATOM 2521 N N . THR A 1 318 ? 6.428 2.695 5.051 1.00 68.19 318 THR A N 1
ATOM 2522 C CA . THR A 1 318 ? 6.992 3.675 5.986 1.00 68.19 318 THR A CA 1
ATOM 2523 C C . THR A 1 318 ? 8.192 3.104 6.739 1.00 68.19 318 THR A C 1
ATOM 2525 O O . THR A 1 318 ? 9.242 3.741 6.783 1.00 68.19 318 THR A O 1
ATOM 2528 N N . ILE A 1 319 ? 8.102 1.880 7.270 1.00 73.88 319 ILE A N 1
ATOM 2529 C CA . ILE A 1 319 ? 9.246 1.205 7.908 1.00 73.88 319 ILE A CA 1
ATOM 2530 C C . ILE A 1 319 ? 10.362 0.960 6.899 1.00 73.88 319 ILE A C 1
ATOM 2532 O O . ILE A 1 319 ? 11.519 1.244 7.192 1.00 73.88 319 ILE A O 1
ATOM 2536 N N . ALA A 1 320 ? 10.035 0.474 5.701 1.00 65.06 320 ALA A N 1
ATOM 2537 C CA . ALA A 1 320 ? 11.008 0.278 4.638 1.00 65.06 320 ALA A CA 1
ATOM 2538 C C . ALA A 1 320 ? 11.692 1.603 4.288 1.00 65.06 320 ALA A C 1
ATOM 2540 O O . ALA A 1 320 ? 12.909 1.640 4.158 1.00 65.06 320 ALA A O 1
ATOM 2541 N N . PHE A 1 321 ? 10.946 2.706 4.209 1.00 69.19 321 PHE A N 1
ATOM 2542 C CA . PHE A 1 321 ? 11.500 4.043 4.019 1.00 69.19 321 PHE A CA 1
ATOM 2543 C C . PHE A 1 321 ? 12.411 4.469 5.180 1.00 69.19 321 PHE A C 1
ATOM 2545 O O . PHE A 1 321 ? 13.495 4.987 4.927 1.00 69.19 321 PHE A O 1
ATOM 2552 N N . ILE A 1 322 ? 12.037 4.220 6.437 1.00 70.50 322 ILE A N 1
ATOM 2553 C CA . ILE A 1 322 ? 12.853 4.537 7.622 1.00 70.50 322 ILE A CA 1
ATOM 2554 C C . ILE A 1 322 ? 14.146 3.710 7.636 1.00 70.50 322 ILE A C 1
ATOM 2556 O O . ILE A 1 322 ? 15.233 4.274 7.757 1.00 70.50 322 ILE A O 1
ATOM 2560 N N . LEU A 1 323 ? 14.047 2.387 7.486 1.00 67.75 323 LEU A N 1
ATOM 2561 C CA . LEU A 1 323 ? 15.185 1.462 7.504 1.00 67.75 323 LEU A CA 1
ATOM 2562 C C . LEU A 1 323 ? 16.135 1.712 6.333 1.00 67.75 323 LEU A C 1
ATOM 2564 O O . LEU A 1 323 ? 17.347 1.617 6.496 1.00 67.75 323 LEU A O 1
ATOM 2568 N N . LYS A 1 324 ? 15.593 2.087 5.171 1.00 58.62 324 LYS A N 1
ATOM 2569 C CA . LYS A 1 324 ? 16.391 2.510 4.025 1.00 58.62 324 LYS A CA 1
ATOM 2570 C C . LYS A 1 324 ? 17.028 3.868 4.310 1.00 58.62 324 LYS A C 1
ATOM 2572 O O . LYS A 1 324 ? 18.231 4.007 4.321 1.00 58.62 324 LYS A O 1
ATOM 2577 N N . THR A 1 325 ? 16.282 4.915 4.608 1.00 56.09 325 THR A N 1
ATOM 2578 C CA . THR A 1 325 ? 16.869 6.269 4.648 1.00 56.09 325 THR A CA 1
ATOM 2579 C C . THR A 1 325 ? 17.795 6.548 5.837 1.00 56.09 325 THR A C 1
ATOM 2581 O O . THR A 1 325 ? 18.459 7.591 5.859 1.00 56.09 325 THR A O 1
ATOM 2584 N N . THR A 1 326 ? 17.866 5.648 6.820 1.00 59.88 326 THR A N 1
ATOM 2585 C CA . THR A 1 326 ? 18.562 5.889 8.084 1.00 59.88 326 THR A CA 1
ATOM 2586 C C . THR A 1 326 ? 19.717 4.907 8.283 1.00 59.88 326 THR A C 1
ATOM 2588 O O . THR A 1 326 ? 19.533 3.814 8.800 1.00 59.88 326 THR A O 1
ATOM 2591 N N . GLY A 1 327 ? 20.943 5.317 7.934 1.00 56.25 327 GLY A N 1
ATOM 2592 C CA . GLY A 1 327 ? 22.150 4.489 8.127 1.00 56.25 327 GLY A CA 1
ATOM 2593 C C . GLY A 1 327 ? 22.512 4.201 9.596 1.00 56.25 327 GLY A C 1
ATOM 2594 O O . GLY A 1 327 ? 23.330 3.333 9.876 1.00 56.25 327 GLY A O 1
ATOM 2595 N N . LEU A 1 328 ? 21.892 4.906 10.551 1.00 67.69 328 LEU A N 1
ATOM 2596 C CA . LEU A 1 328 ? 22.097 4.735 11.992 1.00 67.69 328 LEU A CA 1
ATOM 2597 C C . LEU A 1 328 ? 20.922 3.969 12.612 1.00 67.69 328 LEU A C 1
ATOM 2599 O O . LEU A 1 328 ? 19.806 4.495 12.669 1.00 67.69 328 LEU A O 1
ATOM 2603 N N . LYS A 1 329 ? 21.195 2.779 13.169 1.00 74.25 329 LYS A N 1
ATOM 2604 C CA . LYS A 1 329 ? 20.195 1.918 13.838 1.00 74.25 329 LYS A CA 1
ATOM 2605 C C . LYS A 1 329 ? 19.378 2.668 14.902 1.00 74.25 329 LYS A C 1
ATOM 2607 O O . LYS A 1 329 ? 18.164 2.506 14.970 1.00 74.25 329 LYS A O 1
ATOM 2612 N N . MET A 1 330 ? 20.018 3.556 15.668 1.00 79.19 330 MET A N 1
ATOM 2613 C CA . MET A 1 330 ? 19.349 4.351 16.708 1.00 79.19 330 MET A CA 1
ATOM 2614 C C . MET A 1 330 ? 18.337 5.356 16.154 1.00 79.19 330 MET A C 1
ATOM 2616 O O . MET A 1 330 ? 17.252 5.505 16.706 1.00 79.19 330 MET A O 1
ATOM 2620 N N . ARG A 1 331 ? 18.651 6.033 15.045 1.00 78.75 331 ARG A N 1
ATOM 2621 C CA . ARG A 1 331 ? 17.709 6.979 14.428 1.00 78.75 331 ARG A CA 1
ATOM 2622 C C . ARG A 1 331 ? 16.528 6.242 13.794 1.00 78.75 331 ARG A C 1
ATOM 2624 O O . ARG A 1 331 ? 15.404 6.715 13.904 1.00 78.75 331 ARG A O 1
ATOM 2631 N N . ALA A 1 332 ? 16.764 5.076 13.187 1.00 78.38 332 ALA A N 1
ATOM 2632 C CA . ALA A 1 332 ? 15.689 4.232 12.667 1.00 78.38 332 ALA A CA 1
ATOM 2633 C C . ALA A 1 332 ? 14.730 3.801 13.789 1.00 78.38 332 ALA A C 1
ATOM 2635 O O . ALA A 1 332 ? 13.516 3.923 13.644 1.00 78.38 332 ALA A O 1
ATOM 2636 N N . PHE A 1 333 ? 15.278 3.390 14.938 1.00 85.38 333 PHE A N 1
ATOM 2637 C CA . PHE A 1 333 ? 14.489 3.066 16.125 1.00 85.38 333 PHE A CA 1
ATOM 2638 C C . PHE A 1 333 ? 13.657 4.259 16.621 1.00 85.38 333 PHE A C 1
ATOM 2640 O O . PHE A 1 333 ? 12.471 4.096 16.889 1.00 85.38 333 PHE A O 1
ATOM 2647 N N . LEU A 1 334 ? 14.227 5.469 16.673 1.00 88.62 334 LEU A N 1
ATOM 2648 C CA . LEU A 1 334 ? 13.488 6.678 17.063 1.00 88.62 334 LEU A CA 1
ATOM 2649 C C . LEU A 1 334 ? 12.342 7.018 16.099 1.00 88.62 334 LEU A C 1
ATOM 2651 O O . LEU A 1 334 ? 11.283 7.445 16.549 1.00 88.62 334 LEU A O 1
ATOM 2655 N N . TYR A 1 335 ? 12.512 6.808 14.792 1.00 88.12 335 TYR A N 1
ATOM 2656 C CA . TYR A 1 335 ? 11.425 6.997 13.825 1.00 88.12 335 TYR A CA 1
ATOM 2657 C C . TYR A 1 335 ? 10.330 5.937 13.957 1.00 88.12 335 TYR A C 1
ATOM 2659 O O . TYR A 1 335 ? 9.152 6.276 13.879 1.00 88.12 335 TYR A O 1
ATOM 2667 N N . ILE A 1 336 ? 10.695 4.674 14.196 1.00 89.00 336 ILE A N 1
ATOM 2668 C CA . ILE A 1 336 ? 9.721 3.620 14.511 1.00 89.00 336 ILE A CA 1
ATOM 2669 C C . ILE A 1 336 ? 8.961 3.998 15.787 1.00 89.00 336 ILE A C 1
ATOM 2671 O O . ILE A 1 336 ? 7.739 3.891 15.823 1.00 89.00 336 ILE A O 1
ATOM 2675 N N . LEU A 1 337 ? 9.651 4.499 16.811 1.00 92.88 337 LEU A N 1
ATOM 2676 C CA . LEU A 1 337 ? 9.024 4.957 18.047 1.00 92.88 337 LEU A CA 1
ATOM 2677 C C . LEU A 1 337 ? 8.065 6.132 17.801 1.00 92.88 337 LEU A C 1
ATOM 2679 O O . LEU A 1 337 ? 6.927 6.088 18.257 1.00 92.88 337 LEU A O 1
ATOM 2683 N N . LEU A 1 338 ? 8.490 7.142 17.035 1.00 93.12 338 LEU A N 1
ATOM 2684 C CA . LEU A 1 338 ? 7.653 8.281 16.648 1.00 93.12 338 LEU A CA 1
ATOM 2685 C C . LEU A 1 338 ? 6.387 7.822 15.919 1.00 93.12 338 LEU A C 1
ATOM 2687 O O . LEU A 1 338 ? 5.292 8.255 16.269 1.00 93.12 338 LEU A O 1
ATOM 2691 N N . TYR A 1 339 ? 6.530 6.923 14.944 1.00 92.31 339 TYR A N 1
ATOM 2692 C CA . TYR A 1 339 ? 5.401 6.337 14.227 1.00 92.31 339 TYR A CA 1
ATOM 2693 C C . TYR A 1 339 ? 4.406 5.685 15.194 1.00 92.31 339 TYR A C 1
ATOM 2695 O O . TYR A 1 339 ? 3.218 5.986 15.158 1.00 92.31 339 TYR A O 1
ATOM 2703 N N . ASN A 1 340 ? 4.902 4.825 16.088 1.00 93.50 340 ASN A N 1
ATOM 2704 C CA . ASN A 1 340 ? 4.087 4.080 17.048 1.00 93.50 340 ASN A CA 1
ATOM 2705 C C . ASN A 1 340 ? 3.374 4.992 18.054 1.00 93.50 340 ASN A C 1
ATOM 2707 O O . ASN A 1 340 ? 2.222 4.749 18.403 1.00 93.50 340 ASN A O 1
ATOM 2711 N N . ILE A 1 341 ? 4.039 6.057 18.508 1.00 95.31 341 ILE A N 1
ATOM 2712 C CA . ILE A 1 341 ? 3.417 7.067 19.371 1.00 95.31 341 ILE A CA 1
ATOM 2713 C C . ILE A 1 341 ? 2.258 7.732 18.625 1.00 95.31 341 ILE A C 1
ATOM 2715 O O . ILE A 1 341 ? 1.149 7.793 19.150 1.00 95.31 341 ILE A O 1
ATOM 2719 N N . MET A 1 342 ? 2.491 8.178 17.388 1.00 95.19 342 MET A N 1
ATOM 2720 C CA . MET A 1 342 ? 1.461 8.835 16.578 1.00 95.19 342 MET A CA 1
ATOM 2721 C C . MET A 1 342 ? 0.297 7.902 16.228 1.00 95.19 342 MET A C 1
ATOM 2723 O O . MET A 1 342 ? -0.848 8.346 16.221 1.00 95.19 342 MET A O 1
ATOM 2727 N N . PHE A 1 343 ? 0.572 6.615 16.020 1.00 92.25 343 PHE A N 1
ATOM 2728 C CA . PHE A 1 343 ? -0.430 5.566 15.823 1.00 92.25 343 PHE A CA 1
ATOM 2729 C C . PHE A 1 343 ? -1.339 5.369 17.044 1.00 92.25 343 PHE A C 1
ATOM 2731 O O . PHE A 1 343 ? -2.546 5.199 16.907 1.00 92.25 343 PHE A O 1
ATOM 2738 N N . VAL A 1 344 ? -0.788 5.450 18.255 1.00 93.56 344 VAL A N 1
ATOM 2739 C CA . VAL A 1 344 ? -1.539 5.214 19.496 1.00 93.56 344 VAL A CA 1
ATOM 2740 C C . VAL A 1 344 ? -2.339 6.438 19.965 1.00 93.56 344 VAL A C 1
ATOM 2742 O O . VAL A 1 344 ? -3.327 6.281 20.685 1.00 93.56 344 VAL A O 1
ATOM 2745 N N . ILE A 1 345 ? -1.972 7.656 19.553 1.00 94.50 345 ILE A N 1
ATOM 2746 C CA . ILE A 1 345 ? -2.660 8.895 19.965 1.00 94.50 345 ILE A CA 1
ATOM 2747 C C . ILE A 1 345 ? -4.181 8.857 19.695 1.00 94.50 345 ILE A C 1
ATOM 2749 O O . ILE A 1 345 ? -4.936 9.134 20.633 1.00 94.50 345 ILE A O 1
ATOM 2753 N N . PRO A 1 346 ? -4.676 8.487 18.494 1.00 90.81 346 PRO A N 1
ATOM 2754 C CA . PRO A 1 346 ? -6.114 8.359 18.244 1.00 90.81 346 PRO A CA 1
ATOM 2755 C C . PRO A 1 346 ? -6.809 7.358 19.179 1.00 90.81 346 PRO A C 1
ATOM 2757 O O . PRO A 1 346 ? -7.888 7.646 19.700 1.00 90.81 346 PRO A O 1
ATOM 2760 N N . LEU A 1 347 ? -6.177 6.211 19.451 1.00 89.25 347 LEU A N 1
ATOM 2761 C CA . LEU A 1 347 ? -6.716 5.179 20.345 1.00 89.25 347 LEU A CA 1
ATOM 2762 C C . LEU A 1 347 ? -6.804 5.689 21.789 1.00 89.25 347 LEU A C 1
ATOM 2764 O O . LEU A 1 347 ? -7.826 5.503 22.452 1.00 89.25 347 LEU A O 1
ATOM 2768 N N . LEU A 1 348 ? -5.757 6.371 22.265 1.00 91.81 348 LEU A N 1
ATOM 2769 C CA . LEU A 1 348 ? -5.744 7.026 23.574 1.00 91.81 348 LEU A CA 1
ATOM 2770 C C . LEU A 1 348 ? -6.837 8.089 23.679 1.00 91.81 348 LEU A C 1
ATOM 2772 O O . LEU A 1 348 ? -7.520 8.147 24.699 1.00 91.81 348 LEU A O 1
ATOM 2776 N N . ALA A 1 349 ? -7.041 8.897 22.636 1.00 89.50 349 ALA A N 1
ATOM 2777 C CA . ALA A 1 349 ? -8.080 9.920 22.626 1.00 89.50 349 ALA A CA 1
ATOM 2778 C C . ALA A 1 349 ? -9.475 9.298 22.801 1.00 89.50 349 ALA A C 1
ATOM 2780 O O . ALA A 1 349 ? -10.216 9.691 23.704 1.00 89.50 349 ALA A O 1
ATOM 2781 N N . VAL A 1 350 ? -9.810 8.274 22.006 1.00 84.19 350 VAL A N 1
ATOM 2782 C CA . VAL A 1 350 ? -11.087 7.543 22.116 1.00 84.19 350 VAL A CA 1
ATOM 2783 C C . VAL A 1 350 ? -11.256 6.924 23.504 1.00 84.19 350 VAL A C 1
ATOM 2785 O O . VAL A 1 350 ? -12.324 7.025 24.114 1.00 84.19 350 VAL A O 1
ATOM 2788 N N . PHE A 1 351 ? -10.194 6.321 24.037 1.00 86.75 351 PHE A N 1
ATOM 2789 C CA . PHE A 1 351 ? -10.200 5.723 25.366 1.00 86.75 351 PHE A CA 1
ATOM 2790 C C . PHE A 1 351 ? -10.452 6.749 26.481 1.00 86.75 351 PHE A C 1
ATOM 2792 O O . PHE A 1 351 ? -11.283 6.516 27.362 1.00 86.75 351 PHE A O 1
ATOM 2799 N N . VAL A 1 352 ? -9.788 7.907 26.429 1.00 87.62 352 VAL A N 1
ATOM 2800 C CA . VAL A 1 352 ? -9.978 8.999 27.393 1.00 87.62 352 VAL A CA 1
ATOM 2801 C C . VAL A 1 352 ? -11.403 9.545 27.319 1.00 87.62 352 VAL A C 1
ATOM 2803 O O . VAL A 1 352 ? -12.046 9.675 28.361 1.00 87.62 352 VAL A O 1
ATOM 2806 N N . PHE A 1 353 ? -11.943 9.791 26.120 1.00 83.31 353 PHE A N 1
ATOM 2807 C CA . PHE A 1 353 ? -13.334 10.238 25.959 1.00 83.31 353 PHE A CA 1
ATOM 2808 C C . PHE A 1 353 ? -14.333 9.275 26.598 1.00 83.31 353 PHE A C 1
ATOM 2810 O O . PHE A 1 353 ? -15.290 9.697 27.253 1.00 83.31 353 PHE A O 1
ATOM 2817 N N . ALA A 1 354 ? -14.085 7.977 26.466 1.00 77.06 354 ALA A N 1
ATOM 2818 C CA . ALA A 1 354 ? -14.922 6.973 27.089 1.00 77.06 354 ALA A CA 1
ATOM 2819 C C . ALA A 1 354 ? -14.773 6.923 28.624 1.00 77.06 354 ALA A C 1
ATOM 2821 O O . ALA A 1 354 ? -15.775 6.769 29.324 1.00 77.06 354 ALA A O 1
ATOM 2822 N N . LEU A 1 355 ? -13.568 7.123 29.177 1.00 80.69 355 LEU A N 1
ATOM 2823 C CA . LEU A 1 355 ? -13.344 7.215 30.631 1.00 80.69 355 LEU A CA 1
ATOM 2824 C C . LEU A 1 355 ? -13.965 8.467 31.266 1.00 80.69 355 LEU A C 1
ATOM 2826 O O . LEU A 1 355 ? -14.421 8.414 32.415 1.00 80.69 355 LEU A O 1
ATOM 2830 N N . LEU A 1 356 ? -14.000 9.583 30.532 1.00 82.06 356 LEU A N 1
ATOM 2831 C CA . LEU A 1 356 ? -14.680 10.812 30.953 1.00 82.06 356 LEU A CA 1
ATOM 2832 C C . LEU A 1 356 ? -16.197 10.616 31.058 1.00 82.06 356 LEU A C 1
ATOM 2834 O O . LEU A 1 356 ? -16.870 11.382 31.746 1.00 82.06 356 LEU A O 1
ATOM 2838 N N . GLY A 1 357 ? -16.724 9.531 30.485 1.00 68.44 357 GLY A N 1
ATOM 2839 C CA . GLY A 1 357 ? -18.110 9.134 30.664 1.00 68.44 357 GLY A CA 1
ATOM 2840 C C . GLY A 1 357 ? -19.069 10.081 29.962 1.00 68.44 357 GLY A C 1
ATOM 2841 O O . GLY A 1 357 ? -20.147 10.328 30.500 1.00 68.44 357 GLY A O 1
ATOM 2842 N N . VAL A 1 358 ? -18.685 10.595 28.782 1.00 62.53 358 VAL A N 1
ATOM 2843 C CA . VAL A 1 358 ? -19.618 11.235 27.842 1.00 62.53 358 VAL A CA 1
ATOM 2844 C C . VAL A 1 358 ? -20.837 10.315 27.735 1.00 62.53 358 VAL A C 1
ATOM 2846 O O . VAL A 1 358 ? -20.728 9.157 27.331 1.00 62.53 358 VAL A O 1
ATOM 2849 N N . SER A 1 359 ? -21.954 10.779 28.297 1.00 54.38 359 SER A N 1
ATOM 2850 C CA . SER A 1 359 ? -22.897 9.898 28.987 1.00 54.38 359 SER A CA 1
ATOM 2851 C C . SER A 1 359 ? -23.536 8.853 28.069 1.00 54.38 359 SER A C 1
ATOM 2853 O O . SER A 1 359 ? -24.126 9.159 27.033 1.00 54.38 359 SER A O 1
ATOM 2855 N N . SER A 1 360 ? -23.468 7.593 28.496 1.00 54.16 360 SER A N 1
ATOM 2856 C CA . SER A 1 360 ? -24.033 6.425 27.812 1.00 54.16 360 SER A CA 1
ATOM 2857 C C . SER A 1 360 ? -25.542 6.525 27.563 1.00 54.16 360 SER A C 1
ATOM 2859 O O . SER A 1 360 ? -26.038 5.891 26.638 1.00 54.16 360 SER A O 1
ATOM 2861 N N . ALA A 1 361 ? -26.276 7.336 28.335 1.00 56.12 361 ALA A N 1
ATOM 2862 C CA . ALA A 1 361 ? -27.713 7.542 28.161 1.00 56.12 361 ALA A CA 1
ATOM 2863 C C . ALA A 1 361 ? -28.042 8.567 27.063 1.00 56.12 361 ALA A C 1
ATOM 2865 O O . ALA A 1 361 ? -28.844 8.269 26.179 1.00 56.12 361 ALA A O 1
ATOM 2866 N N . GLN A 1 362 ? -27.403 9.744 27.071 1.00 61.91 362 GLN A N 1
ATOM 2867 C CA . GLN A 1 362 ? -27.596 10.750 26.017 1.00 61.91 362 GLN A CA 1
ATOM 2868 C C . GLN A 1 362 ? -27.015 10.261 24.691 1.00 61.91 362 GLN A C 1
ATOM 2870 O O . GLN A 1 362 ? -27.645 10.422 23.650 1.00 61.91 362 GLN A O 1
ATOM 2875 N N . PHE A 1 363 ? -25.865 9.581 24.734 1.00 63.06 363 PHE A N 1
ATOM 2876 C CA . PHE A 1 363 ? -25.270 8.954 23.562 1.00 63.06 363 PHE A CA 1
ATOM 2877 C C . PHE A 1 363 ? -26.153 7.831 23.013 1.00 63.06 363 PHE A C 1
ATOM 2879 O O . PHE A 1 363 ? -26.400 7.806 21.815 1.00 63.06 363 PHE A O 1
ATOM 2886 N N . ALA A 1 364 ? -26.709 6.946 23.853 1.00 62.41 364 ALA A N 1
ATOM 2887 C CA . ALA A 1 364 ? -27.641 5.914 23.387 1.00 62.41 364 ALA A CA 1
ATOM 2888 C C . ALA A 1 364 ? -28.956 6.498 22.845 1.00 62.41 364 ALA A C 1
ATOM 2890 O O . ALA A 1 364 ? -29.499 5.968 21.877 1.00 62.41 364 ALA A O 1
ATOM 2891 N N . ALA A 1 365 ? -29.466 7.586 23.431 1.00 69.81 365 ALA A N 1
ATOM 2892 C CA . ALA A 1 365 ? -30.633 8.300 22.914 1.00 69.81 365 ALA A CA 1
ATOM 2893 C C . ALA A 1 365 ? -30.336 8.947 21.551 1.00 69.81 365 ALA A C 1
ATOM 2895 O O . ALA A 1 365 ? -31.131 8.816 20.621 1.00 69.81 365 ALA A O 1
ATOM 2896 N N . TYR A 1 366 ? -29.162 9.566 21.406 1.00 75.06 366 TYR A N 1
ATOM 2897 C CA . TYR A 1 366 ? -28.666 10.110 20.144 1.00 75.06 366 TYR A CA 1
ATOM 2898 C C . TYR A 1 366 ? -28.483 9.008 19.087 1.00 75.06 366 TYR A C 1
ATOM 2900 O O . TYR A 1 366 ? -28.990 9.133 17.972 1.00 75.06 366 TYR A O 1
ATOM 2908 N N . LEU A 1 367 ? -27.872 7.877 19.456 1.00 70.50 367 LEU A N 1
ATOM 2909 C CA . LEU A 1 367 ? -27.695 6.708 18.590 1.00 70.50 367 LEU A CA 1
ATOM 2910 C C . LEU A 1 367 ? -29.035 6.110 18.154 1.00 70.50 367 LEU A C 1
ATOM 2912 O O . LEU A 1 367 ? -29.181 5.730 16.999 1.00 70.50 367 LEU A O 1
ATOM 2916 N N . LYS A 1 368 ? -30.028 6.047 19.053 1.00 74.88 368 LYS A N 1
ATOM 2917 C CA . LYS A 1 368 ? -31.389 5.600 18.717 1.00 74.88 368 LYS A CA 1
ATOM 2918 C C . LYS A 1 368 ? -32.089 6.570 17.768 1.00 74.88 368 LYS A C 1
ATOM 2920 O O . LYS A 1 368 ? -32.722 6.115 16.820 1.00 74.88 368 LYS A O 1
ATOM 2925 N N . LYS A 1 369 ? -31.968 7.883 17.996 1.00 83.31 369 LYS A N 1
ATOM 2926 C CA . LYS A 1 369 ? -32.561 8.922 17.137 1.00 83.31 369 LYS A CA 1
ATOM 2927 C C . LYS A 1 369 ? -31.969 8.897 15.727 1.00 83.31 369 LYS A C 1
ATOM 2929 O O . LYS A 1 369 ? -32.698 9.066 14.755 1.00 83.31 369 LYS A O 1
ATOM 2934 N N . HIS A 1 370 ? -30.667 8.642 15.618 1.00 86.25 370 HIS A N 1
ATOM 2935 C CA . HIS A 1 370 ? -29.936 8.618 14.352 1.00 86.25 370 HIS A CA 1
ATOM 2936 C C . HIS A 1 370 ? -29.636 7.201 13.842 1.00 86.25 370 HIS A C 1
ATOM 2938 O O . HIS A 1 370 ? -28.813 7.038 12.946 1.00 86.25 370 HIS A O 1
ATOM 2944 N N . LEU A 1 371 ? -30.322 6.170 14.352 1.00 83.38 371 LEU A N 1
ATOM 2945 C CA . LEU A 1 371 ? -29.997 4.769 14.060 1.00 83.38 371 LEU A CA 1
ATOM 2946 C C . LEU A 1 371 ? -30.050 4.457 12.557 1.00 83.38 371 LEU A C 1
ATOM 2948 O O . LEU A 1 371 ? -29.158 3.794 12.037 1.00 83.38 371 LEU A O 1
ATOM 2952 N N . ALA A 1 372 ? -31.057 4.982 11.850 1.00 87.06 372 ALA A N 1
ATOM 2953 C CA . ALA A 1 372 ? -31.179 4.814 10.402 1.00 87.06 372 ALA A CA 1
ATOM 2954 C C . ALA A 1 372 ? -29.998 5.449 9.647 1.00 87.06 372 ALA A C 1
ATOM 2956 O O . ALA A 1 372 ? -29.383 4.793 8.810 1.00 87.06 372 ALA A O 1
ATOM 2957 N N . ALA A 1 373 ? -29.635 6.690 9.987 1.00 88.12 373 ALA A N 1
ATOM 2958 C CA . ALA A 1 373 ? -28.499 7.383 9.379 1.00 88.12 373 ALA A CA 1
ATOM 2959 C C . ALA A 1 373 ? -27.176 6.653 9.657 1.00 88.12 373 ALA A C 1
ATOM 2961 O O . ALA A 1 373 ? -26.357 6.496 8.757 1.00 88.12 373 ALA A O 1
ATOM 2962 N N . ILE A 1 374 ? -26.999 6.134 10.876 1.00 82.38 374 ILE A N 1
ATOM 2963 C CA . ILE A 1 374 ? -25.820 5.352 11.264 1.00 82.38 374 ILE A CA 1
ATOM 2964 C C . ILE A 1 374 ? -25.742 4.052 10.457 1.00 82.38 374 ILE A C 1
ATOM 2966 O O . ILE A 1 374 ? -24.672 3.719 9.961 1.00 82.38 374 ILE A O 1
ATOM 2970 N N . LYS A 1 375 ? -26.854 3.329 10.270 1.00 86.38 375 LYS A N 1
ATOM 2971 C CA . LYS A 1 375 ? -26.871 2.095 9.465 1.00 86.38 375 LYS A CA 1
ATOM 2972 C C . LYS A 1 375 ? -26.556 2.360 7.991 1.00 86.38 375 LYS A C 1
ATOM 2974 O O . LYS A 1 375 ? -25.793 1.598 7.406 1.00 86.38 375 LYS A O 1
ATOM 2979 N N . ILE A 1 376 ? -27.068 3.455 7.421 1.00 91.19 376 ILE A N 1
ATOM 2980 C CA . ILE A 1 376 ? -26.717 3.897 6.060 1.00 91.19 376 ILE A CA 1
ATOM 2981 C C . ILE A 1 376 ? -25.222 4.215 5.974 1.00 91.19 376 ILE A C 1
ATOM 2983 O O . ILE A 1 376 ? -24.541 3.707 5.086 1.00 91.19 376 ILE A O 1
ATOM 2987 N N . ALA A 1 377 ? -24.700 5.006 6.915 1.00 85.19 377 ALA A N 1
ATOM 2988 C CA . ALA A 1 377 ? -23.288 5.369 6.952 1.00 85.19 377 ALA A CA 1
ATOM 2989 C C . ALA A 1 377 ? -22.383 4.134 7.096 1.00 85.19 377 ALA A C 1
ATOM 2991 O O . ALA A 1 377 ? -21.396 4.021 6.377 1.00 85.19 377 ALA A O 1
ATOM 2992 N N . MET A 1 378 ? -22.745 3.176 7.958 1.00 81.69 378 MET A N 1
ATOM 2993 C CA . MET A 1 378 ? -22.028 1.905 8.115 1.00 81.69 378 MET A CA 1
ATOM 2994 C C . MET A 1 378 ? -22.054 1.065 6.836 1.00 81.69 378 MET A C 1
ATOM 2996 O O . MET A 1 378 ? -21.018 0.536 6.445 1.00 81.69 378 MET A O 1
ATOM 3000 N N . ALA A 1 379 ? -23.211 0.939 6.179 1.00 90.81 379 ALA A N 1
ATOM 3001 C CA . ALA A 1 379 ? -23.328 0.188 4.932 1.00 90.81 379 ALA A CA 1
ATOM 3002 C C . ALA A 1 379 ? -22.462 0.811 3.830 1.00 90.81 379 ALA A C 1
ATOM 3004 O O . ALA A 1 379 ? -21.660 0.111 3.217 1.00 90.81 379 ALA A O 1
ATOM 3005 N N . LEU A 1 380 ? -22.567 2.130 3.632 1.00 93.19 380 LEU A N 1
ATOM 3006 C CA . LEU A 1 380 ? -21.748 2.869 2.672 1.00 93.19 380 LEU A CA 1
ATOM 3007 C C . LEU A 1 380 ? -20.257 2.679 2.963 1.00 93.19 380 LEU A C 1
ATOM 3009 O O . LEU A 1 380 ? -19.493 2.335 2.067 1.00 93.19 380 LEU A O 1
ATOM 3013 N N . PHE A 1 381 ? -19.860 2.849 4.222 1.00 85.44 381 PHE A N 1
ATOM 3014 C CA . PHE A 1 381 ? -18.485 2.662 4.661 1.00 85.44 381 PHE A CA 1
ATOM 3015 C C . PHE A 1 381 ? -17.966 1.250 4.341 1.00 85.44 381 PHE A C 1
ATOM 3017 O O . PHE A 1 381 ? -16.908 1.107 3.731 1.00 85.44 381 PHE A O 1
ATOM 3024 N N . PHE A 1 382 ? -18.720 0.204 4.690 1.00 87.69 382 PHE A N 1
ATOM 3025 C CA . PHE A 1 382 ? -18.314 -1.179 4.446 1.00 87.69 382 PHE A CA 1
ATOM 3026 C C . PHE A 1 382 ? -18.289 -1.557 2.961 1.00 87.69 382 PHE A C 1
ATOM 3028 O O . PHE A 1 382 ? -17.394 -2.296 2.555 1.00 87.69 382 PHE A O 1
ATOM 3035 N N . PHE A 1 383 ? -19.212 -1.045 2.141 1.00 94.06 383 PHE A N 1
ATOM 3036 C CA . PHE A 1 383 ? -19.175 -1.268 0.693 1.00 94.06 383 PHE A CA 1
ATOM 3037 C C . PHE A 1 383 ? -18.015 -0.537 0.024 1.00 94.06 383 PHE A C 1
ATOM 3039 O O . PHE A 1 383 ? -17.361 -1.122 -0.833 1.00 94.06 383 PHE A O 1
ATOM 3046 N N . LEU A 1 384 ? -17.726 0.705 0.426 1.00 88.62 384 LEU A N 1
ATOM 3047 C CA . LEU A 1 384 ? -16.580 1.449 -0.096 1.00 88.62 384 LEU A CA 1
ATOM 3048 C C . LEU A 1 384 ? -15.264 0.775 0.294 1.00 88.62 384 LEU A C 1
ATOM 3050 O O . LEU A 1 384 ? -14.425 0.543 -0.571 1.00 88.62 384 LEU A O 1
ATOM 3054 N N . LEU A 1 385 ? -15.102 0.403 1.568 1.00 81.31 385 LEU A N 1
ATOM 3055 C CA . LEU A 1 385 ? -13.903 -0.284 2.043 1.00 81.31 385 LEU A CA 1
ATOM 3056 C C . LEU A 1 385 ? -13.753 -1.669 1.400 1.00 81.31 385 LEU A C 1
ATOM 3058 O O . LEU A 1 385 ? -12.692 -1.992 0.876 1.00 81.31 385 LEU A O 1
ATOM 3062 N N . GLY A 1 386 ? -14.813 -2.482 1.409 1.00 87.94 386 GLY A N 1
ATOM 3063 C CA . GLY A 1 386 ? -14.794 -3.825 0.831 1.00 87.94 386 GLY A CA 1
ATOM 3064 C C . GLY A 1 386 ? -14.588 -3.805 -0.684 1.00 87.94 386 GLY A C 1
ATOM 3065 O O . GLY A 1 386 ? -13.779 -4.567 -1.204 1.00 87.94 386 GLY A O 1
ATOM 3066 N N . GLY A 1 387 ? -15.251 -2.881 -1.382 1.00 88.88 387 GLY A N 1
ATOM 3067 C CA . GLY A 1 387 ? -15.073 -2.650 -2.812 1.00 88.88 387 GLY A CA 1
ATOM 3068 C C . GLY A 1 387 ? -13.660 -2.187 -3.155 1.00 88.88 387 GLY A C 1
ATOM 3069 O O . GLY A 1 387 ? -13.071 -2.729 -4.081 1.00 88.88 387 GLY A O 1
ATOM 3070 N N . TRP A 1 388 ? -13.083 -1.262 -2.382 1.00 84.56 388 TRP A N 1
ATOM 3071 C CA . TRP A 1 388 ? -11.693 -0.823 -2.541 1.00 84.56 388 TRP A CA 1
ATOM 3072 C C . TRP A 1 388 ? -10.698 -1.977 -2.356 1.00 84.56 388 TRP A C 1
ATOM 3074 O O . TRP A 1 388 ? -9.847 -2.195 -3.219 1.00 84.56 388 TRP A O 1
ATOM 3084 N N . LEU A 1 389 ? -10.834 -2.746 -1.266 1.00 80.50 389 LEU A N 1
ATOM 3085 C CA . LEU A 1 389 ? -9.964 -3.888 -0.962 1.00 80.50 389 LEU A CA 1
ATOM 3086 C C . LEU A 1 389 ? -10.035 -4.970 -2.046 1.00 80.50 389 LEU A C 1
ATOM 3088 O O . LEU A 1 389 ? -9.006 -5.513 -2.436 1.00 80.50 389 LEU A O 1
ATOM 3092 N N . VAL A 1 390 ? -11.230 -5.264 -2.566 1.00 86.50 390 VAL A N 1
ATOM 3093 C CA . VAL A 1 390 ? -11.395 -6.244 -3.647 1.00 86.50 390 VAL A CA 1
ATOM 3094 C C . VAL A 1 390 ? -10.901 -5.681 -4.981 1.00 86.50 390 VAL A C 1
ATOM 3096 O O . VAL A 1 390 ? -10.156 -6.365 -5.672 1.00 86.50 390 VAL A O 1
ATOM 3099 N N . TYR A 1 391 ? -11.254 -4.443 -5.338 1.00 82.62 391 TYR A N 1
ATOM 3100 C CA . TYR A 1 391 ? -10.870 -3.804 -6.605 1.00 82.62 391 TYR A CA 1
ATOM 3101 C C . TYR A 1 391 ? -9.354 -3.766 -6.805 1.00 82.62 391 TYR A C 1
ATOM 3103 O O . TYR A 1 391 ? -8.873 -4.081 -7.891 1.00 82.62 391 TYR A O 1
ATOM 3111 N N . PHE A 1 392 ? -8.602 -3.434 -5.754 1.00 72.38 392 PHE A N 1
ATOM 3112 C CA . PHE A 1 392 ? -7.142 -3.376 -5.820 1.00 72.38 392 PHE A CA 1
ATOM 3113 C C . PHE A 1 392 ? -6.491 -4.763 -5.993 1.00 72.38 392 PHE A C 1
ATOM 3115 O O . PHE A 1 392 ? -5.396 -4.872 -6.542 1.00 72.38 392 PHE A O 1
ATOM 3122 N N . GLU A 1 393 ? -7.168 -5.829 -5.555 1.00 71.25 393 GLU A N 1
ATOM 3123 C CA . GLU A 1 393 ? -6.676 -7.213 -5.606 1.00 71.25 393 GLU A CA 1
ATOM 3124 C C . GLU A 1 393 ? -7.214 -8.016 -6.802 1.00 71.25 393 GLU A C 1
ATOM 3126 O O . GLU A 1 393 ? -6.674 -9.084 -7.146 1.00 71.25 393 GLU A O 1
ATOM 3131 N N . LEU A 1 394 ? -8.267 -7.523 -7.464 1.00 66.69 394 LEU A N 1
ATOM 3132 C CA . LEU A 1 394 ? -8.751 -8.099 -8.709 1.00 66.69 394 LEU A CA 1
ATOM 3133 C C . LEU A 1 394 ? -7.621 -8.031 -9.742 1.00 66.69 394 LEU A C 1
ATOM 3135 O O . LEU A 1 394 ? -6.987 -6.988 -9.918 1.00 66.69 394 LEU A O 1
ATOM 3139 N N . PRO A 1 395 ? -7.329 -9.136 -10.450 1.00 51.91 395 PRO A N 1
ATOM 3140 C CA . PRO A 1 395 ? -6.510 -9.041 -11.635 1.00 51.91 395 PRO A CA 1
ATOM 3141 C C . PRO A 1 395 ? -7.302 -8.194 -12.630 1.00 51.91 395 PRO A C 1
ATOM 3143 O O . PRO A 1 395 ? -8.193 -8.700 -13.307 1.00 51.91 395 PRO A O 1
ATOM 3146 N N . VAL A 1 396 ? -6.996 -6.899 -12.717 1.00 46.25 396 VAL A N 1
ATOM 3147 C CA . VAL A 1 396 ? -7.295 -6.148 -13.929 1.00 46.25 396 VAL A CA 1
ATOM 3148 C C . VAL A 1 396 ? -6.560 -6.915 -15.017 1.00 46.25 396 VAL A C 1
ATOM 3150 O O . VAL A 1 396 ? -5.328 -6.887 -15.093 1.00 46.25 396 VAL A O 1
ATOM 3153 N N . TYR A 1 397 ? -7.313 -7.705 -15.782 1.00 39.41 397 TYR A N 1
ATOM 3154 C CA . TYR A 1 397 ? -6.869 -8.241 -17.051 1.00 39.41 397 TYR A CA 1
ATOM 3155 C C . TYR A 1 397 ? -6.626 -7.017 -17.926 1.00 39.41 397 TYR A C 1
ATOM 3157 O O . TYR A 1 397 ? -7.484 -6.594 -18.694 1.00 39.41 397 TYR A O 1
ATOM 3165 N N . HIS A 1 398 ? -5.448 -6.414 -17.792 1.00 41.28 398 HIS A N 1
ATOM 3166 C CA . HIS A 1 398 ? -4.840 -5.780 -18.935 1.00 41.28 398 HIS A CA 1
ATOM 3167 C C . HIS A 1 398 ? -4.676 -6.920 -19.928 1.00 41.28 398 HIS A C 1
ATOM 3169 O O . HIS A 1 398 ? -3.763 -7.73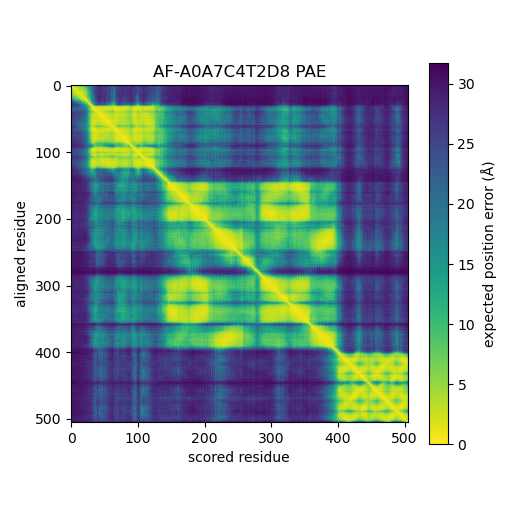9 -19.806 1.00 41.28 398 HIS A O 1
ATOM 3175 N N . ALA A 1 399 ? -5.642 -7.033 -20.845 1.00 34.84 399 ALA A N 1
ATOM 3176 C CA . ALA A 1 399 ? -5.403 -7.706 -22.099 1.00 34.84 399 ALA A CA 1
ATOM 3177 C C . ALA A 1 399 ? -4.044 -7.189 -22.566 1.00 34.84 399 ALA A C 1
ATOM 3179 O O . ALA A 1 399 ? -3.819 -5.979 -22.600 1.00 34.84 399 ALA A O 1
ATOM 3180 N N . ALA A 1 400 ? -3.115 -8.107 -22.792 1.00 35.94 400 ALA A N 1
ATOM 3181 C CA . ALA A 1 400 ? -1.775 -7.818 -23.270 1.00 35.94 400 ALA A CA 1
ATOM 3182 C C . ALA A 1 400 ? -1.829 -7.343 -24.737 1.00 35.94 400 ALA A C 1
ATOM 3184 O O . ALA A 1 400 ? -1.214 -7.937 -25.612 1.00 35.94 400 ALA A O 1
ATOM 3185 N N . GLY A 1 401 ? -2.644 -6.326 -25.014 1.00 46.94 401 GLY A N 1
ATOM 3186 C CA . GLY A 1 401 ? -2.722 -5.608 -26.271 1.00 46.94 401 GLY A CA 1
ATOM 3187 C C . GLY A 1 401 ? -2.010 -4.275 -26.115 1.00 46.94 401 GLY A C 1
ATOM 3188 O O . GLY A 1 401 ? -2.074 -3.642 -25.059 1.00 46.94 401 GLY A O 1
ATOM 3189 N N . GLU A 1 402 ? -1.292 -3.868 -27.156 1.00 55.06 402 GLU A N 1
ATOM 3190 C CA . GLU A 1 402 ? -0.722 -2.528 -27.219 1.00 55.06 402 GLU A CA 1
ATOM 3191 C C . GLU A 1 402 ? -1.841 -1.478 -27.088 1.00 55.06 402 GLU A C 1
ATOM 3193 O O . GLU A 1 402 ? -2.891 -1.640 -27.710 1.00 55.06 402 GLU A O 1
ATOM 3198 N N . PRO A 1 403 ? -1.632 -0.375 -26.346 1.00 64.75 403 PRO A N 1
ATOM 3199 C CA . PRO A 1 403 ? -2.638 0.685 -26.190 1.00 64.75 403 PRO A CA 1
ATOM 3200 C C . PRO A 1 403 ? -3.078 1.309 -27.523 1.00 64.75 403 PRO A C 1
ATOM 3202 O O . PRO A 1 403 ? -4.137 1.922 -27.620 1.00 64.75 403 PRO A O 1
ATOM 3205 N N . VAL A 1 404 ? -2.289 1.141 -28.580 1.00 70.56 404 VAL A N 1
ATOM 3206 C CA . VAL A 1 404 ? -2.659 1.509 -29.942 1.00 70.56 404 VAL A CA 1
ATOM 3207 C C . VAL A 1 404 ? -2.362 0.306 -30.827 1.00 70.56 404 VAL A C 1
ATOM 3209 O O . VAL A 1 404 ? -1.258 -0.230 -30.792 1.00 70.56 404 VAL A O 1
ATOM 3212 N N . ARG A 1 405 ? -3.336 -0.130 -31.622 1.00 80.12 405 ARG A N 1
ATOM 3213 C CA . ARG A 1 405 ? -3.227 -1.330 -32.450 1.00 80.12 405 ARG A CA 1
ATOM 3214 C C . ARG A 1 405 ? -3.094 -0.963 -33.922 1.00 80.12 405 ARG A C 1
ATOM 3216 O O . ARG A 1 405 ? -3.911 -0.213 -34.459 1.00 80.12 405 ARG A O 1
ATOM 3223 N N . SER A 1 406 ? -2.083 -1.527 -34.576 1.00 81.25 406 SER A N 1
ATOM 3224 C CA . SER A 1 406 ? -1.951 -1.536 -36.036 1.00 81.25 406 SER A CA 1
ATOM 3225 C C . SER A 1 406 ? -2.467 -2.878 -36.555 1.00 81.25 406 SER A C 1
ATOM 3227 O O . SER A 1 406 ? -2.047 -3.919 -36.054 1.00 81.25 406 SER A O 1
ATOM 3229 N N . TYR A 1 407 ? -3.388 -2.878 -37.520 1.00 77.75 407 TYR A N 1
ATOM 3230 C CA . TYR A 1 407 ? -3.912 -4.134 -38.086 1.00 77.75 407 TYR A CA 1
ATOM 3231 C C . TYR A 1 407 ? -2.892 -4.841 -38.982 1.00 77.75 407 TYR A C 1
ATOM 3233 O O . TYR A 1 407 ? -2.866 -6.064 -39.048 1.00 77.75 407 TYR A O 1
ATOM 3241 N N . GLU A 1 408 ? -2.043 -4.052 -39.632 1.00 85.06 408 GLU A N 1
ATOM 3242 C CA . GLU A 1 408 ? -0.983 -4.488 -40.528 1.00 85.06 408 GLU A CA 1
ATOM 3243 C C . GLU A 1 408 ? 0.161 -3.472 -40.441 1.00 85.06 408 GLU A C 1
ATOM 3245 O O . GLU A 1 408 ? -0.086 -2.269 -40.315 1.00 85.06 408 GLU A O 1
ATOM 3250 N N . THR A 1 409 ? 1.406 -3.944 -40.463 1.00 86.88 409 THR A N 1
ATOM 3251 C CA . THR A 1 409 ? 2.611 -3.098 -40.372 1.00 86.88 409 THR A CA 1
ATOM 3252 C C . THR A 1 409 ? 3.523 -3.221 -41.585 1.00 86.88 409 THR A C 1
ATOM 3254 O O . THR A 1 409 ? 4.504 -2.490 -41.680 1.00 86.88 409 THR A O 1
ATOM 3257 N N . GLU A 1 410 ? 3.222 -4.133 -42.504 1.00 91.38 410 GLU A N 1
ATOM 3258 C CA . GLU A 1 410 ? 4.022 -4.407 -43.690 1.00 91.38 410 GLU A CA 1
ATOM 3259 C C . GLU A 1 410 ? 3.106 -4.755 -44.859 1.00 91.38 410 GLU A C 1
ATOM 3261 O O . GLU A 1 410 ? 2.149 -5.495 -44.673 1.00 91.38 410 GLU A O 1
ATOM 3266 N N . TRP A 1 411 ? 3.410 -4.226 -46.041 1.00 93.38 411 TRP A N 1
ATOM 3267 C CA . TRP A 1 411 ? 2.715 -4.540 -47.283 1.00 93.38 411 TRP A CA 1
ATOM 3268 C C . TRP A 1 411 ? 3.719 -4.758 -48.411 1.00 93.38 411 TRP A C 1
ATOM 3270 O O . TRP A 1 411 ? 4.638 -3.954 -48.575 1.00 93.38 411 TRP A O 1
ATOM 3280 N N . ASP A 1 412 ? 3.537 -5.813 -49.202 1.00 93.06 412 ASP A N 1
ATOM 3281 C CA . ASP A 1 412 ? 4.364 -6.108 -50.372 1.00 93.06 412 ASP A CA 1
ATOM 3282 C C . ASP A 1 412 ? 3.527 -5.980 -51.649 1.00 93.06 412 ASP A C 1
ATOM 3284 O O . ASP A 1 412 ? 2.528 -6.676 -51.830 1.00 93.06 412 ASP A O 1
ATOM 3288 N N . PHE A 1 413 ? 3.926 -5.071 -52.538 1.00 91.06 413 PHE A N 1
ATOM 3289 C CA . PHE A 1 413 ? 3.296 -4.896 -53.846 1.00 91.06 413 PHE A CA 1
ATOM 3290 C C . PHE A 1 413 ? 3.711 -5.972 -54.859 1.00 91.06 413 PHE A C 1
ATOM 3292 O O . PHE A 1 413 ? 3.153 -6.012 -55.956 1.00 91.06 413 PHE A O 1
ATOM 3299 N N . GLY A 1 414 ? 4.673 -6.832 -54.515 1.00 91.62 414 GLY A N 1
ATOM 3300 C CA . GLY A 1 414 ? 5.249 -7.815 -55.419 1.00 91.62 414 GLY A CA 1
ATOM 3301 C C . GLY A 1 414 ? 6.038 -7.147 -56.543 1.00 91.62 414 GLY A C 1
ATOM 3302 O O . GLY A 1 414 ? 6.623 -6.074 -56.368 1.00 91.62 414 GLY A O 1
ATOM 3303 N N . THR A 1 415 ? 6.064 -7.783 -57.714 1.00 92.81 415 THR A N 1
ATOM 3304 C CA . THR A 1 415 ? 6.792 -7.263 -58.873 1.00 92.81 415 THR A CA 1
ATOM 3305 C C . THR A 1 415 ? 6.005 -6.159 -59.576 1.00 92.81 415 THR A C 1
ATOM 3307 O O . THR A 1 415 ? 4.906 -6.388 -60.083 1.00 92.81 415 THR A O 1
ATOM 3310 N N . ILE A 1 416 ? 6.594 -4.968 -59.661 1.00 92.81 416 ILE A N 1
ATOM 3311 C CA . ILE A 1 416 ? 6.031 -3.804 -60.355 1.00 92.81 416 ILE A CA 1
ATOM 3312 C C . ILE A 1 416 ? 7.004 -3.302 -61.426 1.00 92.81 416 ILE A C 1
ATOM 3314 O O . ILE A 1 416 ? 8.213 -3.480 -61.311 1.00 92.81 416 ILE A O 1
ATOM 3318 N N . LYS A 1 417 ? 6.489 -2.674 -62.486 1.00 91.31 417 LYS A N 1
ATOM 3319 C CA . LYS A 1 417 ? 7.328 -2.075 -63.539 1.00 91.31 417 LYS A CA 1
ATOM 3320 C C . LYS A 1 417 ? 7.929 -0.747 -63.072 1.00 91.31 417 LYS A C 1
ATOM 3322 O O . LYS A 1 417 ? 7.278 -0.026 -62.319 1.00 91.31 417 LYS A O 1
ATOM 3327 N N . GLU A 1 418 ? 9.121 -0.402 -63.559 1.00 88.19 418 GLU A N 1
ATOM 3328 C CA . GLU A 1 418 ? 9.705 0.938 -63.388 1.00 88.19 418 GLU A CA 1
ATOM 3329 C C . GLU A 1 418 ? 8.692 2.029 -63.818 1.00 88.19 418 GLU A C 1
ATOM 3331 O O . GLU A 1 418 ? 7.973 1.860 -64.803 1.00 88.19 418 GLU A O 1
ATOM 3336 N N . LYS A 1 419 ? 8.606 3.135 -63.058 1.00 86.44 419 LYS A N 1
ATOM 3337 C CA . LYS A 1 419 ? 7.625 4.243 -63.215 1.00 86.44 419 LYS A CA 1
ATOM 3338 C C . LYS A 1 419 ? 6.157 3.898 -62.907 1.00 86.44 419 LYS A C 1
ATOM 3340 O O . LYS A 1 419 ? 5.272 4.731 -63.110 1.00 86.44 419 LYS A O 1
ATOM 3345 N N . ALA A 1 420 ? 5.860 2.707 -62.386 1.00 87.50 420 ALA A N 1
ATOM 3346 C CA . ALA A 1 420 ? 4.546 2.409 -61.826 1.00 87.50 420 ALA A CA 1
ATOM 3347 C C . ALA A 1 420 ? 4.307 3.180 -60.518 1.00 87.50 420 ALA A C 1
ATOM 3349 O O . ALA A 1 420 ? 5.225 3.383 -59.717 1.00 87.50 420 ALA A O 1
ATOM 3350 N N . SER A 1 421 ? 3.045 3.543 -60.275 1.00 89.50 421 SER A N 1
ATOM 3351 C CA . SER A 1 421 ? 2.609 4.177 -59.035 1.00 89.50 421 SER A CA 1
ATOM 3352 C C . SER A 1 421 ? 1.495 3.365 -58.381 1.00 89.50 421 SER A C 1
ATOM 3354 O O . SER A 1 421 ? 0.441 3.160 -58.982 1.00 89.50 421 SER A O 1
ATOM 3356 N N . VAL A 1 422 ? 1.734 2.899 -57.157 1.00 90.75 422 VAL A N 1
ATOM 3357 C CA . VAL A 1 422 ? 0.856 1.976 -56.418 1.00 90.75 422 VAL A CA 1
ATOM 3358 C C . VAL A 1 422 ? 0.497 2.546 -55.045 1.00 90.75 422 VAL A C 1
ATOM 3360 O O . VAL A 1 422 ? 1.210 3.395 -54.509 1.00 90.75 422 VAL A O 1
ATOM 3363 N N . THR A 1 423 ? -0.632 2.124 -54.474 1.00 92.31 423 THR A N 1
ATOM 3364 C CA . THR A 1 423 ? -1.156 2.674 -53.210 1.00 92.31 423 THR A CA 1
ATOM 3365 C C . THR A 1 423 ? -1.617 1.588 -52.251 1.00 92.31 423 THR A C 1
ATOM 3367 O O . THR A 1 423 ? -2.238 0.626 -52.694 1.00 92.31 423 THR A O 1
ATOM 3370 N N . HIS A 1 424 ? -1.394 1.794 -50.950 1.00 93.50 424 HIS A N 1
ATOM 3371 C CA . HIS A 1 424 ? -1.901 0.937 -49.873 1.00 93.50 424 HIS A CA 1
ATOM 3372 C C . HIS A 1 424 ? -2.426 1.759 -48.690 1.00 93.50 424 HIS A C 1
ATOM 3374 O O . HIS A 1 424 ? -1.915 2.848 -48.412 1.00 93.50 424 HIS A O 1
ATOM 3380 N N . ASP A 1 425 ? -3.432 1.231 -47.992 1.00 93.06 425 ASP A N 1
ATOM 3381 C CA . ASP A 1 425 ? -4.067 1.862 -46.831 1.00 93.06 425 ASP A CA 1
ATOM 3382 C C . ASP A 1 425 ? -3.722 1.088 -45.548 1.00 93.06 425 ASP A C 1
ATOM 3384 O O . ASP A 1 425 ? -4.215 -0.015 -45.327 1.00 93.06 425 ASP A O 1
ATOM 3388 N N . PHE A 1 426 ? -2.941 1.699 -44.653 1.00 92.00 426 PHE A N 1
ATOM 3389 C CA . PHE A 1 426 ? -2.720 1.172 -43.303 1.00 92.00 426 PHE A CA 1
ATOM 3390 C C . PHE A 1 426 ? -3.791 1.674 -42.330 1.00 92.00 426 PHE A C 1
ATOM 3392 O O . PHE A 1 426 ? -4.244 2.818 -42.421 1.00 92.00 426 PHE A O 1
ATOM 3399 N N . TYR A 1 427 ? -4.158 0.846 -41.349 1.00 90.88 427 TYR A N 1
ATOM 3400 C CA . TYR A 1 427 ? -5.164 1.181 -40.337 1.00 90.88 427 TYR A CA 1
ATOM 3401 C C . TYR A 1 427 ? -4.568 1.210 -38.930 1.00 90.88 427 TYR A C 1
ATOM 3403 O O . TYR A 1 427 ? -3.927 0.253 -38.489 1.00 90.88 427 TYR A O 1
ATOM 3411 N N . LEU A 1 428 ? -4.846 2.300 -38.212 1.00 89.19 428 LEU A N 1
ATOM 3412 C CA . LEU A 1 428 ? -4.421 2.528 -36.834 1.00 89.19 428 LEU A CA 1
ATOM 3413 C C . LEU A 1 428 ? -5.642 2.722 -35.932 1.00 89.19 428 LEU A C 1
ATOM 3415 O O . LEU A 1 428 ? -6.477 3.577 -36.224 1.00 89.19 428 LEU A O 1
ATOM 3419 N N . ARG A 1 429 ? -5.734 1.974 -34.828 1.00 87.56 429 ARG A N 1
ATOM 3420 C CA . ARG A 1 429 ? -6.830 2.056 -33.851 1.00 87.56 429 ARG A CA 1
ATOM 3421 C C . ARG A 1 429 ? -6.329 2.405 -32.456 1.00 87.56 429 ARG A C 1
ATOM 3423 O O . ARG A 1 429 ? -5.347 1.835 -31.993 1.00 87.56 429 ARG A O 1
ATOM 3430 N N . ASN A 1 430 ? -7.030 3.304 -31.773 1.00 86.06 430 ASN A N 1
ATOM 3431 C CA . ASN A 1 430 ? -6.790 3.594 -30.365 1.00 86.06 430 ASN A CA 1
ATOM 3432 C C . ASN A 1 430 ? -7.520 2.559 -29.492 1.00 86.06 430 ASN A C 1
ATOM 3434 O O . ASN A 1 430 ? -8.746 2.555 -29.449 1.00 86.06 430 ASN A O 1
ATOM 3438 N N . GLU A 1 431 ? -6.786 1.684 -28.806 1.00 78.12 431 GLU A N 1
ATOM 3439 C CA . GLU A 1 431 ? -7.335 0.720 -27.833 1.00 78.12 431 GLU A CA 1
ATOM 3440 C C . GLU A 1 431 ? -7.081 1.170 -26.378 1.00 78.12 431 GLU A C 1
ATOM 3442 O O . GLU A 1 431 ? -7.382 0.448 -25.429 1.00 78.12 431 GLU A O 1
ATOM 3447 N N . SER A 1 432 ? -6.557 2.385 -26.189 1.00 71.75 432 SER A N 1
ATOM 3448 C CA . SER A 1 432 ? -6.270 2.977 -24.887 1.00 71.75 432 SER A CA 1
ATOM 3449 C C . SER A 1 432 ? -7.468 3.747 -24.327 1.00 71.75 432 SER A C 1
ATOM 3451 O O . SER A 1 432 ? -8.416 4.084 -25.036 1.00 71.75 432 SER A O 1
ATOM 3453 N N . PHE A 1 433 ? -7.401 4.074 -23.035 1.00 69.06 433 PHE A N 1
ATOM 3454 C CA . PHE A 1 433 ? -8.419 4.873 -22.344 1.00 69.06 433 PHE A CA 1
ATOM 3455 C C . PHE A 1 433 ? -8.249 6.390 -22.525 1.00 69.06 433 PHE A C 1
ATOM 3457 O O . PHE A 1 433 ? -9.094 7.150 -22.059 1.00 69.06 433 PHE A O 1
ATOM 3464 N N . ASN A 1 434 ? -7.181 6.837 -23.194 1.00 72.38 434 ASN A N 1
ATOM 3465 C CA . ASN A 1 434 ? -6.908 8.250 -23.447 1.00 72.38 434 ASN A CA 1
ATOM 3466 C C . ASN A 1 434 ? -7.060 8.564 -24.943 1.00 72.38 434 ASN A C 1
ATOM 3468 O O . ASN A 1 434 ? -6.844 7.683 -25.774 1.00 72.38 434 ASN A O 1
ATOM 3472 N N . PRO A 1 435 ? -7.401 9.805 -25.328 1.00 82.00 435 PRO A N 1
ATOM 3473 C CA . PRO A 1 435 ? -7.345 10.217 -26.725 1.00 82.00 435 PRO A CA 1
ATOM 3474 C C . PRO A 1 435 ? -5.923 10.080 -27.285 1.00 82.00 435 PRO A C 1
ATOM 3476 O O . PRO A 1 435 ? -4.963 10.451 -26.614 1.00 82.00 435 PRO A O 1
ATOM 3479 N N . LEU A 1 436 ? -5.802 9.587 -28.518 1.00 85.12 436 LEU A N 1
ATOM 3480 C CA . LEU A 1 436 ? -4.536 9.471 -29.240 1.00 85.12 436 LEU A CA 1
ATOM 3481 C C . LEU A 1 436 ? -4.461 10.527 -30.342 1.00 85.12 436 LEU A C 1
ATOM 3483 O O . LEU A 1 436 ? -5.298 10.549 -31.246 1.00 85.12 436 LEU A O 1
ATOM 3487 N N . LYS A 1 437 ? -3.431 11.363 -30.322 1.00 90.56 437 LYS A N 1
ATOM 3488 C CA . LYS A 1 437 ? -3.153 12.377 -31.337 1.00 90.56 437 LYS A CA 1
ATOM 3489 C C . LYS A 1 437 ? -1.994 11.955 -32.235 1.00 90.56 437 LYS A C 1
ATOM 3491 O O . LYS A 1 437 ? -0.853 11.849 -31.797 1.00 90.56 437 LYS A O 1
ATOM 3496 N N . ILE A 1 438 ? -2.263 11.821 -33.528 1.00 90.31 438 ILE A N 1
ATOM 3497 C CA . ILE A 1 438 ? -1.250 11.719 -34.580 1.00 90.31 438 ILE A CA 1
ATOM 3498 C C . ILE A 1 438 ? -0.669 13.115 -34.818 1.00 90.31 438 ILE A C 1
ATOM 3500 O O . ILE A 1 438 ? -1.350 14.020 -35.309 1.00 90.31 438 ILE A O 1
ATOM 3504 N N . ARG A 1 439 ? 0.598 13.290 -34.445 1.00 88.75 439 ARG A N 1
ATOM 3505 C CA . ARG A 1 439 ? 1.348 14.542 -34.579 1.00 88.75 439 ARG A CA 1
ATOM 3506 C C . ARG A 1 439 ? 1.806 14.739 -36.017 1.00 88.75 439 ARG A C 1
ATOM 3508 O O . ARG A 1 439 ? 1.540 15.780 -36.614 1.00 88.75 439 ARG A O 1
ATOM 3515 N N . GLU A 1 440 ? 2.430 13.712 -36.575 1.00 87.19 440 GLU A N 1
ATOM 3516 C CA . GLU A 1 440 ? 3.112 13.781 -37.862 1.00 87.19 440 GLU A CA 1
ATOM 3517 C C . GLU A 1 440 ? 3.129 12.408 -38.533 1.00 87.19 440 GLU A C 1
ATOM 3519 O O . GLU A 1 440 ? 3.104 11.382 -37.856 1.00 87.19 440 GLU A O 1
ATOM 3524 N N . VAL A 1 441 ? 3.156 12.384 -39.865 1.00 88.19 441 VAL A N 1
ATOM 3525 C CA . VAL A 1 441 ? 3.424 11.168 -40.634 1.00 88.19 441 VAL A CA 1
ATOM 3526 C C . VAL A 1 441 ? 4.502 11.491 -41.663 1.00 88.19 441 VAL A C 1
ATOM 3528 O O . VAL A 1 441 ? 4.307 12.393 -42.473 1.00 88.19 441 VAL A O 1
ATOM 3531 N N . ALA A 1 442 ? 5.619 10.771 -41.611 1.00 84.94 442 ALA A N 1
ATOM 3532 C CA . ALA A 1 442 ? 6.806 10.974 -42.437 1.00 84.94 442 ALA A CA 1
ATOM 3533 C C . ALA A 1 442 ? 7.202 9.685 -43.178 1.00 84.94 442 ALA A C 1
ATOM 3535 O O . ALA A 1 442 ? 6.751 8.594 -42.833 1.00 84.94 442 ALA A O 1
ATOM 3536 N N . SER A 1 443 ? 8.059 9.799 -44.191 1.00 83.12 443 SER A N 1
ATOM 3537 C CA . SER A 1 443 ? 8.482 8.699 -45.073 1.00 83.12 443 SER A CA 1
ATOM 3538 C C . SER A 1 443 ? 9.989 8.739 -45.343 1.00 83.12 443 SER A C 1
ATOM 3540 O O . SER A 1 443 ? 10.551 9.827 -45.445 1.00 83.12 443 SER A O 1
ATOM 3542 N N . SER A 1 444 ? 10.644 7.580 -45.489 1.00 70.25 444 SER A N 1
ATOM 3543 C CA . SER A 1 444 ? 12.114 7.473 -45.592 1.00 70.25 444 SER A CA 1
ATOM 3544 C C . SER A 1 444 ? 12.726 8.071 -46.862 1.00 70.25 444 SER A C 1
ATOM 3546 O O . SER A 1 444 ? 13.770 8.707 -46.774 1.00 70.25 444 SER A O 1
ATOM 3548 N N . CYS A 1 445 ? 12.129 7.841 -48.033 1.00 62.06 445 CYS A N 1
ATOM 3549 C CA . CYS A 1 445 ? 12.475 8.466 -49.319 1.00 62.06 445 CYS A CA 1
ATOM 3550 C C . CYS A 1 445 ? 11.544 7.906 -50.416 1.00 62.06 445 CYS A C 1
ATOM 3552 O O . CYS A 1 445 ? 11.304 6.707 -50.473 1.00 62.06 445 CYS A O 1
ATOM 3554 N N . GLY A 1 446 ? 10.966 8.764 -51.263 1.00 58.97 446 GLY A N 1
ATOM 3555 C CA . GLY A 1 446 ? 10.232 8.372 -52.486 1.00 58.97 446 GLY A CA 1
ATOM 3556 C C . GLY A 1 446 ? 8.818 7.780 -52.349 1.00 58.97 446 GLY A C 1
ATOM 3557 O O . GLY A 1 446 ? 8.084 7.754 -53.331 1.00 58.97 446 GLY A O 1
ATOM 3558 N N . CYS A 1 447 ? 8.362 7.378 -51.160 1.00 62.62 447 CYS A N 1
ATOM 3559 C CA . CYS A 1 447 ? 6.936 7.115 -50.918 1.00 62.62 447 CYS A CA 1
ATOM 3560 C C . CYS A 1 447 ? 6.260 8.376 -50.368 1.00 62.62 447 CYS A C 1
ATOM 3562 O O . CYS A 1 447 ? 6.639 8.879 -49.317 1.00 62.62 447 CYS A O 1
ATOM 3564 N N . THR A 1 448 ? 5.260 8.919 -51.064 1.00 67.81 448 THR A N 1
ATOM 3565 C CA . THR A 1 448 ? 4.508 10.076 -50.564 1.00 67.81 448 THR A CA 1
ATOM 3566 C C . THR A 1 448 ? 3.309 9.577 -49.766 1.00 67.81 448 THR A C 1
ATOM 3568 O O . THR A 1 448 ? 2.426 8.890 -50.288 1.00 67.81 448 THR A O 1
ATOM 3571 N N . VAL A 1 449 ? 3.246 9.924 -48.482 1.00 71.81 449 VAL A N 1
ATOM 3572 C CA . VAL A 1 449 ? 2.020 9.760 -47.691 1.00 71.81 449 VAL A CA 1
ATOM 3573 C C . VAL A 1 449 ? 0.967 10.676 -48.308 1.00 71.81 449 VAL A C 1
ATOM 3575 O O . VAL A 1 449 ? 1.082 11.896 -48.252 1.00 71.81 449 VAL A O 1
ATOM 3578 N N . SER A 1 450 ? -0.036 10.086 -48.952 1.00 65.50 450 SER A N 1
ATOM 3579 C CA . SER A 1 450 ? -0.978 10.834 -49.793 1.00 65.50 450 SER A CA 1
ATOM 3580 C C . SER A 1 450 ? -2.148 11.413 -48.999 1.00 65.50 450 SER A C 1
ATOM 3582 O O . SER A 1 450 ? -2.666 12.469 -49.350 1.00 65.50 450 SER A O 1
ATOM 3584 N N . SER A 1 451 ? -2.573 10.744 -47.920 1.00 80.38 451 SER A N 1
ATOM 3585 C CA . SER A 1 451 ? -3.570 11.277 -46.987 1.00 80.38 451 SER A CA 1
ATOM 3586 C C . SER A 1 451 ? -3.565 10.535 -45.649 1.00 80.38 451 SER A C 1
ATOM 3588 O O . SER A 1 451 ? -3.295 9.337 -45.574 1.00 80.38 451 SER A O 1
ATOM 3590 N N . VAL A 1 452 ? -3.903 11.259 -44.583 1.00 88.00 452 VAL A N 1
ATOM 3591 C CA . VAL A 1 452 ? -4.167 10.716 -43.244 1.00 88.00 452 VAL A CA 1
ATOM 3592 C C . VAL A 1 452 ? -5.611 11.064 -42.909 1.00 88.00 452 VAL A C 1
ATOM 3594 O O . VAL A 1 452 ? -6.034 12.190 -43.167 1.00 88.00 452 VAL A O 1
ATOM 3597 N N . GLY A 1 453 ? -6.369 10.111 -42.367 1.00 89.12 453 GLY A N 1
ATOM 3598 C CA . GLY A 1 453 ? -7.729 10.348 -41.888 1.00 89.12 453 GLY A CA 1
ATOM 3599 C C . GLY A 1 453 ? -7.766 11.227 -40.630 1.00 89.12 453 GLY A C 1
ATOM 3600 O O . GLY A 1 453 ? -7.062 12.229 -40.500 1.00 89.12 453 GLY A O 1
ATOM 3601 N N . LYS A 1 454 ? -8.589 10.845 -39.651 1.00 89.62 454 LYS A N 1
ATOM 3602 C CA . LYS A 1 454 ? -8.673 11.547 -38.365 1.00 89.62 454 LYS A CA 1
ATOM 3603 C C . LYS A 1 454 ? -7.311 11.503 -37.654 1.00 89.62 454 LYS A C 1
ATOM 3605 O O . LYS A 1 454 ? -6.726 10.431 -37.513 1.00 89.62 454 LYS A O 1
ATOM 3610 N N . ARG A 1 455 ? -6.812 12.663 -37.209 1.00 91.69 455 ARG A N 1
ATOM 3611 C CA . ARG A 1 455 ? -5.552 12.788 -36.446 1.00 91.69 455 ARG A CA 1
ATOM 3612 C C . ARG A 1 455 ? -5.742 12.762 -34.929 1.00 91.69 455 ARG A C 1
ATOM 3614 O O . ARG A 1 455 ? -4.754 12.738 -34.214 1.00 91.69 455 ARG A O 1
ATOM 3621 N N . LEU A 1 456 ? -6.976 12.776 -34.432 1.00 91.50 456 LEU A N 1
ATOM 3622 C CA . LEU A 1 456 ? -7.296 12.630 -33.011 1.00 91.50 456 LEU A CA 1
ATOM 3623 C C . LEU A 1 456 ? -8.305 11.492 -32.855 1.00 91.50 456 LEU A C 1
ATOM 3625 O O . LEU A 1 456 ? -9.445 11.635 -33.290 1.00 91.50 456 LEU A O 1
ATOM 3629 N N . LEU A 1 457 ? -7.881 10.376 -32.272 1.00 88.44 457 LEU A N 1
ATOM 3630 C CA . LEU A 1 457 ? -8.679 9.163 -32.106 1.00 88.44 457 LEU A CA 1
ATOM 3631 C C . LEU A 1 457 ? -9.141 9.055 -30.659 1.00 88.44 457 LEU A C 1
ATOM 3633 O O . LEU A 1 457 ? -8.320 8.951 -29.747 1.00 88.44 457 LEU A O 1
ATOM 3637 N N . GLN A 1 458 ? -10.450 9.054 -30.445 1.00 88.75 458 GLN A N 1
ATOM 3638 C CA . GLN A 1 458 ? -11.034 8.709 -29.153 1.00 88.75 458 GLN A CA 1
ATOM 3639 C C . GLN A 1 458 ? -10.827 7.213 -28.856 1.00 88.75 458 GLN A C 1
ATOM 3641 O O . GLN A 1 458 ? -10.550 6.441 -29.782 1.00 88.75 458 GLN A O 1
ATOM 3646 N N . PRO A 1 459 ? -10.949 6.780 -27.589 1.00 80.69 459 PRO A N 1
ATOM 3647 C CA . PRO A 1 459 ? -10.908 5.364 -27.232 1.00 80.69 459 PRO A CA 1
ATOM 3648 C C . PRO A 1 459 ? -11.820 4.515 -28.132 1.00 80.69 459 PRO A C 1
ATOM 3650 O O . PRO A 1 459 ? -13.010 4.791 -28.271 1.00 80.69 459 PRO A O 1
ATOM 3653 N N . GLY A 1 460 ? -11.252 3.493 -28.770 1.00 79.81 460 GLY A N 1
ATOM 3654 C CA . GLY A 1 460 ? -11.939 2.575 -29.679 1.00 79.81 460 GLY A CA 1
ATOM 3655 C C . GLY A 1 460 ? -12.027 3.021 -31.146 1.00 79.81 460 GLY A C 1
ATOM 3656 O O . GLY A 1 460 ? -12.397 2.189 -31.983 1.00 79.81 460 GLY A O 1
ATOM 3657 N N . GLU A 1 461 ? -11.677 4.267 -31.486 1.00 85.38 461 GLU A N 1
ATOM 3658 C CA . GLU A 1 461 ? -11.716 4.790 -32.861 1.00 85.38 461 GLU A CA 1
ATOM 3659 C C . GLU A 1 461 ? -10.492 4.380 -33.692 1.00 85.38 461 GLU A C 1
ATOM 3661 O O . GLU A 1 461 ? -9.388 4.206 -33.172 1.00 85.38 461 GLU A O 1
ATOM 3666 N N . ALA A 1 462 ? -10.682 4.278 -35.012 1.00 89.81 462 ALA A N 1
ATOM 3667 C CA . ALA A 1 462 ? -9.630 3.963 -35.972 1.00 89.81 462 ALA A CA 1
ATOM 3668 C C . ALA A 1 462 ? -9.500 5.029 -37.068 1.00 89.81 462 ALA A C 1
ATOM 3670 O O . ALA A 1 462 ? -10.438 5.769 -37.364 1.00 89.81 462 ALA A O 1
ATOM 3671 N N . THR A 1 463 ? -8.327 5.091 -37.691 1.00 93.19 463 THR A N 1
ATOM 3672 C CA . THR A 1 463 ? -8.029 5.972 -38.821 1.00 93.19 463 THR A CA 1
ATOM 3673 C C . THR A 1 463 ? -7.204 5.258 -39.875 1.00 93.19 463 THR A C 1
ATOM 3675 O O . THR A 1 463 ? -6.478 4.308 -39.581 1.00 93.19 463 THR A O 1
ATOM 3678 N N . ARG A 1 464 ? -7.331 5.739 -41.112 1.00 93.94 464 ARG A N 1
ATOM 3679 C CA . ARG A 1 464 ? -6.612 5.232 -42.280 1.00 93.94 464 ARG A CA 1
ATOM 3680 C C . ARG A 1 464 ? -5.424 6.127 -42.621 1.00 93.94 464 ARG A C 1
ATOM 3682 O O . ARG A 1 464 ? -5.517 7.354 -42.510 1.00 93.94 464 ARG A O 1
ATOM 3689 N N . ILE A 1 465 ? -4.341 5.517 -43.079 1.00 92.06 465 ILE A N 1
ATOM 3690 C CA . ILE A 1 465 ? -3.107 6.169 -43.513 1.00 92.06 465 ILE A CA 1
ATOM 3691 C C . ILE A 1 465 ? -2.799 5.651 -44.914 1.00 92.06 465 ILE A C 1
ATOM 3693 O O . ILE A 1 465 ? -2.358 4.515 -45.073 1.00 92.06 465 ILE A O 1
ATOM 3697 N N . ARG A 1 466 ? -3.063 6.477 -45.931 1.00 91.75 466 ARG A N 1
ATOM 3698 C CA . ARG A 1 466 ? -2.885 6.099 -47.334 1.00 91.75 466 ARG A CA 1
ATOM 3699 C C . ARG A 1 466 ? -1.495 6.448 -47.817 1.00 91.75 466 ARG A C 1
ATOM 3701 O O . ARG A 1 466 ? -1.144 7.629 -47.930 1.00 91.75 466 ARG A O 1
ATOM 3708 N N . VAL A 1 467 ? -0.742 5.434 -48.202 1.00 90.75 467 VAL A N 1
ATOM 3709 C CA . VAL A 1 467 ? 0.614 5.579 -48.718 1.00 90.75 467 VAL A CA 1
ATOM 3710 C C . VAL A 1 467 ? 0.619 5.329 -50.219 1.00 90.75 467 VAL A C 1
ATOM 3712 O O . VAL A 1 467 ? 0.005 4.379 -50.698 1.00 90.75 467 VAL A O 1
ATOM 3715 N N . ARG A 1 468 ? 1.312 6.196 -50.961 1.00 89.38 468 ARG A N 1
ATOM 3716 C CA . ARG A 1 468 ? 1.556 6.047 -52.394 1.00 89.38 468 ARG A CA 1
ATOM 3717 C C . ARG A 1 468 ? 3.045 5.822 -52.625 1.00 89.38 468 ARG A C 1
ATOM 3719 O O . ARG A 1 468 ? 3.866 6.605 -52.150 1.00 89.38 468 ARG A O 1
ATOM 3726 N N . PHE A 1 469 ? 3.383 4.767 -53.350 1.00 89.31 469 PHE A N 1
ATOM 3727 C CA . PHE A 1 469 ? 4.745 4.464 -53.761 1.00 89.31 469 PHE A CA 1
ATOM 3728 C C . PHE A 1 469 ? 4.908 4.752 -55.255 1.00 89.31 469 PHE A C 1
ATOM 3730 O O . PHE A 1 469 ? 4.097 4.304 -56.067 1.00 89.31 469 PHE A O 1
ATOM 3737 N N . ASP A 1 470 ? 5.924 5.541 -55.600 1.00 88.88 470 ASP A N 1
ATOM 3738 C CA . ASP A 1 470 ? 6.340 5.809 -56.974 1.00 88.88 470 ASP A CA 1
ATOM 3739 C C . ASP A 1 470 ? 7.672 5.096 -57.215 1.00 88.88 470 ASP A C 1
ATOM 3741 O O . ASP A 1 470 ? 8.663 5.360 -56.537 1.00 88.88 470 ASP A O 1
ATOM 3745 N N . SER A 1 471 ? 7.671 4.153 -58.155 1.00 87.94 471 SER A N 1
ATOM 3746 C CA . SER A 1 471 ? 8.841 3.329 -58.470 1.00 87.94 471 SER A CA 1
ATOM 3747 C C . SER A 1 471 ? 9.836 4.010 -59.416 1.00 87.94 471 SER A C 1
ATOM 3749 O O . SER A 1 471 ? 10.826 3.396 -59.813 1.00 87.94 471 SER A O 1
ATOM 3751 N N . THR A 1 472 ? 9.613 5.273 -59.790 1.00 86.62 472 THR A N 1
ATOM 3752 C CA . THR A 1 472 ? 10.525 6.030 -60.654 1.00 86.62 472 THR A CA 1
ATOM 3753 C C . THR A 1 472 ? 11.916 6.143 -60.023 1.00 86.62 472 THR A C 1
ATOM 3755 O O . THR A 1 472 ? 12.075 6.677 -58.928 1.00 86.62 472 THR A O 1
ATOM 3758 N N . GLY A 1 473 ? 12.939 5.642 -60.723 1.00 83.69 473 GLY A N 1
ATOM 3759 C CA . GLY A 1 473 ? 14.326 5.644 -60.244 1.00 83.69 473 GLY A CA 1
ATOM 3760 C C . GLY A 1 473 ? 14.687 4.492 -59.296 1.00 83.69 473 GLY A C 1
ATOM 3761 O O . GLY A 1 473 ? 15.835 4.418 -58.859 1.00 83.69 473 GLY A O 1
ATOM 3762 N N . TYR A 1 474 ? 13.753 3.580 -59.009 1.00 86.44 474 TYR A N 1
ATOM 3763 C CA . TYR A 1 474 ? 13.996 2.366 -58.226 1.00 86.44 474 TYR A CA 1
ATOM 3764 C C . TYR A 1 474 ? 14.207 1.147 -59.136 1.00 86.44 474 TYR A C 1
ATOM 3766 O O . TYR A 1 474 ? 13.649 1.076 -60.228 1.00 86.44 474 TYR A O 1
ATOM 3774 N N . ARG A 1 475 ? 15.023 0.179 -58.693 1.00 88.38 475 ARG A N 1
ATOM 3775 C CA . ARG A 1 475 ? 15.288 -1.090 -59.398 1.00 88.38 475 ARG A CA 1
ATOM 3776 C C . ARG A 1 475 ? 15.508 -2.233 -58.413 1.00 88.38 475 ARG A C 1
ATOM 3778 O O . ARG A 1 475 ? 16.176 -2.035 -57.399 1.00 88.38 475 ARG A O 1
ATOM 3785 N N . G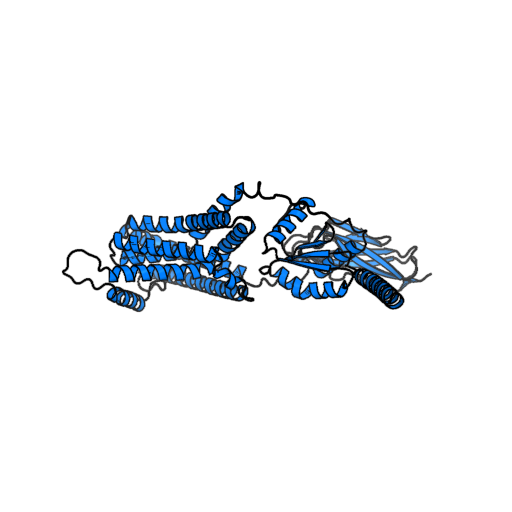LY A 1 476 ? 15.016 -3.418 -58.764 1.00 88.75 476 GLY A N 1
ATOM 3786 C CA . GLY A 1 476 ? 15.094 -4.620 -57.936 1.00 88.75 476 GLY A CA 1
ATOM 3787 C C . GLY A 1 476 ? 14.297 -4.495 -56.637 1.00 88.75 476 GLY A C 1
ATOM 3788 O O . GLY A 1 476 ? 13.429 -3.628 -56.501 1.00 88.75 476 GLY A O 1
ATOM 3789 N N . LEU A 1 477 ? 14.622 -5.351 -55.668 1.00 89.25 477 LEU A N 1
ATOM 3790 C CA . LEU A 1 477 ? 13.980 -5.364 -54.356 1.00 89.25 477 LEU A CA 1
ATOM 3791 C C . LEU A 1 477 ? 14.212 -4.043 -53.618 1.00 89.25 477 LEU A C 1
ATOM 3793 O O . LEU A 1 477 ? 15.337 -3.693 -53.258 1.00 89.25 477 LEU A O 1
ATOM 3797 N N . THR A 1 478 ? 13.124 -3.327 -53.355 1.00 87.19 478 THR A N 1
ATOM 3798 C CA . THR A 1 478 ? 13.130 -2.071 -52.614 1.00 87.19 478 THR A CA 1
ATOM 3799 C C . THR A 1 478 ? 12.172 -2.131 -51.437 1.00 87.19 478 THR A C 1
ATOM 3801 O O . THR A 1 478 ? 11.115 -2.763 -51.486 1.00 87.19 478 THR A O 1
ATOM 3804 N N . GLN A 1 479 ? 12.558 -1.462 -50.354 1.00 88.81 479 GLN A N 1
ATOM 3805 C CA . GLN A 1 479 ? 11.760 -1.358 -49.147 1.00 88.81 479 GLN A CA 1
ATOM 3806 C C . GLN A 1 479 ? 11.758 0.086 -48.659 1.00 88.81 479 GLN A C 1
ATOM 3808 O O . GLN A 1 479 ? 12.811 0.713 -48.541 1.00 88.81 479 GLN A O 1
ATOM 3813 N N . GLN A 1 480 ? 10.573 0.594 -48.344 1.00 87.06 480 GLN A N 1
ATOM 3814 C CA . GLN A 1 480 ? 10.361 1.936 -47.823 1.00 87.06 480 GLN A CA 1
ATOM 3815 C C . GLN A 1 480 ? 9.665 1.908 -46.466 1.00 87.06 480 GLN A C 1
ATOM 3817 O O . GLN A 1 480 ? 8.936 0.970 -46.137 1.00 87.06 480 GLN A O 1
ATOM 3822 N N . TYR A 1 481 ? 9.896 2.954 -45.676 1.00 87.50 481 TYR A N 1
ATOM 3823 C CA . TYR A 1 481 ? 9.401 3.073 -44.312 1.00 87.50 481 TYR A CA 1
ATOM 3824 C C . TYR A 1 481 ? 8.522 4.308 -44.152 1.00 87.50 481 TYR A C 1
ATOM 3826 O O . TYR A 1 481 ? 8.872 5.400 -44.603 1.00 87.50 481 TYR A O 1
ATOM 3834 N N . ILE A 1 482 ? 7.412 4.135 -43.442 1.00 89.62 482 ILE A N 1
ATOM 3835 C CA . ILE A 1 482 ? 6.479 5.196 -43.073 1.00 89.62 482 ILE A CA 1
ATOM 3836 C C . ILE A 1 482 ? 6.458 5.298 -41.552 1.00 89.62 482 ILE A C 1
ATOM 3838 O O . ILE A 1 482 ? 6.217 4.308 -40.865 1.00 89.62 482 ILE A O 1
ATOM 3842 N N . TYR A 1 483 ? 6.705 6.492 -41.026 1.00 88.94 483 TYR A N 1
ATOM 3843 C CA . TYR A 1 483 ? 6.774 6.793 -39.602 1.00 88.94 483 TYR A CA 1
ATOM 3844 C C . TYR A 1 483 ? 5.570 7.632 -39.190 1.00 88.94 483 TYR A C 1
ATOM 3846 O O . TYR A 1 483 ? 5.388 8.748 -39.663 1.00 88.94 483 TYR A O 1
ATOM 3854 N N . VAL A 1 484 ? 4.743 7.106 -38.296 1.00 89.56 484 VAL A N 1
ATOM 3855 C CA . VAL A 1 484 ? 3.564 7.776 -37.745 1.00 89.56 484 VAL A CA 1
ATOM 3856 C C . VAL A 1 484 ? 3.882 8.198 -36.321 1.00 89.56 484 VAL A C 1
ATOM 3858 O O . VAL A 1 484 ? 3.939 7.366 -35.416 1.00 89.56 484 VAL A O 1
ATOM 3861 N N . HIS A 1 485 ? 4.091 9.493 -36.121 1.00 88.88 485 HIS A N 1
ATOM 3862 C CA . HIS A 1 485 ? 4.354 10.085 -34.819 1.00 88.88 485 HIS A CA 1
ATOM 3863 C C . HIS A 1 485 ? 3.042 10.353 -34.089 1.00 88.88 485 HIS A C 1
ATOM 3865 O O . HIS A 1 485 ? 2.144 11.007 -34.623 1.00 88.88 485 HIS A O 1
ATOM 3871 N N . THR A 1 486 ? 2.939 9.900 -32.847 1.00 85.38 486 THR A N 1
ATOM 3872 C CA . THR A 1 486 ? 1.773 10.112 -31.989 1.00 85.38 486 THR A CA 1
ATOM 3873 C C . THR A 1 486 ? 2.176 10.719 -30.646 1.00 85.38 486 THR A C 1
ATOM 3875 O O . THR A 1 486 ? 3.358 10.906 -30.360 1.00 85.38 486 THR A O 1
ATOM 3878 N N . ASP A 1 487 ? 1.196 11.109 -29.836 1.00 80.56 487 ASP A N 1
ATOM 3879 C CA . ASP A 1 487 ? 1.389 11.480 -28.433 1.00 80.56 487 ASP A CA 1
ATOM 3880 C C . ASP A 1 487 ? 1.285 10.290 -27.463 1.00 80.56 487 ASP A C 1
ATOM 3882 O O . ASP A 1 487 ? 1.272 10.505 -26.250 1.00 80.56 487 ASP A O 1
ATOM 3886 N N . ASP A 1 488 ? 1.273 9.056 -27.981 1.00 75.25 488 ASP A N 1
ATOM 3887 C CA . ASP A 1 488 ? 1.474 7.854 -27.178 1.00 75.25 488 ASP A CA 1
ATOM 3888 C C . ASP A 1 488 ? 2.870 7.891 -26.538 1.00 75.25 488 ASP A C 1
ATOM 3890 O O . ASP A 1 488 ? 3.898 7.922 -27.217 1.00 75.25 488 ASP A O 1
ATOM 3894 N N . ASN A 1 489 ? 2.906 7.884 -25.207 1.00 54.31 489 ASN A N 1
ATOM 3895 C CA . ASN A 1 489 ? 4.147 7.898 -24.439 1.00 54.31 489 ASN A CA 1
ATOM 3896 C C . ASN A 1 489 ? 4.871 6.537 -24.453 1.00 54.31 489 ASN A C 1
ATOM 3898 O O . ASN A 1 489 ? 6.039 6.479 -24.067 1.00 54.31 489 ASN A O 1
ATOM 3902 N N . GLU A 1 490 ? 4.197 5.450 -24.849 1.00 55.91 490 GLU A N 1
ATOM 3903 C CA . GLU A 1 490 ? 4.776 4.104 -24.924 1.00 55.91 490 GLU A CA 1
ATOM 3904 C C . GLU A 1 490 ? 5.433 3.830 -26.283 1.00 55.91 490 GLU A C 1
ATOM 3906 O O . GLU A 1 490 ? 6.572 3.357 -26.309 1.00 55.91 490 GLU A O 1
ATOM 3911 N N . ASN A 1 491 ? 4.745 4.174 -27.382 1.00 67.50 491 ASN A N 1
ATOM 3912 C CA . ASN A 1 491 ? 5.217 4.061 -28.767 1.00 67.50 491 ASN A CA 1
ATOM 3913 C C . ASN A 1 491 ? 4.972 5.375 -29.542 1.00 67.50 491 ASN A C 1
ATOM 3915 O O . ASN A 1 491 ? 4.054 5.457 -30.367 1.00 67.50 491 ASN A O 1
ATOM 3919 N N . PRO A 1 492 ? 5.811 6.408 -29.330 1.00 77.69 492 PRO A N 1
ATOM 3920 C CA . PRO A 1 492 ? 5.598 7.726 -29.925 1.00 77.69 492 PRO A CA 1
ATOM 3921 C C . PRO A 1 492 ? 5.777 7.730 -31.443 1.00 77.69 492 PRO A C 1
ATOM 3923 O O . PRO A 1 492 ? 5.329 8.668 -32.093 1.00 77.69 492 PRO A O 1
ATOM 3926 N N . VAL A 1 493 ? 6.418 6.708 -32.020 1.00 83.50 493 VAL A N 1
ATOM 3927 C CA . VAL A 1 493 ? 6.602 6.554 -33.467 1.00 83.50 493 VAL A CA 1
ATOM 3928 C C . VAL A 1 493 ? 6.262 5.126 -33.868 1.00 83.50 493 VAL A C 1
ATOM 3930 O O . VAL A 1 493 ? 6.893 4.179 -33.403 1.00 83.50 493 VAL A O 1
ATOM 3933 N N . ARG A 1 494 ? 5.281 4.964 -34.755 1.00 84.94 494 ARG A N 1
ATOM 3934 C CA . ARG A 1 494 ? 4.909 3.672 -35.343 1.00 84.94 494 ARG A CA 1
ATOM 3935 C C . ARG A 1 494 ? 5.452 3.570 -36.757 1.00 84.94 494 ARG A C 1
ATOM 3937 O O . ARG A 1 494 ? 5.270 4.490 -37.547 1.00 84.94 494 ARG A O 1
ATOM 3944 N N . ARG A 1 495 ? 6.115 2.457 -37.068 1.00 88.44 495 ARG A N 1
ATOM 3945 C CA . ARG A 1 495 ? 6.743 2.221 -38.370 1.00 88.44 495 ARG A CA 1
ATOM 3946 C C . ARG A 1 495 ? 5.922 1.230 -39.189 1.00 88.44 495 ARG A C 1
ATOM 3948 O O . ARG A 1 495 ? 5.658 0.130 -38.715 1.00 88.44 495 ARG A O 1
ATOM 3955 N N . PHE A 1 496 ? 5.593 1.609 -40.415 1.00 89.69 496 PHE A N 1
ATOM 3956 C CA . PHE A 1 496 ? 5.000 0.747 -41.431 1.00 89.69 496 PHE A CA 1
ATOM 3957 C C . PHE A 1 496 ? 6.005 0.535 -42.563 1.00 89.69 496 PHE A C 1
ATOM 3959 O O . PHE A 1 496 ? 6.851 1.398 -42.812 1.00 89.69 496 PHE A O 1
ATOM 3966 N N . ILE A 1 497 ? 5.934 -0.618 -43.216 1.00 90.69 497 ILE A N 1
ATOM 3967 C CA . ILE A 1 497 ? 6.881 -1.054 -44.237 1.00 90.69 497 ILE A CA 1
ATOM 3968 C C . ILE A 1 497 ? 6.130 -1.290 -45.542 1.00 90.69 497 ILE A C 1
ATOM 3970 O O . ILE A 1 497 ? 5.073 -1.913 -45.553 1.00 90.69 497 ILE A O 1
ATOM 3974 N N . ILE A 1 498 ? 6.698 -0.813 -46.643 1.00 91.38 498 ILE A N 1
ATOM 3975 C CA . ILE A 1 498 ? 6.260 -1.154 -47.993 1.00 91.38 498 ILE A CA 1
ATOM 3976 C C . ILE A 1 498 ? 7.413 -1.829 -48.720 1.00 91.38 498 ILE A C 1
ATOM 3978 O O . ILE A 1 498 ? 8.528 -1.312 -48.689 1.00 91.38 498 ILE A O 1
ATOM 3982 N N . LYS A 1 499 ? 7.136 -2.945 -49.390 1.00 91.75 499 LYS A N 1
ATOM 3983 C CA . LYS A 1 499 ? 8.069 -3.686 -50.241 1.00 91.75 499 LYS A CA 1
ATOM 3984 C C . LYS A 1 499 ? 7.561 -3.738 -51.678 1.00 91.75 499 LYS A C 1
ATOM 3986 O O . LYS A 1 499 ? 6.355 -3.679 -51.916 1.00 91.75 499 LYS A O 1
ATOM 3991 N N . ALA A 1 500 ? 8.492 -3.790 -52.620 1.00 91.56 500 ALA A N 1
ATOM 3992 C CA . ALA A 1 500 ? 8.221 -4.071 -54.022 1.00 91.56 500 ALA A CA 1
ATOM 3993 C C . ALA A 1 500 ? 9.493 -4.598 -54.700 1.00 91.56 500 ALA A C 1
ATOM 3995 O O . ALA A 1 500 ? 10.603 -4.226 -54.314 1.00 91.56 500 ALA A O 1
ATOM 3996 N N . ASP A 1 501 ? 9.339 -5.405 -55.744 1.00 93.00 501 ASP A N 1
ATOM 3997 C CA . ASP A 1 501 ? 10.414 -5.756 -56.672 1.00 93.00 501 ASP A CA 1
ATOM 3998 C C . ASP A 1 501 ? 10.238 -4.960 -57.969 1.00 93.00 501 ASP A C 1
ATOM 4000 O O . ASP A 1 501 ? 9.284 -5.176 -58.717 1.00 93.00 501 ASP A O 1
ATOM 4004 N N . VAL A 1 502 ? 11.110 -3.984 -58.220 1.00 90.50 502 VAL A N 1
ATOM 4005 C CA . VAL A 1 502 ? 10.974 -3.101 -59.383 1.00 90.50 502 VAL A CA 1
ATOM 4006 C C . VAL A 1 502 ? 11.696 -3.707 -60.581 1.00 90.50 502 VAL A C 1
ATOM 4008 O O . VAL A 1 502 ? 12.922 -3.611 -60.710 1.00 90.50 502 VAL A O 1
ATOM 4011 N N . ALA A 1 503 ? 10.919 -4.321 -61.470 1.00 88.25 503 ALA A N 1
ATOM 4012 C CA . ALA A 1 503 ? 11.404 -4.875 -62.721 1.00 88.25 503 ALA A CA 1
ATOM 4013 C C . ALA A 1 503 ? 11.769 -3.753 -63.699 1.00 88.25 503 ALA A C 1
ATOM 4015 O O . ALA A 1 503 ? 11.037 -2.771 -63.863 1.00 88.25 503 ALA A O 1
ATOM 4016 N N . LYS A 1 504 ? 12.914 -3.926 -64.362 1.00 79.19 504 LYS A N 1
ATOM 4017 C CA . LYS A 1 504 ? 13.368 -3.033 -65.426 1.00 79.19 504 LYS A CA 1
ATOM 4018 C C . LYS A 1 504 ? 12.375 -3.106 -66.591 1.00 79.19 504 LYS A C 1
ATOM 4020 O O . LYS A 1 504 ? 11.942 -4.206 -66.932 1.00 79.19 504 LYS A O 1
ATOM 4025 N N . GLU A 1 505 ? 12.009 -1.939 -67.124 1.00 60.94 505 GLU A N 1
ATOM 4026 C CA . GLU A 1 505 ? 11.113 -1.801 -68.286 1.00 60.94 505 GLU A CA 1
ATOM 4027 C C . GLU A 1 505 ? 11.542 -2.668 -69.477 1.00 60.94 505 GLU A C 1
ATOM 4029 O O . GLU A 1 505 ? 12.765 -2.711 -69.767 1.00 60.94 505 GLU A O 1
#

Foldseek 3Di:
DVVVVVVVVVVVVVVVVVVVVVVPPPPLDQPKEKEWEAAPPDPLRVCCVPPAVVVVCVVCPSNYHYHYDYCLAQVSVQQLVLLCVVLVNDDDPDPRWIDIQSDIDHSFFDCRVVVVVVVVVQSVDDRPPDPPRDNPPPQPVVVVCQLVLLLVLLLVLLPDPLNVVVLLVVLVVCVVVPDDLVLLVLLLVLLLVLLLVLLLCVLVCVVVVCVVPDCNVVVLLVLLLVLLVVLLVQLVLLVVQLVCCVVPVDNPPRPPDDPVVVVVVVVVVLCVLVPDDPDDDDDDDPSSSVVSSVVSSVVSNVSSVSSCSVSVVSSVVSSSVLVSSDPDPVSSSVSSSSSSVSSSVSSVVSSVVSSVCPDPVVVVVVCSVCVSVVSVVSSVVSNVSSVVSVVVSPPPPPPPDGQKDKPAQEEEPEEDEAQDKDKDKTKIWGQHQDKKAFPDKDKDPQKDFPDKADRIHHHGDMIITMIMHGRHPPAAKDKMWMWTAMPPPRPRIRIGMYIYGYHYD

Radius of gyration: 35.02 Å; Cα contacts (8 Å, |Δi|>4): 612; chains: 1; bounding box: 118×47×120 Å

Sequence (505 aa):
MFKKAIICGFLFLLLFSCAAALEAAQEEHPEHTLIVFYSSSCRKCIQINELIMPDIEKEFRGKLRVEYRDTAELENYKMMLSLKDHLGLKGSAEVPLFYLEGRFLNSKGNVRDRLRWFINDALSRNPLGRVHLPTIDLNSRLLSFRPLAVAGAGLLDGINPCAFTVIVFFVSFLTLQRYRRREIAVVGLSFIFAVFLSYILIGSGLFGFLYRIKGFWVISKFINILIGALCILLGVMALYDLYVYLRTKRTEGMLLQLPQRLKNRIHAIIGKFHRRGPSSSMAPSFKGLIGLVASALLSGFLVSIVEAACTGQVYLPTIAFILKTTGLKMRAFLYILLYNIMFVIPLLAVFVFALLGVSSAQFAAYLKKHLAAIKIAMALFFFLLGGWLVYFELPVYHAAGEPVRSYETEWDFGTIKEKASVTHDFYLRNESFNPLKIREVASSCGCTVSSVGKRLLQPGEATRIRVRFDSTGYRGLTQQYIYVHTDDNENPVRRFIIKADVAKE

Secondary structure (DSSP, 8-state):
-HHHHHHHHHHHHHHHHHHHHHHT------SEEEEEEE-TT-HHHHHHHHHTHHHHHHHTTTTEEEEEEETTSHHHHHHHHHHHHHTT--S---SSEEEETTEEEESSS-HHHHHHHHHHHHHTS------------THHHHHHHHHHHHHHHHHHHHT-HHHHHHHHHHHHHHHHTT--HHHHHHHHHHHHHHHHHHHHHHHTTTTTTGGGSTTHHHHHHHHHHHHHHHHHHHHHHHHHHHHHHHHH---TT-TTSPPHHHHHHHHHHHHHH----SS--S---HHHHHHHHHHHHHHHHHHHHHHHHHHHHHHHHHHHHHHHH-SSHHHHHHHHHHHHHHHHHHHHHHHHHHHTT--HHHHHHHHHHTHHHHHHHHHHHHHHHHHHHHHHHS-----S--SEEES-SEEEEEEEETT-EEEEEEEEEE-SSS-EEEEEEEESSSEEEEEE--SEE-TT-EEEEEEEEE-TT--EEEEEEEEEEES-SS-SEEEEEEEEEEE--

Nearest PDB structures (foldseek):
  7sqc-assembly1_O0  TM=7.386E-01  e=3.785E-04  Chlamydomonas reinhardtii
  7n6g-assembly1_3J  TM=7.266E-01  e=5.070E-04  Chlamydomonas reinhardtii
  7sqc-assembly1_T1  TM=7.846E-01  e=2.186E-03  Chlamydomonas reinhardtii
  7sqc-assembly1_F0  TM=6.510E-01  e=1.003E-03  Chlamydomonas reinhardtii
  7sqc-assembly1_M1  TM=6.502E-01  e=2.656E-03  Chlamydomonas reinhardtii

pLDDT: mean 75.75, std 14.65, range [34.56, 95.31]

Mean predicted aligned error: 18.76 Å